Protein AF-D9SVQ7-F1 (afdb_monomer_lite)

Foldseek 3Di:
DVVVVVVVVVVVVVVVVVVVVVVVVVVVVVVVVVVVVVVVVVVVVVVVVVVVVVVVVVVVVVVVVVVVVVVVVPPPCVVVVVPPPPPPPPPVVPPPPPPPDDDDDDDDDDDDDDDDDDDDDDDDDDDDDDDDDDDDDDDDDDDDDDDDDDDDDQPAAAPVPFAWPDFDQDDDDPCQPPVDDPPPPPPQDDDALLLLLQFQFWFKWAFADKDKDKFWFWFDAPPPDPPDIDIDMFIKMKTWIQGCGTLDHPDPDDHRDTAIAIGTPPVQQRPDPPLHLDDTHGWIFTFGKHFQDQFQAGPPCQQAHSSGGHTDDGDGGDPGRIHTSRSRARTFTATPLRKTKHWCSVVQLDDPQKHWYAYPVHDDDPTTIIIHDDPCSSVSVSVSSVVND

Radius of gyration: 36.79 Å; chains: 1; bounding box: 60×70×147 Å

Secondary structure (DSSP, 8-state):
-HHHHHHHHHHHHHHHHHHHHHHHHHHHHHHHHHHHHHHHHHHHHHHHHHHHHHHHHHHHHHHHHHHHHHHHHT-TTHHHHSSSSSSSTTSTTSSSSSS---------------------------------------------------------EEGGGS--PPPPPP---S-----S---TT-------GGGGGG-SEEEEEEEEEEEEEEEEEEEE-SSS-SS-EEEEEEEEEEEEEEEEEEEEESS---TT-EEEEEEE--SHHHHSSS--SS--TT-EEEEEEEE--SBSSPTTSTTB-TTSSEEEEE--B-S-SEEETTTTS--EEE-TTS-EEEETT-GGG--TTPEEEE-SS----SS-EEEE-STTHHHHHHHHHHHH-

pLDDT: mean 73.79, std 23.21, range [27.67, 98.75]

Sequence (389 aa):
MDKQIKESMKNNLEKHQVSQTLRARTKKSILEIDKLEKESRGFIRDRLNLKIARYISIACVLGLVIVLGAKLTNHKELDKLFAIDSSVSDEEKRTKEDQQSVNEIADGKTDNEAKGNTIDANSTLNRETEGKGDELANEVGSIGEAEDGGSGDDLSINYSSLRFTETEPIETPKNTILNYSTSRDAKVVGFAEEFLKDSVLVFKGTVTNIYFKNYQFEVYTEESKENETVPAQAEMVVYEVKIDDIIYSEEDVKVGDIIKIEEYNSGEEFGDERFGSGLKVNHQYIIPVDEAGETIIYKGSNGHLPTGGYYARGNITRDGKYTTLCYFAPQIEVTLDNQYLFHDRWTSLINSRTKNVVVDPPKSSWYNMKLRDDDDFIKDLKNLIEKYK

Structure (mmCIF, N/CA/C/O backbone):
data_AF-D9SVQ7-F1
#
_entry.id   AF-D9SVQ7-F1
#
loop_
_atom_site.group_PDB
_atom_site.id
_atom_site.type_symbol
_atom_site.label_atom_id
_atom_site.label_alt_id
_atom_site.label_comp_id
_atom_site.label_asym_id
_atom_site.label_entity_id
_atom_site.label_seq_id
_atom_site.pdbx_PDB_ins_code
_atom_site.Cartn_x
_atom_site.Cartn_y
_atom_site.Cartn_z
_atom_site.occupancy
_atom_site.B_iso_or_equiv
_atom_site.auth_seq_id
_atom_site.auth_comp_id
_atom_site.auth_asym_id
_atom_site.auth_atom_id
_atom_site.pdbx_PDB_model_num
ATOM 1 N N . MET A 1 1 ? 14.269 -13.820 -73.007 1.00 63.75 1 MET A N 1
ATOM 2 C CA . MET A 1 1 ? 14.953 -12.688 -72.345 1.00 63.75 1 MET A CA 1
ATOM 3 C C . MET A 1 1 ? 13.949 -11.623 -71.880 1.00 63.75 1 MET A C 1
ATOM 5 O O . MET A 1 1 ? 14.021 -11.213 -70.731 1.00 63.75 1 MET A O 1
ATOM 9 N N . ASP A 1 2 ? 12.920 -11.296 -72.671 1.00 83.50 2 ASP A N 1
ATOM 10 C CA . ASP A 1 2 ? 11.894 -10.284 -72.327 1.00 83.50 2 ASP A CA 1
ATOM 11 C C . ASP A 1 2 ? 11.091 -10.488 -71.031 1.00 83.50 2 ASP A C 1
ATOM 13 O O . ASP A 1 2 ? 10.725 -9.512 -70.377 1.00 83.50 2 ASP A O 1
ATOM 17 N N . LYS A 1 3 ? 10.799 -11.731 -70.625 1.00 87.69 3 LYS A N 1
ATOM 18 C CA . LYS A 1 3 ? 9.982 -11.985 -69.422 1.00 87.69 3 LYS A CA 1
ATOM 19 C C . LYS A 1 3 ? 10.708 -11.586 -68.130 1.00 87.69 3 LYS A C 1
ATOM 21 O O . LYS A 1 3 ? 10.118 -10.930 -67.281 1.00 87.69 3 LYS A O 1
ATOM 26 N N . GLN A 1 4 ? 12.000 -11.904 -68.027 1.00 86.31 4 GLN A N 1
ATOM 27 C CA . GLN A 1 4 ? 12.818 -11.571 -66.853 1.00 86.31 4 GLN A CA 1
ATOM 28 C C . GLN A 1 4 ? 13.033 -10.059 -66.703 1.00 86.31 4 GLN A C 1
ATOM 30 O O . GLN A 1 4 ? 13.025 -9.548 -65.586 1.00 86.31 4 GLN A O 1
ATOM 35 N N . ILE A 1 5 ? 13.159 -9.329 -67.816 1.00 89.75 5 ILE A N 1
ATOM 36 C CA . ILE A 1 5 ? 13.296 -7.865 -67.797 1.00 89.75 5 ILE A CA 1
ATOM 37 C C . ILE A 1 5 ? 11.993 -7.211 -67.314 1.00 89.75 5 ILE A C 1
ATOM 39 O O . ILE A 1 5 ? 12.031 -6.342 -66.443 1.00 89.75 5 ILE A O 1
ATOM 43 N N . LYS A 1 6 ? 10.832 -7.669 -67.804 1.00 90.44 6 LYS A N 1
ATOM 44 C CA . LYS A 1 6 ? 9.519 -7.161 -67.361 1.00 90.44 6 LYS A CA 1
ATOM 45 C C . LYS A 1 6 ? 9.271 -7.406 -65.871 1.00 90.44 6 LYS A C 1
ATOM 47 O O . LYS A 1 6 ? 8.756 -6.530 -65.182 1.00 90.44 6 LYS A O 1
ATOM 52 N N . GLU A 1 7 ? 9.666 -8.569 -65.368 1.00 90.75 7 GLU A N 1
ATOM 53 C CA . GLU A 1 7 ? 9.491 -8.938 -63.960 1.00 90.75 7 GLU A CA 1
ATOM 54 C C . GLU A 1 7 ? 10.442 -8.156 -63.038 1.00 90.75 7 GLU A C 1
ATOM 56 O O . GLU A 1 7 ? 10.028 -7.655 -61.994 1.00 90.75 7 GLU A O 1
ATOM 61 N N . SER A 1 8 ? 11.685 -7.924 -63.477 1.00 89.12 8 SER A N 1
ATOM 62 C CA . SER A 1 8 ? 12.631 -7.039 -62.783 1.00 89.12 8 SER A CA 1
ATOM 63 C C . SER A 1 8 ? 12.133 -5.587 -62.718 1.00 89.12 8 SER A C 1
ATOM 65 O O . SER A 1 8 ? 12.182 -4.962 -61.656 1.00 89.12 8 SER A O 1
ATOM 67 N N . MET A 1 9 ? 11.586 -5.059 -63.818 1.00 89.19 9 MET A N 1
ATOM 68 C CA . MET A 1 9 ? 11.005 -3.712 -63.855 1.00 89.19 9 MET A CA 1
ATOM 69 C C . MET A 1 9 ? 9.787 -3.578 -62.934 1.00 89.19 9 MET A C 1
ATOM 71 O O . MET A 1 9 ? 9.676 -2.579 -62.223 1.00 89.19 9 MET A O 1
ATOM 75 N N . LYS A 1 10 ? 8.912 -4.591 -62.894 1.00 91.94 10 LYS A N 1
ATOM 76 C CA . LYS A 1 10 ? 7.752 -4.616 -61.993 1.00 91.94 10 LYS A CA 1
ATOM 77 C C . LYS A 1 10 ? 8.180 -4.596 -60.522 1.00 91.94 10 LYS A C 1
ATOM 79 O O . LYS A 1 10 ? 7.710 -3.751 -59.766 1.00 91.94 10 LYS A O 1
ATOM 84 N N . ASN A 1 11 ? 9.141 -5.440 -60.143 1.00 89.81 11 ASN A N 1
ATOM 85 C CA . ASN A 1 11 ? 9.652 -5.497 -58.770 1.00 89.81 11 ASN A CA 1
ATOM 86 C C . ASN A 1 11 ? 10.326 -4.183 -58.340 1.00 89.81 11 ASN A C 1
ATOM 88 O O . ASN A 1 11 ? 10.190 -3.758 -57.193 1.00 89.81 11 ASN A O 1
ATOM 92 N N . ASN A 1 12 ? 11.042 -3.513 -59.247 1.00 90.12 12 ASN A N 1
ATOM 93 C CA . ASN A 1 12 ? 11.645 -2.211 -58.957 1.00 90.12 12 ASN A CA 1
ATOM 94 C C . ASN A 1 12 ? 10.592 -1.106 -58.798 1.00 90.12 12 ASN A C 1
ATOM 96 O O . ASN A 1 12 ? 10.738 -0.250 -57.924 1.00 90.12 12 ASN A O 1
ATOM 100 N N . LEU A 1 13 ? 9.520 -1.144 -59.592 1.00 92.06 13 LEU A N 1
ATOM 101 C CA . LEU A 1 13 ? 8.413 -0.197 -59.479 1.00 92.06 13 LEU A CA 1
ATOM 102 C C . LEU A 1 13 ? 7.657 -0.366 -58.152 1.00 92.06 13 LEU A C 1
ATOM 104 O O . LEU A 1 13 ? 7.410 0.624 -57.465 1.00 92.06 13 LEU A O 1
ATOM 108 N N . GLU A 1 14 ? 7.368 -1.605 -57.748 1.00 92.25 14 GLU A N 1
ATOM 109 C CA . GLU A 1 14 ? 6.721 -1.909 -56.463 1.00 92.25 14 GLU A CA 1
ATOM 110 C C . GLU A 1 14 ? 7.587 -1.461 -55.277 1.00 92.25 14 GLU A C 1
ATOM 112 O O . GLU A 1 14 ? 7.107 -0.765 -54.381 1.00 92.25 14 GLU A O 1
ATOM 117 N N . LYS A 1 15 ? 8.897 -1.747 -55.303 1.00 89.75 15 LYS A N 1
ATOM 118 C CA . LYS A 1 15 ? 9.838 -1.256 -54.279 1.00 89.75 15 LYS A CA 1
ATOM 119 C C . LYS A 1 15 ? 9.860 0.269 -54.197 1.00 89.75 15 LYS A C 1
ATOM 121 O O . LYS A 1 15 ? 9.915 0.827 -53.099 1.00 89.75 15 LYS A O 1
ATOM 126 N N . HIS A 1 16 ? 9.796 0.953 -55.339 1.00 91.00 16 HIS A N 1
ATOM 127 C CA . HIS A 1 16 ? 9.761 2.411 -55.371 1.00 91.00 16 HIS A CA 1
ATOM 128 C C . HIS A 1 16 ? 8.466 2.968 -54.759 1.00 91.00 16 HIS A C 1
ATOM 130 O O . HIS A 1 16 ? 8.526 3.883 -53.938 1.00 91.00 16 HIS A O 1
ATOM 136 N N . GLN A 1 17 ? 7.310 2.379 -55.081 1.00 91.75 17 GLN A N 1
ATOM 137 C CA . GLN A 1 17 ? 6.012 2.778 -54.521 1.00 91.75 17 GLN A CA 1
ATOM 138 C C . GLN A 1 17 ? 5.930 2.548 -53.005 1.00 91.75 17 GLN A C 1
ATOM 140 O O . GLN A 1 17 ? 5.466 3.424 -52.266 1.00 91.75 17 GLN A O 1
ATOM 145 N N . VAL A 1 18 ? 6.443 1.414 -52.517 1.00 89.69 18 VAL A N 1
ATOM 146 C CA . VAL A 1 18 ? 6.528 1.128 -51.076 1.00 89.69 18 VAL A CA 1
ATOM 147 C C . VAL A 1 18 ? 7.433 2.147 -50.378 1.00 89.69 18 VAL A C 1
ATOM 149 O O . VAL A 1 18 ? 7.047 2.708 -49.353 1.00 89.69 18 VAL A O 1
ATOM 152 N N . SER A 1 19 ? 8.596 2.465 -50.960 1.00 91.06 19 SER A N 1
ATOM 153 C CA . SER A 1 19 ? 9.520 3.466 -50.408 1.00 91.06 19 SER A CA 1
ATOM 154 C C . SER A 1 19 ? 8.897 4.866 -50.328 1.00 91.06 19 SER A C 1
ATOM 156 O O . SER A 1 19 ? 9.033 5.547 -49.309 1.00 91.06 19 SER A O 1
ATOM 158 N N . GLN A 1 20 ? 8.164 5.293 -51.362 1.00 91.50 20 GLN A N 1
ATOM 159 C CA . GLN A 1 20 ? 7.458 6.577 -51.353 1.00 91.50 20 GLN A CA 1
ATOM 160 C C . GLN A 1 20 ? 6.353 6.622 -50.289 1.00 91.50 20 GLN A C 1
ATOM 162 O O . GLN A 1 20 ? 6.240 7.610 -49.561 1.00 91.50 20 GLN A O 1
ATOM 167 N N . THR A 1 21 ? 5.587 5.539 -50.150 1.00 89.88 21 THR A N 1
ATOM 168 C CA . THR A 1 21 ? 4.522 5.430 -49.141 1.00 89.88 21 THR A CA 1
ATOM 169 C C . THR A 1 21 ? 5.093 5.487 -47.724 1.00 89.88 21 THR A C 1
ATOM 171 O O . THR A 1 21 ? 4.554 6.189 -46.867 1.00 89.88 21 THR A O 1
ATOM 174 N N . LEU A 1 22 ? 6.220 4.810 -47.482 1.00 85.88 22 LEU A N 1
ATOM 175 C CA . LEU A 1 22 ? 6.907 4.839 -46.193 1.00 85.88 22 LEU A CA 1
ATOM 176 C C . LEU A 1 22 ? 7.387 6.259 -45.856 1.00 85.88 22 LEU A C 1
ATOM 178 O O . LEU A 1 22 ? 7.092 6.763 -44.778 1.00 85.88 22 LEU A O 1
ATOM 182 N N . ARG A 1 23 ? 8.026 6.952 -46.812 1.00 89.38 23 ARG A N 1
ATOM 183 C CA . ARG A 1 23 ? 8.474 8.347 -46.640 1.00 89.38 23 ARG A CA 1
ATOM 184 C C . ARG A 1 23 ? 7.321 9.305 -46.340 1.00 89.38 23 ARG A C 1
ATOM 186 O O . ARG A 1 23 ? 7.486 10.216 -45.530 1.00 89.38 23 ARG A O 1
ATOM 193 N N . ALA A 1 24 ? 6.165 9.114 -46.976 1.00 89.19 24 ALA A N 1
ATOM 194 C CA . ALA A 1 24 ? 4.977 9.923 -46.716 1.00 89.19 24 ALA A CA 1
ATOM 195 C C . ALA A 1 24 ? 4.437 9.706 -45.292 1.00 89.19 24 ALA A C 1
ATOM 197 O O . ALA A 1 24 ? 4.130 10.680 -44.603 1.00 89.19 24 ALA A O 1
ATOM 198 N N . ARG A 1 25 ? 4.392 8.451 -44.821 1.00 86.88 25 ARG A N 1
ATOM 199 C CA . ARG A 1 25 ? 4.002 8.125 -43.438 1.00 86.88 25 ARG A CA 1
ATOM 200 C C . ARG A 1 25 ? 4.973 8.724 -42.423 1.00 86.88 25 ARG A C 1
ATOM 202 O O . ARG A 1 25 ? 4.524 9.395 -41.504 1.00 86.88 25 ARG A O 1
ATOM 209 N N . THR A 1 26 ? 6.281 8.583 -42.641 1.00 85.19 26 THR A N 1
ATOM 210 C CA . THR A 1 26 ? 7.305 9.172 -41.765 1.00 85.19 26 THR A CA 1
ATOM 211 C C . THR A 1 26 ? 7.176 10.693 -41.682 1.00 85.19 26 THR A C 1
ATOM 213 O O . THR A 1 26 ? 7.196 11.245 -40.587 1.00 85.19 26 THR A O 1
ATOM 216 N N . LYS A 1 27 ? 6.971 11.387 -42.813 1.00 90.56 27 LYS A N 1
ATOM 217 C CA . LYS A 1 27 ? 6.732 12.841 -42.806 1.00 90.56 27 LYS A CA 1
ATOM 218 C C . LYS A 1 27 ? 5.490 13.228 -42.005 1.00 90.56 27 LYS A C 1
ATOM 220 O O . LYS A 1 27 ? 5.527 14.233 -41.302 1.00 90.56 27 LYS A O 1
ATOM 225 N N . LYS A 1 28 ? 4.409 12.449 -42.106 1.00 91.38 28 LYS A N 1
ATOM 226 C CA . LYS A 1 28 ? 3.181 12.699 -41.344 1.00 91.38 28 LYS A CA 1
ATOM 227 C C . LYS A 1 28 ? 3.421 12.552 -39.837 1.00 91.38 28 LYS A C 1
ATOM 229 O O . LYS A 1 28 ? 3.050 13.450 -39.092 1.00 91.38 28 LYS A O 1
ATOM 234 N N . SER A 1 29 ? 4.094 11.484 -39.409 1.00 82.75 29 SER A N 1
ATOM 235 C CA . SER A 1 29 ? 4.414 11.258 -37.993 1.00 82.75 29 SER A CA 1
ATOM 236 C C . SER A 1 29 ? 5.328 12.343 -37.417 1.00 82.75 29 SER A C 1
ATOM 238 O O . SER A 1 29 ? 5.082 12.814 -36.315 1.00 82.75 29 SER A O 1
ATOM 240 N N . ILE A 1 30 ? 6.331 12.807 -38.175 1.00 85.69 30 ILE A N 1
ATOM 241 C CA . ILE A 1 30 ? 7.195 13.925 -37.750 1.00 85.69 30 ILE A CA 1
ATOM 242 C C . ILE A 1 30 ? 6.374 15.204 -37.531 1.00 85.69 30 ILE A C 1
ATOM 244 O O . ILE A 1 30 ? 6.602 15.924 -36.563 1.00 85.69 30 ILE A O 1
ATOM 248 N N . LEU A 1 31 ? 5.400 15.482 -38.404 1.00 89.81 31 LEU A N 1
ATOM 249 C CA . LEU A 1 31 ? 4.536 16.657 -38.274 1.00 89.81 31 LEU A CA 1
ATOM 250 C C . LEU A 1 31 ? 3.620 16.571 -37.039 1.00 89.81 31 LEU A C 1
ATOM 252 O O . LEU A 1 31 ? 3.391 17.579 -36.375 1.00 89.81 31 LEU A O 1
ATOM 256 N N . GLU A 1 32 ? 3.094 15.382 -36.733 1.00 87.88 32 GLU A N 1
ATOM 257 C CA . GLU A 1 32 ? 2.280 15.146 -35.532 1.00 87.88 32 GLU A CA 1
ATOM 258 C C . GLU A 1 32 ? 3.110 15.302 -34.249 1.00 87.88 32 GLU A C 1
ATOM 260 O O . GLU A 1 32 ? 2.645 15.942 -33.308 1.00 87.88 32 GLU A O 1
ATOM 265 N N . ILE A 1 33 ? 4.359 14.822 -34.238 1.00 82.81 33 ILE A N 1
ATOM 266 C CA . ILE A 1 33 ? 5.287 15.009 -33.111 1.00 82.81 33 ILE A CA 1
ATOM 267 C C . ILE A 1 33 ? 5.612 16.497 -32.905 1.00 82.81 33 ILE A C 1
ATOM 269 O O . ILE A 1 33 ? 5.477 16.994 -31.790 1.00 82.81 33 ILE A O 1
ATOM 273 N N . ASP A 1 34 ? 5.951 17.243 -33.964 1.00 85.06 34 ASP A N 1
ATOM 274 C CA . ASP A 1 34 ? 6.242 18.688 -33.866 1.00 85.06 34 ASP A CA 1
ATOM 275 C C . ASP A 1 34 ? 5.019 19.494 -33.385 1.00 85.06 34 ASP A C 1
ATOM 277 O O . ASP A 1 34 ? 5.146 20.490 -32.668 1.00 85.06 34 ASP A O 1
ATOM 281 N N . LYS A 1 35 ? 3.804 19.051 -33.738 1.00 90.31 35 LYS A N 1
ATOM 282 C CA . LYS A 1 35 ? 2.563 19.640 -33.221 1.00 90.31 35 LYS A CA 1
ATOM 283 C C . LYS A 1 35 ? 2.409 19.391 -31.715 1.00 90.31 35 LYS A C 1
ATOM 285 O O . LYS A 1 35 ? 2.174 20.347 -30.978 1.00 90.31 35 LYS A O 1
ATOM 290 N N . LEU A 1 36 ? 2.583 18.147 -31.264 1.00 83.81 36 LEU A N 1
ATOM 291 C CA . LEU A 1 36 ? 2.482 17.777 -29.847 1.00 83.81 36 LEU A CA 1
ATOM 292 C C . LEU A 1 36 ? 3.552 18.469 -28.992 1.00 83.81 36 LEU A C 1
ATOM 294 O O . LEU A 1 36 ? 3.257 18.926 -27.889 1.00 83.81 36 LEU A O 1
ATOM 298 N N . GLU A 1 37 ? 4.774 18.628 -29.507 1.00 81.00 37 GLU A N 1
ATOM 299 C CA . GLU A 1 37 ? 5.821 19.393 -28.824 1.00 81.00 37 GLU A CA 1
ATOM 300 C C . GLU A 1 37 ? 5.471 20.878 -28.671 1.00 81.00 37 GLU A C 1
ATOM 302 O O . GLU A 1 37 ? 5.782 21.493 -27.649 1.00 81.00 37 GLU A O 1
ATOM 307 N N . LYS A 1 38 ? 4.837 21.495 -29.673 1.00 85.00 38 LYS A N 1
ATOM 308 C CA . LYS A 1 38 ? 4.401 22.896 -29.564 1.00 85.00 38 LYS A CA 1
ATOM 309 C C . LYS A 1 38 ? 3.280 23.056 -28.542 1.00 85.00 38 LYS A C 1
ATOM 311 O O . LYS A 1 38 ? 3.309 24.016 -27.770 1.00 85.00 38 LYS A O 1
ATOM 316 N N . GLU A 1 39 ? 2.335 22.120 -28.510 1.00 84.25 39 GLU A N 1
ATOM 317 C CA . GLU A 1 39 ? 1.246 22.098 -27.526 1.00 84.25 39 GLU A CA 1
ATOM 318 C C . GLU A 1 39 ? 1.784 21.889 -26.099 1.00 84.25 39 GLU A C 1
ATOM 320 O O . GLU A 1 39 ? 1.413 22.633 -25.186 1.00 84.25 39 GLU A O 1
ATOM 325 N N . SER A 1 40 ? 2.744 20.977 -25.905 1.00 71.31 40 SER A N 1
ATOM 326 C CA . SER A 1 40 ? 3.353 20.726 -24.591 1.00 71.31 40 SER A CA 1
ATOM 327 C C . SER A 1 40 ? 4.177 21.914 -24.080 1.00 71.31 40 SER A C 1
ATOM 329 O O . SER A 1 40 ? 4.071 22.285 -22.908 1.00 71.31 40 SER A O 1
ATOM 331 N N . ARG A 1 41 ? 4.936 22.595 -24.955 1.00 75.25 41 ARG A N 1
ATOM 332 C CA . ARG A 1 41 ? 5.662 23.830 -24.598 1.00 75.25 41 ARG A CA 1
ATOM 333 C C . ARG A 1 41 ? 4.715 24.962 -24.188 1.00 75.25 41 ARG A C 1
ATOM 335 O O . ARG A 1 41 ? 5.060 25.735 -23.293 1.00 75.25 41 ARG A O 1
ATOM 342 N N . GLY A 1 42 ? 3.541 25.063 -24.818 1.00 75.81 42 GLY A N 1
ATOM 343 C CA . GLY A 1 42 ? 2.487 26.003 -24.421 1.00 75.81 42 GLY A CA 1
ATOM 344 C C . GLY A 1 42 ? 1.982 25.719 -23.006 1.00 75.81 42 GLY A C 1
ATOM 345 O O . GLY A 1 42 ? 2.034 26.592 -22.141 1.00 75.81 42 GLY A O 1
ATOM 346 N N . PHE A 1 43 ? 1.628 24.461 -22.737 1.00 70.06 43 PHE A N 1
ATOM 347 C CA . PHE A 1 43 ? 1.145 24.020 -21.428 1.00 70.06 43 PHE A CA 1
ATOM 348 C C . PHE A 1 43 ? 2.160 24.258 -20.293 1.00 70.06 43 PHE A C 1
ATOM 350 O O . PHE A 1 43 ? 1.803 24.728 -19.209 1.00 70.06 43 PHE A O 1
ATOM 357 N N . ILE A 1 44 ? 3.450 23.994 -20.538 1.00 67.12 44 ILE A N 1
ATOM 358 C CA . ILE A 1 44 ? 4.519 24.244 -19.555 1.00 67.12 44 ILE A CA 1
ATOM 359 C C . ILE A 1 44 ? 4.661 25.745 -19.265 1.00 67.12 44 ILE A C 1
ATOM 361 O O . ILE A 1 44 ? 4.813 26.132 -18.102 1.00 67.12 44 ILE A O 1
ATOM 365 N N . ARG A 1 45 ? 4.579 26.600 -20.295 1.00 71.75 45 ARG A N 1
ATOM 366 C CA . ARG A 1 45 ? 4.652 28.061 -20.141 1.00 71.75 45 ARG A CA 1
ATOM 367 C C . ARG A 1 45 ? 3.502 28.591 -19.283 1.00 71.75 45 ARG A C 1
ATOM 369 O O . ARG A 1 45 ? 3.747 29.388 -18.378 1.00 71.75 45 ARG A O 1
ATOM 376 N N . ASP A 1 46 ? 2.285 28.107 -19.504 1.00 75.38 46 ASP A N 1
ATOM 377 C CA . ASP A 1 46 ? 1.108 28.535 -18.742 1.00 75.38 46 ASP A CA 1
ATOM 378 C C . ASP A 1 46 ? 1.194 28.108 -17.271 1.00 75.38 46 ASP A C 1
ATOM 380 O O . ASP A 1 46 ? 0.912 28.896 -16.363 1.00 75.38 46 ASP A O 1
ATOM 384 N N . ARG A 1 47 ? 1.696 26.895 -17.003 1.00 70.88 47 ARG A N 1
ATOM 385 C CA . ARG A 1 47 ? 1.922 26.410 -15.632 1.00 70.88 47 ARG A CA 1
ATOM 386 C C . ARG A 1 47 ? 3.021 27.197 -14.909 1.00 70.88 47 ARG A C 1
ATOM 388 O O . ARG A 1 47 ? 2.912 27.429 -13.703 1.00 70.88 47 ARG A O 1
ATOM 395 N N . LEU A 1 48 ? 4.066 27.621 -15.625 1.00 67.50 48 LEU A N 1
ATOM 396 C CA . LEU A 1 48 ? 5.134 28.457 -15.071 1.00 67.50 48 LEU A CA 1
ATOM 397 C C . LEU A 1 48 ? 4.619 29.864 -14.736 1.00 67.50 48 LEU A C 1
ATOM 399 O O . LEU A 1 48 ? 4.868 30.358 -13.636 1.00 67.50 48 LEU A O 1
ATOM 403 N N . ASN A 1 49 ? 3.822 30.460 -15.627 1.00 72.50 49 ASN A N 1
ATOM 404 C CA . ASN A 1 49 ? 3.169 31.749 -15.393 1.00 72.50 49 ASN A CA 1
ATOM 405 C C . ASN A 1 49 ? 2.240 31.704 -14.169 1.00 72.50 49 ASN A C 1
ATOM 407 O O . ASN A 1 49 ? 2.249 32.628 -13.356 1.00 72.50 49 ASN A O 1
ATOM 411 N N . LEU A 1 50 ? 1.504 30.604 -13.976 1.00 73.56 50 LEU A N 1
ATOM 412 C CA . LEU A 1 50 ? 0.641 30.419 -12.807 1.00 73.56 50 LEU A CA 1
ATOM 413 C C . LEU A 1 50 ? 1.437 30.329 -11.493 1.00 73.56 50 LEU A C 1
ATOM 415 O O . LEU A 1 50 ? 1.025 30.895 -10.479 1.00 73.56 50 LEU A O 1
ATOM 419 N N . LYS A 1 51 ? 2.594 29.650 -11.493 1.00 75.38 51 LYS A N 1
ATOM 420 C CA . LYS A 1 51 ? 3.485 29.601 -10.320 1.00 75.38 51 LYS A CA 1
ATOM 421 C C . LYS A 1 51 ? 4.054 30.984 -9.996 1.00 75.38 51 LYS A C 1
ATOM 423 O O . LYS A 1 51 ? 4.018 31.385 -8.836 1.00 75.38 51 LYS A O 1
ATOM 428 N N . ILE A 1 52 ? 4.519 31.724 -11.004 1.00 78.00 52 ILE A N 1
ATOM 429 C CA . ILE A 1 52 ? 5.043 33.089 -10.833 1.00 78.00 52 ILE A CA 1
ATOM 430 C C . ILE A 1 52 ? 3.958 34.019 -10.270 1.00 78.00 52 ILE A C 1
ATOM 432 O O . ILE A 1 52 ? 4.221 34.743 -9.313 1.00 78.00 52 ILE A O 1
ATOM 436 N N . ALA A 1 53 ? 2.726 33.943 -10.784 1.00 75.56 53 ALA A N 1
ATOM 437 C CA . ALA A 1 53 ? 1.603 34.727 -10.269 1.00 75.56 53 ALA A CA 1
ATOM 438 C C . ALA A 1 53 ? 1.333 34.450 -8.778 1.00 75.56 53 ALA A C 1
ATOM 440 O O . ALA A 1 53 ? 1.181 35.390 -8.001 1.00 75.56 53 ALA A O 1
ATOM 441 N N . ARG A 1 54 ? 1.364 33.178 -8.347 1.00 79.88 54 ARG A N 1
ATOM 442 C CA . ARG A 1 54 ? 1.210 32.806 -6.926 1.00 79.88 54 ARG A CA 1
ATOM 443 C C . ARG A 1 54 ? 2.328 33.370 -6.047 1.00 79.88 54 ARG A C 1
ATOM 445 O O . ARG A 1 54 ? 2.039 33.885 -4.970 1.00 79.88 54 ARG A O 1
ATOM 452 N N . TYR A 1 55 ? 3.581 33.319 -6.503 1.00 80.56 55 TYR A N 1
ATOM 453 C CA . TYR A 1 55 ? 4.710 33.901 -5.767 1.00 80.56 55 TYR A CA 1
ATOM 454 C C . TYR A 1 55 ? 4.584 35.419 -5.616 1.00 80.56 55 TYR A C 1
ATOM 456 O O . TYR A 1 55 ? 4.822 35.939 -4.527 1.00 80.56 55 TYR A O 1
ATOM 464 N N . ILE A 1 56 ? 4.157 36.121 -6.671 1.00 80.94 56 ILE A N 1
ATOM 465 C CA . ILE A 1 56 ? 3.909 37.567 -6.615 1.00 80.94 56 ILE A CA 1
ATOM 466 C C . ILE A 1 56 ? 2.792 37.876 -5.609 1.00 80.94 56 ILE A C 1
ATOM 468 O O . ILE A 1 56 ? 2.967 38.750 -4.764 1.00 80.94 56 ILE A O 1
ATOM 472 N N . SER A 1 57 ? 1.684 37.128 -5.625 1.00 77.31 57 SER A N 1
ATOM 473 C CA . SER A 1 57 ? 0.598 37.314 -4.653 1.00 77.31 57 SER A CA 1
ATOM 474 C C . SER A 1 57 ? 1.057 37.109 -3.206 1.00 77.31 57 SER A C 1
ATOM 476 O O . SER A 1 57 ? 0.736 37.931 -2.350 1.00 77.31 57 SER A O 1
ATOM 478 N N . ILE A 1 58 ? 1.848 36.066 -2.927 1.00 82.94 58 ILE A N 1
ATOM 479 C CA . ILE A 1 58 ? 2.399 35.811 -1.584 1.00 82.94 58 ILE A CA 1
ATOM 480 C C . ILE A 1 58 ? 3.329 36.952 -1.152 1.00 82.94 58 ILE A C 1
ATOM 482 O O . ILE A 1 58 ? 3.211 37.453 -0.033 1.00 82.94 58 ILE A O 1
ATOM 486 N N . ALA A 1 59 ? 4.215 37.410 -2.042 1.00 81.88 59 ALA A N 1
ATOM 487 C CA . ALA A 1 59 ? 5.117 38.524 -1.759 1.00 81.88 59 ALA A CA 1
ATOM 488 C C . ALA A 1 59 ? 4.353 39.828 -1.462 1.00 81.88 59 ALA A C 1
ATOM 490 O O . ALA A 1 59 ? 4.719 40.557 -0.540 1.00 81.88 59 ALA A O 1
ATOM 491 N N . CYS A 1 60 ? 3.259 40.102 -2.182 1.00 83.06 60 CYS A N 1
ATOM 492 C CA . CYS A 1 60 ? 2.399 41.257 -1.916 1.00 83.06 60 CYS A CA 1
ATOM 493 C C . CYS A 1 60 ? 1.722 41.183 -0.539 1.00 83.06 60 CYS A C 1
ATOM 495 O O . CYS A 1 60 ? 1.678 42.190 0.167 1.00 83.06 60 CYS A O 1
ATOM 497 N N . VAL A 1 61 ? 1.228 40.007 -0.134 1.00 83.38 61 VAL A N 1
ATOM 498 C CA . VAL A 1 61 ? 0.607 39.816 1.190 1.00 83.38 61 VAL A CA 1
ATOM 499 C C . VAL A 1 61 ? 1.632 40.015 2.306 1.00 83.38 61 VAL A C 1
ATOM 501 O O . VAL A 1 61 ? 1.366 40.750 3.254 1.00 83.38 61 VAL A O 1
ATOM 504 N N . LEU A 1 62 ? 2.829 39.439 2.174 1.00 82.81 62 LEU A N 1
ATOM 505 C CA . LEU A 1 62 ? 3.907 39.627 3.150 1.00 82.81 62 LEU A CA 1
ATOM 506 C C . LEU A 1 62 ? 4.346 41.095 3.243 1.00 82.81 62 LEU A C 1
ATOM 508 O O . LEU A 1 62 ? 4.521 41.616 4.344 1.00 82.81 62 LEU A O 1
ATOM 512 N N . GLY A 1 63 ? 4.455 41.788 2.106 1.00 84.75 63 GLY A N 1
ATOM 513 C CA . GLY A 1 63 ? 4.738 43.223 2.075 1.00 84.75 63 GLY A CA 1
ATOM 514 C C . GLY A 1 63 ? 3.682 44.050 2.816 1.00 84.75 63 GLY A C 1
ATOM 515 O O . GLY A 1 63 ? 4.031 44.935 3.595 1.00 84.75 63 GLY A O 1
ATOM 516 N N . LEU A 1 64 ? 2.396 43.727 2.642 1.00 82.62 64 LEU A N 1
ATOM 517 C CA . LEU A 1 64 ? 1.294 44.371 3.367 1.00 82.62 64 LEU A CA 1
ATOM 518 C C . LEU A 1 64 ? 1.374 44.140 4.880 1.00 82.62 64 LEU A C 1
ATOM 520 O O . LEU A 1 64 ? 1.204 45.091 5.641 1.00 82.62 64 LEU A O 1
ATOM 524 N N . VAL A 1 65 ? 1.675 42.916 5.318 1.00 83.12 65 VAL A N 1
ATOM 525 C CA . VAL A 1 65 ? 1.840 42.588 6.745 1.00 83.12 65 VAL A CA 1
ATOM 526 C C . VAL A 1 65 ? 2.987 43.389 7.363 1.00 83.12 65 VAL A C 1
ATOM 528 O O . VAL A 1 65 ? 2.824 43.956 8.440 1.00 83.12 65 VAL A O 1
ATOM 531 N N . ILE A 1 66 ? 4.118 43.510 6.663 1.00 83.81 66 ILE A N 1
ATOM 532 C CA . ILE A 1 66 ? 5.270 44.291 7.134 1.00 83.81 66 ILE A CA 1
ATOM 533 C C . ILE A 1 66 ? 4.922 45.782 7.228 1.00 83.81 66 ILE A C 1
ATOM 535 O O . ILE A 1 66 ? 5.234 46.421 8.231 1.00 83.81 66 ILE A O 1
ATOM 539 N N . VAL A 1 67 ? 4.244 46.343 6.220 1.00 83.75 67 VAL A N 1
ATOM 540 C CA . VAL A 1 67 ? 3.829 47.758 6.226 1.00 83.75 67 VAL A CA 1
ATOM 541 C C . VAL A 1 67 ? 2.832 48.040 7.351 1.00 83.75 67 VAL A C 1
ATOM 543 O O . VAL A 1 67 ? 2.958 49.054 8.037 1.00 83.75 67 VAL A O 1
ATOM 546 N N . LEU A 1 68 ? 1.865 47.148 7.577 1.00 78.31 68 LEU A N 1
ATOM 547 C CA . LEU A 1 68 ? 0.906 47.274 8.676 1.00 78.31 68 LEU A CA 1
ATOM 548 C C . LEU A 1 68 ? 1.596 47.147 10.039 1.00 78.31 68 LEU A C 1
ATOM 550 O O . LEU A 1 68 ? 1.359 47.982 10.910 1.00 78.31 68 LEU A O 1
ATOM 554 N N . GLY A 1 69 ? 2.509 46.185 10.200 1.00 76.56 69 GLY A N 1
ATOM 555 C CA . GLY A 1 69 ? 3.311 46.019 11.414 1.00 76.56 69 GLY A CA 1
ATOM 556 C C . GLY A 1 69 ? 4.181 47.242 11.721 1.00 76.56 69 GLY A C 1
ATOM 557 O O . GLY A 1 69 ? 4.183 47.727 12.848 1.00 76.56 69 GLY A O 1
ATOM 558 N N . ALA A 1 70 ? 4.845 47.812 10.712 1.00 75.06 70 ALA A N 1
ATOM 559 C CA . ALA A 1 70 ? 5.656 49.025 10.854 1.00 75.06 70 ALA A CA 1
ATOM 560 C C . ALA A 1 70 ? 4.824 50.288 11.153 1.00 75.06 70 ALA A C 1
ATOM 562 O O . ALA A 1 70 ? 5.317 51.249 11.750 1.00 75.06 70 ALA A O 1
ATOM 563 N N . LYS A 1 71 ? 3.556 50.315 10.726 1.00 74.00 71 LYS A N 1
ATOM 564 C CA . LYS A 1 71 ? 2.629 51.415 11.020 1.00 74.00 71 LYS A CA 1
ATOM 565 C C . LYS A 1 71 ? 2.045 51.301 12.431 1.00 74.00 71 LYS A C 1
ATOM 567 O O . LYS A 1 71 ? 1.854 52.324 13.082 1.00 74.00 71 LYS A O 1
ATOM 572 N N . LEU A 1 72 ? 1.829 50.075 12.914 1.00 65.00 72 LEU A N 1
ATOM 573 C CA . LEU A 1 72 ? 1.400 49.784 14.285 1.00 65.00 72 LEU A CA 1
ATOM 574 C C . LEU A 1 72 ? 2.500 50.091 15.312 1.00 65.00 72 LEU A C 1
ATOM 576 O O . LEU A 1 72 ? 2.205 50.662 16.355 1.00 65.00 72 LEU A O 1
ATOM 580 N N . THR A 1 73 ? 3.770 49.815 15.001 1.00 61.62 73 THR A N 1
ATOM 581 C CA . THR A 1 73 ? 4.899 50.126 15.901 1.00 61.62 73 THR A CA 1
ATOM 582 C C . THR A 1 73 ? 5.264 51.612 15.956 1.00 61.62 73 THR A C 1
ATOM 584 O O . THR A 1 73 ? 5.855 52.060 16.936 1.00 61.62 73 THR A O 1
ATOM 587 N N . ASN A 1 74 ? 4.883 52.408 14.950 1.00 58.34 74 ASN A N 1
ATOM 588 C CA . ASN A 1 74 ? 5.099 53.861 14.947 1.00 58.34 74 ASN A CA 1
ATOM 589 C C . ASN A 1 74 ? 4.012 54.663 15.683 1.00 58.34 74 ASN A C 1
ATOM 591 O O . ASN A 1 74 ? 4.181 55.865 15.896 1.00 58.34 74 ASN A O 1
ATOM 595 N N . HIS A 1 75 ? 2.916 54.033 16.110 1.00 51.59 75 HIS A N 1
ATOM 596 C CA . HIS A 1 75 ? 1.918 54.689 16.949 1.00 51.59 75 HIS A CA 1
ATOM 597 C C . HIS A 1 75 ? 2.251 54.494 18.436 1.00 51.59 75 HIS A C 1
ATOM 599 O O . HIS A 1 75 ? 1.810 53.540 19.069 1.00 51.59 75 HIS A O 1
ATOM 605 N N . LYS A 1 76 ? 2.946 55.477 19.028 1.00 52.06 76 LYS A N 1
ATOM 606 C CA . LYS A 1 76 ? 3.104 55.690 20.490 1.00 52.06 76 LYS A CA 1
ATOM 607 C C . LYS A 1 76 ? 1.777 55.952 21.246 1.00 52.06 76 LYS A C 1
ATOM 609 O O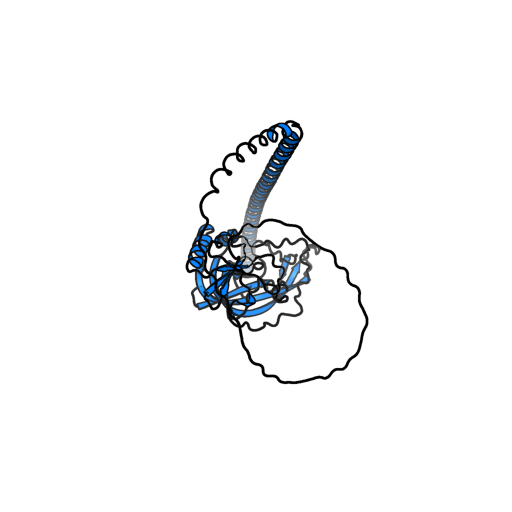 . LYS A 1 76 ? 1.770 56.578 22.298 1.00 52.06 76 LYS A O 1
ATOM 614 N N . GLU A 1 77 ? 0.643 55.520 20.706 1.00 55.22 77 GLU A N 1
ATOM 615 C CA . GLU A 1 77 ? -0.696 55.723 21.278 1.00 55.22 77 GLU A CA 1
ATOM 616 C C . GLU A 1 77 ? -1.298 54.423 21.848 1.00 55.22 77 GLU A C 1
ATOM 618 O O . GLU A 1 77 ? -2.343 54.476 22.490 1.00 55.22 77 GLU A O 1
ATOM 623 N N . LEU A 1 78 ? -0.642 53.263 21.693 1.00 52.59 78 LEU A N 1
ATOM 624 C CA . LEU A 1 78 ? -1.132 52.000 22.270 1.00 52.59 78 LEU A CA 1
ATOM 625 C C . LEU A 1 78 ? -1.014 51.942 23.804 1.00 52.59 78 LEU A C 1
ATOM 627 O O . LEU A 1 78 ? -1.867 51.330 24.441 1.00 52.59 78 LEU A O 1
ATOM 631 N N . ASP A 1 79 ? -0.080 52.679 24.411 1.00 53.31 79 ASP A N 1
ATOM 632 C CA . ASP A 1 79 ? 0.022 52.780 25.878 1.00 53.31 79 ASP A CA 1
ATOM 633 C C . ASP A 1 79 ? -1.152 53.555 26.510 1.00 53.31 79 ASP A C 1
ATOM 635 O O . ASP A 1 79 ? -1.409 53.428 27.704 1.00 53.31 79 ASP A O 1
ATOM 639 N N . LYS A 1 80 ? -1.916 54.331 25.723 1.00 54.50 80 LYS A N 1
ATOM 640 C CA . LYS A 1 80 ? -3.134 55.007 26.209 1.00 54.50 80 LYS A CA 1
ATOM 641 C C . LYS A 1 80 ? -4.380 54.124 26.152 1.00 54.50 80 LYS A C 1
ATOM 643 O O . LYS A 1 80 ? -5.326 54.391 26.884 1.00 54.50 80 LYS A O 1
ATOM 648 N N . LEU A 1 81 ? -4.387 53.083 25.318 1.00 49.22 81 LEU A N 1
ATOM 649 C CA . LEU A 1 81 ? -5.524 52.162 25.191 1.00 49.22 81 LEU A CA 1
ATOM 650 C C . LEU A 1 81 ? -5.541 51.086 26.287 1.00 49.22 81 LEU A C 1
ATOM 652 O O . LEU A 1 81 ? -6.614 50.600 26.622 1.00 49.22 81 LEU A O 1
ATOM 656 N N . PHE A 1 82 ? -4.392 50.781 26.901 1.00 51.72 82 PHE A N 1
ATOM 657 C CA . PHE A 1 82 ? -4.296 49.840 28.028 1.00 51.72 82 PHE A CA 1
ATOM 658 C C . PHE A 1 82 ? -4.273 50.508 29.415 1.00 51.72 82 PHE A C 1
ATOM 660 O O . PHE A 1 82 ? -4.268 49.816 30.427 1.00 51.72 82 PHE A O 1
ATOM 667 N N . ALA A 1 83 ? -4.313 51.843 29.489 1.00 48.28 83 ALA A N 1
ATOM 668 C CA . ALA A 1 83 ? -4.323 52.589 30.753 1.00 48.28 83 ALA A CA 1
ATOM 669 C C . ALA A 1 83 ? -5.735 52.910 31.295 1.00 48.28 83 ALA A C 1
ATOM 671 O O . ALA A 1 83 ? -5.847 53.658 32.263 1.00 48.28 83 ALA A O 1
ATOM 672 N N . ILE A 1 84 ? -6.809 52.390 30.685 1.00 48.78 84 ILE A N 1
ATOM 673 C CA . ILE A 1 84 ? -8.198 52.732 31.060 1.00 48.78 84 ILE A CA 1
ATOM 674 C C . ILE A 1 84 ? -8.890 51.663 31.930 1.00 48.78 84 ILE A C 1
ATOM 676 O O . ILE A 1 84 ? -9.937 51.956 32.493 1.00 48.78 84 ILE A O 1
ATOM 680 N N . ASP A 1 85 ? -8.303 50.482 32.157 1.00 46.03 85 ASP A N 1
ATOM 681 C CA . ASP A 1 85 ? -9.027 49.378 32.825 1.00 46.03 85 ASP A CA 1
ATOM 682 C C . ASP A 1 85 ? -8.547 49.014 34.245 1.00 46.03 85 ASP A C 1
ATOM 684 O O . ASP A 1 85 ? -8.881 47.957 34.772 1.00 46.03 85 ASP A O 1
ATOM 688 N N . SER A 1 86 ? -7.783 49.887 34.916 1.00 45.00 86 SER A N 1
ATOM 689 C CA . SER A 1 86 ? -7.336 49.651 36.304 1.00 45.00 86 SER A CA 1
ATOM 690 C C . SER A 1 86 ? -8.145 50.382 37.385 1.00 45.00 86 SER A C 1
ATOM 692 O O . SER A 1 86 ? -7.770 50.328 38.553 1.00 45.00 86 SER A O 1
ATOM 694 N N . SER A 1 87 ? -9.268 51.033 37.050 1.00 46.19 87 SER A N 1
ATOM 695 C CA . SER A 1 87 ? -10.102 51.756 38.031 1.00 46.19 87 SER A CA 1
ATOM 696 C C . SER A 1 87 ? -11.449 51.098 38.367 1.00 46.19 87 SER A C 1
ATOM 698 O O . SER A 1 87 ? -12.315 51.768 38.920 1.00 46.19 87 SER A O 1
ATOM 700 N N . VAL A 1 88 ? -11.646 49.806 38.068 1.00 47.75 88 VAL A N 1
ATOM 701 C CA . VAL A 1 88 ? -12.896 49.072 38.389 1.00 47.75 88 VAL A CA 1
ATOM 702 C C . VAL A 1 88 ? -12.724 48.036 39.521 1.00 47.75 88 VAL A C 1
ATOM 704 O O . VAL A 1 88 ? -13.701 47.458 39.982 1.00 47.75 88 VAL A O 1
ATOM 707 N N . SER A 1 89 ? -11.521 47.838 40.079 1.00 47.19 89 SER A N 1
ATOM 708 C CA . SER A 1 89 ? -11.298 46.805 41.114 1.00 47.19 89 SER A CA 1
ATOM 709 C C . SER A 1 89 ? -11.543 47.234 42.570 1.00 47.19 89 SER A C 1
ATOM 711 O O . SER A 1 89 ? -11.407 46.400 43.465 1.00 47.19 89 SER A O 1
ATOM 713 N N . ASP A 1 90 ? -11.902 48.493 42.840 1.00 45.78 90 ASP A N 1
ATOM 714 C CA . ASP A 1 90 ? -12.052 48.997 44.219 1.00 45.78 90 ASP A CA 1
ATOM 715 C C . ASP A 1 90 ? -13.508 49.082 44.714 1.00 45.78 90 ASP A C 1
ATOM 717 O O . ASP A 1 90 ? -13.745 49.355 45.892 1.00 45.78 90 ASP A O 1
ATOM 721 N N . GLU A 1 91 ? -14.497 48.774 43.867 1.00 43.84 91 GLU A N 1
ATOM 722 C CA . GLU A 1 91 ? -15.919 48.807 44.252 1.00 43.84 91 GLU A CA 1
ATOM 723 C C . GLU A 1 91 ? -16.495 47.418 44.607 1.00 43.84 91 GLU A C 1
ATOM 725 O O . GLU A 1 91 ? -17.503 47.318 45.304 1.00 43.84 91 GLU A O 1
ATOM 730 N N . GLU A 1 92 ? -15.797 46.329 44.264 1.00 42.25 92 GLU A N 1
ATOM 731 C CA . GLU A 1 92 ? -16.247 44.946 44.517 1.00 42.25 92 GLU A CA 1
ATOM 732 C C . GLU A 1 92 ? -15.732 44.346 45.845 1.00 42.25 92 GLU A C 1
ATOM 734 O O . GLU A 1 92 ? -16.015 43.199 46.193 1.00 42.25 92 GLU A O 1
ATOM 739 N N . LYS A 1 93 ? -15.010 45.145 46.644 1.00 41.03 93 LYS A N 1
ATOM 740 C CA . LYS A 1 93 ? -14.558 44.779 48.001 1.00 41.03 93 LYS A CA 1
ATOM 741 C C . LYS A 1 93 ? -15.496 45.236 49.125 1.00 41.03 93 LYS A C 1
ATOM 743 O O . LYS A 1 93 ? -15.217 44.951 50.284 1.00 41.03 93 LYS A O 1
ATOM 748 N N . ARG A 1 94 ? -16.613 45.910 48.813 1.00 41.03 94 ARG A N 1
ATOM 749 C CA . ARG A 1 94 ? -17.558 46.456 49.813 1.00 41.03 94 ARG A CA 1
ATOM 750 C C . ARG A 1 94 ? -18.856 45.667 50.021 1.00 41.03 94 ARG A C 1
ATOM 752 O O . ARG A 1 94 ? -19.686 46.095 50.812 1.00 41.03 94 ARG A O 1
ATOM 759 N N . THR A 1 95 ? -19.032 44.510 49.385 1.00 42.19 95 THR A N 1
ATOM 760 C CA . THR A 1 95 ? -20.276 43.710 49.479 1.00 42.19 95 THR A CA 1
ATOM 761 C C . THR A 1 95 ? -20.098 42.299 50.049 1.00 42.19 95 THR A C 1
ATOM 763 O O . THR A 1 95 ? -21.035 41.507 50.008 1.00 42.19 95 THR A O 1
ATOM 766 N N . LYS A 1 96 ? -18.939 41.970 50.641 1.00 41.19 96 LYS A N 1
ATOM 767 C CA . LYS A 1 96 ? -18.684 40.650 51.260 1.00 41.19 96 LYS A CA 1
ATOM 768 C C . LYS A 1 96 ? -18.489 40.643 52.785 1.00 41.19 96 LYS A C 1
ATOM 770 O O . LYS A 1 96 ? -18.150 39.597 53.323 1.00 41.19 96 LYS A O 1
ATOM 775 N N . GLU A 1 97 ? -18.762 41.741 53.492 1.00 40.41 97 GLU A N 1
ATOM 776 C CA . GLU A 1 97 ? -18.671 41.779 54.969 1.00 40.41 97 GLU A CA 1
ATOM 777 C C . GLU A 1 97 ? -20.015 41.631 55.718 1.00 40.41 97 GLU A C 1
ATOM 779 O O . GLU A 1 97 ? -20.001 41.501 56.936 1.00 40.41 97 GLU A O 1
ATOM 784 N N . ASP A 1 98 ? -21.161 41.515 55.032 1.00 41.72 98 ASP A N 1
ATOM 785 C CA . ASP A 1 98 ? -22.490 41.473 55.688 1.00 41.72 98 ASP A CA 1
ATOM 786 C C . ASP A 1 98 ? -23.200 40.097 55.709 1.00 41.72 98 ASP A C 1
ATOM 788 O O . ASP A 1 98 ? -24.394 40.018 55.995 1.00 41.72 98 ASP A O 1
ATOM 792 N N . GLN A 1 99 ? -22.511 38.976 55.456 1.00 38.47 99 GLN A N 1
ATOM 793 C CA . GLN A 1 99 ? -23.142 37.636 55.516 1.00 38.47 99 GLN A CA 1
ATOM 794 C C . GLN A 1 99 ? -22.357 36.562 56.283 1.00 38.47 99 GLN A C 1
ATOM 796 O O . GLN A 1 99 ? -22.471 35.375 55.988 1.00 38.47 99 GLN A O 1
ATOM 801 N N . GLN A 1 100 ? -21.620 36.942 57.328 1.00 37.88 100 GLN A N 1
ATOM 802 C CA . GLN A 1 100 ? -21.067 35.963 58.269 1.00 37.88 100 GLN A CA 1
ATOM 803 C C . GLN A 1 100 ? -21.412 36.313 59.720 1.00 37.88 100 GLN A C 1
ATOM 805 O O . GLN A 1 100 ? -20.568 36.639 60.546 1.00 37.88 100 GLN A O 1
ATOM 810 N N . SER A 1 101 ? -22.700 36.212 60.035 1.00 41.34 101 SER A N 1
ATOM 811 C CA . SER A 1 101 ? -23.174 35.919 61.387 1.00 41.34 101 SER A CA 1
ATOM 812 C C . SER A 1 101 ? -24.286 34.873 61.280 1.00 41.34 101 SER A C 1
ATOM 814 O O . SER A 1 101 ? -25.018 34.872 60.294 1.00 41.34 101 SER A O 1
ATOM 816 N N . VAL A 1 102 ? -24.401 34.007 62.295 1.00 40.19 102 VAL A N 1
ATOM 817 C CA . VAL A 1 102 ? -25.365 32.892 62.452 1.00 40.19 102 VAL A CA 1
ATOM 818 C C . VAL A 1 102 ? -24.852 31.513 61.990 1.00 40.19 102 VAL A C 1
ATOM 820 O O . VAL A 1 102 ? -25.189 31.020 60.920 1.00 40.19 102 VAL A O 1
ATOM 823 N N . ASN A 1 103 ? -24.061 30.841 62.834 1.00 33.28 103 ASN A N 1
ATOM 824 C CA . ASN A 1 103 ? -24.558 29.713 63.641 1.00 33.28 103 ASN A CA 1
ATOM 825 C C . ASN A 1 103 ? -23.434 29.086 64.477 1.00 33.28 103 ASN A C 1
ATOM 827 O O . ASN A 1 103 ? -22.451 28.561 63.961 1.00 33.28 103 ASN A O 1
ATOM 831 N N . GLU A 1 104 ? -23.646 29.121 65.785 1.00 35.00 104 GLU A N 1
ATOM 832 C CA . GLU A 1 104 ? -22.905 28.411 66.817 1.00 35.00 104 GLU A CA 1
ATOM 833 C C . GLU A 1 104 ? -23.877 27.396 67.461 1.00 35.00 104 GLU A C 1
ATOM 835 O O . GLU A 1 104 ? -25.086 27.635 67.480 1.00 35.00 104 GLU A O 1
ATOM 840 N N . ILE A 1 105 ? -23.314 26.335 68.059 1.00 35.38 105 ILE A N 1
ATOM 841 C CA . ILE A 1 105 ? -23.886 25.399 69.059 1.00 35.38 105 ILE A CA 1
ATOM 842 C C . ILE A 1 105 ? -24.441 24.047 68.549 1.00 35.38 105 ILE A C 1
ATOM 844 O O . ILE A 1 105 ? -25.561 23.958 68.053 1.00 35.38 105 ILE A O 1
ATOM 848 N N . ALA A 1 106 ? -23.664 22.976 68.795 1.00 35.25 106 ALA A N 1
ATOM 849 C CA . ALA A 1 106 ? -23.967 21.814 69.671 1.00 35.25 106 ALA A CA 1
ATOM 850 C C . ALA A 1 106 ? -23.106 20.598 69.229 1.00 35.25 106 ALA A C 1
ATOM 852 O O . ALA A 1 106 ? -23.347 20.037 68.167 1.00 35.25 106 ALA A O 1
ATOM 853 N N . ASP A 1 107 ? -21.951 20.306 69.834 1.00 33.66 107 ASP A N 1
ATOM 854 C CA . ASP A 1 107 ? -21.714 19.582 71.104 1.00 33.66 107 ASP A CA 1
ATOM 855 C C . ASP A 1 107 ? -21.853 18.043 70.984 1.00 33.66 107 ASP A C 1
ATOM 857 O O . ASP A 1 107 ? -22.852 17.544 70.471 1.00 33.66 107 ASP A O 1
ATOM 861 N N . GLY A 1 108 ? -20.849 17.279 71.451 1.00 30.75 108 GLY A N 1
ATOM 862 C CA . GLY A 1 108 ? -20.923 15.805 71.457 1.00 30.75 108 GLY A CA 1
ATOM 863 C C . GLY A 1 108 ? -19.614 15.002 71.498 1.00 30.75 108 GLY A C 1
ATOM 864 O O . GLY A 1 108 ? -19.258 14.332 70.537 1.00 30.75 108 GLY A O 1
ATOM 865 N N . LYS A 1 109 ? -18.938 15.032 72.648 1.00 38.69 109 LYS A N 1
ATOM 866 C CA . LYS A 1 109 ? -17.815 14.186 73.114 1.00 38.69 109 LYS A CA 1
ATOM 867 C C . LYS A 1 109 ? -18.065 12.663 73.001 1.00 38.69 109 LYS A C 1
ATOM 869 O O . LYS A 1 109 ? -19.179 12.224 73.270 1.00 38.69 109 LYS A O 1
ATOM 874 N N . THR A 1 110 ? -17.016 11.850 72.812 1.00 34.19 110 THR A N 1
ATOM 875 C CA . THR A 1 110 ? -16.611 10.769 73.756 1.00 34.19 110 THR A CA 1
ATOM 876 C C . THR A 1 110 ? -15.322 10.046 73.338 1.00 34.19 110 THR A C 1
ATOM 878 O O . THR A 1 110 ? -15.118 9.706 72.177 1.00 34.19 110 THR A O 1
ATOM 881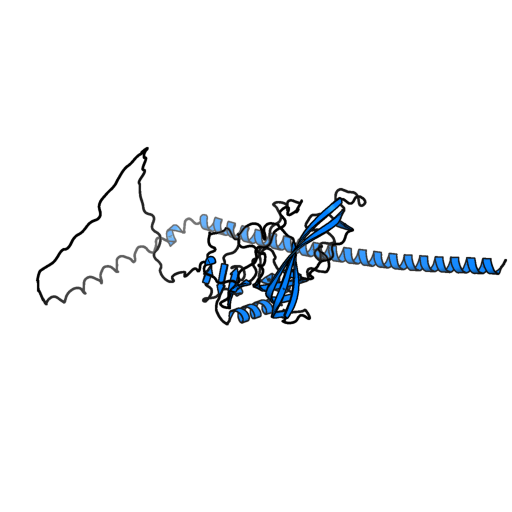 N N . ASP A 1 111 ? -14.483 9.810 74.348 1.00 39.06 111 ASP A N 1
ATOM 882 C CA . ASP A 1 111 ? -13.242 9.033 74.361 1.00 39.06 111 ASP A CA 1
ATOM 883 C C . ASP A 1 111 ? -13.510 7.521 74.539 1.00 39.06 111 ASP A C 1
ATOM 885 O O . ASP A 1 111 ? -14.503 7.154 75.171 1.00 39.06 111 ASP A O 1
ATOM 889 N N . ASN A 1 112 ? -12.600 6.653 74.064 1.00 34.38 112 ASN A N 1
ATOM 890 C CA . ASN A 1 112 ? -11.914 5.627 74.883 1.00 34.38 112 ASN A CA 1
ATOM 891 C C . ASN A 1 112 ? -11.069 4.630 74.056 1.00 34.38 112 ASN A C 1
ATOM 893 O O . ASN A 1 112 ? -11.575 3.834 73.272 1.00 34.38 112 ASN A O 1
ATOM 897 N N . GLU A 1 113 ? -9.760 4.690 74.297 1.00 32.84 113 GLU A N 1
ATOM 898 C CA . GLU A 1 113 ? -8.860 3.613 74.743 1.00 32.84 113 GLU A CA 1
ATOM 899 C C . GLU A 1 113 ? -9.136 2.110 74.448 1.00 32.84 113 GLU A C 1
ATOM 901 O O . GLU A 1 113 ? -10.042 1.490 74.997 1.00 32.84 113 GLU A O 1
ATOM 906 N N . ALA A 1 114 ? -8.127 1.508 73.791 1.00 33.41 114 ALA A N 1
ATOM 907 C CA . ALA A 1 114 ? -7.200 0.488 74.333 1.00 33.41 114 ALA A CA 1
ATOM 908 C C . ALA A 1 114 ? -7.279 -0.993 73.883 1.00 33.41 114 ALA A C 1
ATOM 910 O O . ALA A 1 114 ? -8.320 -1.639 73.913 1.00 33.41 114 ALA A O 1
ATOM 911 N N . LYS A 1 115 ? -6.050 -1.530 73.701 1.00 31.30 115 LYS A N 1
ATOM 912 C CA . LYS A 1 115 ? -5.575 -2.939 73.736 1.00 31.30 115 LYS A CA 1
ATOM 913 C C . LYS A 1 115 ? -5.957 -3.809 72.527 1.00 31.30 115 LYS A C 1
ATOM 915 O O . LYS A 1 115 ? -7.106 -3.871 72.141 1.00 31.30 115 LYS A O 1
ATOM 920 N N . GLY A 1 116 ? -5.067 -4.583 71.910 1.00 27.67 116 GLY A N 1
ATOM 921 C CA . GLY A 1 116 ? -3.672 -4.924 72.176 1.00 27.67 116 GLY A CA 1
ATOM 922 C C . GLY A 1 116 ? -3.284 -6.175 71.364 1.00 27.67 116 GLY A C 1
ATOM 923 O O . GLY A 1 116 ? -4.131 -6.774 70.708 1.00 27.67 116 GLY A O 1
ATOM 924 N N . ASN A 1 117 ? -2.027 -6.588 71.535 1.00 31.27 117 ASN A N 1
ATOM 925 C CA . ASN A 1 117 ? -1.445 -7.917 71.290 1.00 31.27 117 ASN A CA 1
ATOM 926 C C . ASN A 1 117 ? -0.669 -8.197 69.975 1.00 31.27 117 ASN A C 1
ATOM 928 O O . ASN A 1 117 ? -1.223 -8.605 68.962 1.00 31.27 117 ASN A O 1
ATOM 932 N N . THR A 1 118 ? 0.652 -7.989 70.067 1.00 30.41 118 THR A N 1
ATOM 933 C CA . THR A 1 118 ? 1.764 -8.963 69.911 1.00 30.41 118 THR A CA 1
ATOM 934 C C . THR A 1 118 ? 1.520 -10.300 69.184 1.00 30.41 118 THR A C 1
ATOM 936 O O . THR A 1 118 ? 0.635 -11.051 69.581 1.00 30.41 118 THR A O 1
ATOM 939 N N . ILE A 1 119 ? 2.421 -10.671 68.255 1.00 37.00 119 ILE A N 1
ATOM 940 C CA . ILE A 1 119 ? 3.470 -11.711 68.432 1.00 37.00 119 ILE A CA 1
ATOM 941 C C . ILE A 1 119 ? 4.467 -11.695 67.250 1.00 37.00 119 ILE A C 1
ATOM 943 O O . ILE A 1 119 ? 4.099 -11.539 66.089 1.00 37.00 119 ILE A O 1
ATOM 947 N N . ASP A 1 120 ? 5.732 -11.866 67.635 1.00 34.50 120 ASP A N 1
ATOM 948 C CA . ASP A 1 120 ? 6.985 -12.006 66.890 1.00 34.50 120 ASP A CA 1
ATOM 949 C C . ASP A 1 120 ? 7.061 -13.197 65.910 1.00 34.50 120 ASP A C 1
ATOM 951 O O . ASP A 1 120 ? 6.423 -14.227 66.116 1.00 34.50 120 ASP A O 1
ATOM 955 N N . ALA A 1 121 ? 7.969 -13.133 64.924 1.00 36.28 121 ALA A N 1
ATOM 956 C CA . ALA A 1 121 ? 9.299 -13.763 65.038 1.00 36.28 121 ALA A CA 1
ATOM 957 C C . ALA A 1 121 ? 10.001 -13.984 63.679 1.00 36.28 121 ALA A C 1
ATOM 959 O O . ALA A 1 121 ? 9.532 -14.726 62.823 1.00 36.28 121 ALA A O 1
ATOM 960 N N . ASN A 1 122 ? 11.212 -13.419 63.600 1.00 31.62 122 ASN A N 1
ATOM 961 C CA . ASN A 1 122 ? 12.447 -13.979 63.035 1.00 31.62 122 ASN A CA 1
ATOM 962 C C . ASN A 1 122 ? 12.490 -14.486 61.579 1.00 31.62 122 ASN A C 1
ATOM 964 O O . ASN A 1 122 ? 12.070 -15.595 61.274 1.00 31.62 122 ASN A O 1
ATOM 968 N N . SER A 1 123 ? 13.331 -13.834 60.769 1.00 31.58 123 SER A N 1
ATOM 969 C CA . SER A 1 123 ? 14.654 -14.420 60.501 1.00 31.58 123 SER A CA 1
ATOM 970 C C . SER A 1 123 ? 15.689 -13.336 60.184 1.00 31.58 123 SER A C 1
ATOM 972 O O . SER A 1 123 ? 15.374 -12.252 59.700 1.00 31.58 123 SER A O 1
ATOM 974 N N . THR A 1 124 ? 16.921 -13.641 60.563 1.00 32.31 124 THR A N 1
ATOM 975 C CA . THR A 1 124 ? 18.014 -12.733 60.891 1.00 32.31 124 THR A CA 1
ATOM 976 C C . THR A 1 124 ? 19.180 -13.013 59.945 1.00 32.31 124 THR A C 1
ATOM 978 O O . THR A 1 124 ? 19.477 -14.175 59.699 1.00 32.31 124 THR A O 1
ATOM 981 N N . LEU A 1 125 ? 19.827 -11.934 59.488 1.00 30.86 125 LEU A N 1
ATOM 982 C CA . LEU A 1 125 ? 21.246 -11.765 59.122 1.00 30.86 125 LEU A CA 1
ATOM 983 C C . LEU A 1 125 ? 21.997 -12.831 58.291 1.00 30.86 125 LEU A C 1
ATOM 985 O O . LEU A 1 125 ? 22.221 -13.954 58.729 1.00 30.86 125 LEU A O 1
ATOM 989 N N . ASN A 1 126 ? 22.637 -12.362 57.212 1.00 29.42 126 ASN A N 1
ATOM 990 C CA . ASN A 1 126 ? 24.080 -12.013 57.137 1.00 29.42 126 ASN A CA 1
ATOM 991 C C . ASN A 1 126 ? 24.343 -11.464 55.708 1.00 29.42 126 ASN A C 1
ATOM 993 O O . ASN A 1 126 ? 23.942 -12.109 54.747 1.00 29.42 126 ASN A O 1
ATOM 997 N N . ARG A 1 127 ? 24.793 -10.217 55.459 1.00 33.78 127 ARG A N 1
ATOM 998 C CA . ARG A 1 127 ? 26.083 -9.559 55.803 1.00 33.78 127 ARG A CA 1
ATOM 999 C C . ARG A 1 127 ? 27.250 -10.416 55.274 1.00 33.78 127 ARG A C 1
ATOM 1001 O O . ARG A 1 127 ? 27.384 -11.554 55.691 1.00 33.78 127 ARG A O 1
ATOM 1008 N N . GLU A 1 128 ? 28.016 -10.001 54.266 1.00 30.30 128 GLU A N 1
ATOM 1009 C CA . GLU A 1 128 ? 29.061 -8.961 54.304 1.00 30.30 128 GLU A CA 1
ATOM 1010 C C . GLU A 1 128 ? 29.546 -8.681 52.855 1.00 30.30 128 GLU A C 1
ATOM 1012 O O . GLU A 1 128 ? 29.660 -9.623 52.077 1.00 30.30 128 GLU A O 1
ATOM 1017 N N . THR A 1 129 ? 29.504 -7.424 52.369 1.00 34.41 129 THR A N 1
ATOM 1018 C CA . THR A 1 129 ? 30.613 -6.419 52.267 1.00 34.41 129 THR A CA 1
ATOM 1019 C C . THR A 1 129 ? 31.715 -6.846 51.286 1.00 34.41 129 THR A C 1
ATOM 1021 O O . THR A 1 129 ? 32.114 -7.997 51.292 1.00 34.41 129 THR A O 1
ATOM 1024 N N . GLU A 1 130 ? 32.259 -6.049 50.365 1.00 31.55 130 GLU A N 1
ATOM 1025 C CA . GLU A 1 130 ? 32.750 -4.655 50.327 1.00 31.55 130 GLU A CA 1
ATOM 1026 C C . GLU A 1 130 ? 33.174 -4.415 48.843 1.00 31.55 130 GLU A C 1
ATOM 1028 O O . GLU A 1 130 ? 33.415 -5.387 48.133 1.00 31.55 130 GLU A O 1
ATOM 1033 N N . GLY A 1 131 ? 33.301 -3.232 48.234 1.00 29.41 131 GLY A N 1
ATOM 1034 C CA . GLY A 1 131 ? 33.446 -1.841 48.668 1.00 29.41 131 GLY A CA 1
ATOM 1035 C C . GLY A 1 131 ? 33.131 -0.901 47.475 1.00 29.41 131 GLY A C 1
ATOM 1036 O O . GLY A 1 131 ? 33.048 -1.359 46.339 1.00 29.41 131 GLY A O 1
ATOM 1037 N N . LYS A 1 132 ? 32.675 0.338 47.699 1.00 30.83 132 LYS A N 1
ATOM 1038 C CA . LYS A 1 132 ? 33.387 1.581 48.096 1.00 30.83 132 LYS A CA 1
ATOM 1039 C C . LYS A 1 132 ? 34.017 2.363 46.930 1.00 30.83 132 LYS A C 1
ATOM 1041 O O . LYS A 1 132 ? 34.816 1.814 46.180 1.00 30.83 132 LYS A O 1
ATOM 1046 N N . GLY A 1 133 ? 33.700 3.664 46.903 1.00 27.83 133 GLY A N 1
ATOM 1047 C CA . GLY A 1 133 ? 34.273 4.722 46.061 1.00 27.83 133 GLY A CA 1
ATOM 1048 C C . GLY A 1 133 ? 33.181 5.494 45.307 1.00 27.83 133 GLY A C 1
ATOM 1049 O O . GLY A 1 133 ? 32.924 5.173 44.155 1.00 27.83 133 GLY A O 1
ATOM 1050 N N . ASP A 1 134 ? 32.324 6.252 45.998 1.00 30.00 134 ASP A N 1
ATOM 1051 C CA . ASP A 1 134 ? 32.444 7.699 46.326 1.00 30.00 134 ASP A CA 1
ATOM 1052 C C . ASP A 1 134 ? 31.993 8.583 45.137 1.00 30.00 134 ASP A C 1
ATOM 1054 O O . ASP A 1 134 ? 32.589 8.554 44.068 1.00 30.00 134 ASP A O 1
ATOM 1058 N N . GLU A 1 135 ? 30.792 9.170 45.165 1.00 31.94 135 GLU A N 1
ATOM 1059 C CA . GLU A 1 135 ? 30.372 10.385 45.897 1.00 31.94 135 GLU A CA 1
ATOM 1060 C C . GLU A 1 135 ? 30.653 11.666 45.085 1.00 31.94 135 GLU A C 1
ATOM 1062 O O . GLU A 1 135 ? 31.801 12.042 44.874 1.00 31.94 135 GLU A O 1
ATOM 1067 N N . LEU A 1 136 ? 29.583 12.331 44.624 1.00 32.44 136 LEU A N 1
ATOM 1068 C CA . LEU A 1 136 ? 29.398 13.785 44.735 1.00 32.44 136 LEU A CA 1
ATOM 1069 C C . LEU A 1 136 ? 27.990 14.187 44.276 1.00 32.44 136 LEU A C 1
ATOM 1071 O O . LEU A 1 136 ? 27.597 14.022 43.121 1.00 32.44 136 LEU A O 1
ATOM 1075 N N . ALA A 1 137 ? 27.242 14.705 45.243 1.00 35.47 137 ALA A N 1
ATOM 1076 C CA . ALA A 1 137 ? 25.930 15.308 45.110 1.00 35.47 137 ALA A CA 1
ATOM 1077 C C . ALA A 1 137 ? 26.000 16.696 44.453 1.00 35.47 137 ALA A C 1
ATOM 1079 O O . ALA A 1 137 ? 26.992 17.409 44.592 1.00 35.47 137 ALA A O 1
ATOM 1080 N N . ASN A 1 138 ? 24.892 17.105 43.833 1.00 31.48 138 ASN A N 1
ATOM 1081 C CA . ASN A 1 138 ? 24.447 18.496 43.846 1.00 31.48 138 ASN A CA 1
ATOM 1082 C C . ASN A 1 138 ? 22.912 18.530 43.785 1.00 31.48 138 ASN A C 1
ATOM 1084 O O . ASN A 1 138 ? 22.306 18.213 42.763 1.00 31.48 138 ASN A O 1
ATOM 1088 N N . GLU A 1 139 ? 22.308 18.904 44.912 1.00 34.91 139 GLU A N 1
ATOM 1089 C CA . GLU A 1 139 ? 20.975 19.502 45.000 1.00 34.91 139 GLU A CA 1
ATOM 1090 C C . GLU A 1 139 ? 21.034 20.973 44.569 1.00 34.91 139 GLU A C 1
ATOM 1092 O O . GLU A 1 139 ? 22.031 21.637 44.833 1.00 34.91 139 GLU A O 1
ATOM 1097 N N . VAL A 1 140 ? 19.946 21.451 43.955 1.00 32.75 140 VAL A N 1
ATOM 1098 C CA . VAL A 1 140 ? 19.175 22.704 44.171 1.00 32.75 140 VAL A CA 1
ATOM 1099 C C . VAL A 1 140 ? 18.172 22.717 42.995 1.00 32.75 140 VAL A C 1
ATOM 1101 O O . VAL A 1 140 ? 18.596 22.740 41.846 1.00 32.75 140 VAL A O 1
ATOM 1104 N N . GLY A 1 141 ? 16.881 22.405 43.187 1.00 28.11 141 GLY A N 1
ATOM 1105 C CA . GLY A 1 141 ? 15.789 23.354 43.489 1.00 28.11 141 GLY A CA 1
ATOM 1106 C C . GLY A 1 141 ? 15.462 24.290 42.305 1.00 28.11 141 GLY A C 1
ATOM 1107 O O . GLY A 1 141 ? 16.376 24.798 41.680 1.00 28.11 141 GLY A O 1
ATOM 1108 N N . SER A 1 142 ? 14.245 24.694 41.940 1.00 29.20 142 SER A N 1
ATOM 1109 C CA . SER A 1 142 ? 12.840 24.341 42.169 1.00 29.20 142 SER A CA 1
ATOM 1110 C C . SER A 1 142 ? 12.024 25.392 41.363 1.00 29.20 142 SER A C 1
ATOM 1112 O O . SER A 1 142 ? 12.509 26.507 41.185 1.00 29.20 142 SER A O 1
ATOM 1114 N N . ILE A 1 143 ? 10.781 25.065 40.983 1.00 32.44 143 ILE A N 1
ATOM 1115 C CA . ILE A 1 143 ? 9.646 25.953 40.609 1.00 32.44 143 ILE A CA 1
ATOM 1116 C C . ILE A 1 143 ? 9.672 26.689 39.250 1.00 32.44 143 ILE A C 1
ATOM 1118 O O . ILE A 1 143 ? 10.461 27.595 39.002 1.00 32.44 143 ILE A O 1
ATOM 1122 N N . GLY A 1 144 ? 8.658 26.374 38.438 1.00 28.38 144 GLY A N 1
ATOM 1123 C CA . GLY A 1 144 ? 8.117 27.201 37.359 1.00 28.38 144 GLY A CA 1
ATOM 1124 C C . GLY A 1 144 ? 6.723 26.689 36.991 1.00 28.38 144 GLY A C 1
ATOM 1125 O O . GLY A 1 144 ? 6.600 25.715 36.258 1.00 28.38 144 GLY A O 1
ATOM 1126 N N . GLU A 1 145 ? 5.700 27.299 37.587 1.00 34.34 145 GLU A N 1
ATOM 1127 C CA . GLU A 1 145 ? 4.271 27.057 37.360 1.00 34.34 145 GLU A CA 1
ATOM 1128 C C . GLU A 1 145 ? 3.858 27.364 35.911 1.00 34.34 145 GLU A C 1
ATOM 1130 O O . GLU A 1 145 ? 4.303 28.363 35.348 1.00 34.34 145 GLU A O 1
ATOM 1135 N N . ALA A 1 146 ? 2.944 26.563 35.351 1.00 31.55 146 ALA A N 1
ATOM 1136 C CA . ALA A 1 146 ? 1.947 27.034 34.389 1.00 31.55 146 ALA A CA 1
ATOM 1137 C C . ALA A 1 146 ? 0.753 26.061 34.318 1.00 31.55 146 ALA A C 1
ATOM 1139 O O . ALA A 1 146 ? 0.849 24.970 33.764 1.00 31.55 146 ALA A O 1
ATOM 1140 N N . GLU A 1 147 ? -0.349 26.538 34.893 1.00 30.98 147 GLU A N 1
ATOM 1141 C CA . GLU A 1 147 ? -1.741 26.380 34.450 1.00 30.98 147 GLU A CA 1
ATOM 1142 C C . GLU A 1 147 ? -2.414 25.000 34.559 1.00 30.98 147 GLU A C 1
ATOM 1144 O O . GLU A 1 147 ? -2.470 24.185 33.641 1.00 30.98 147 GLU A O 1
ATOM 1149 N N . ASP A 1 148 ? -3.040 24.840 35.727 1.00 35.69 148 ASP A N 1
ATOM 1150 C CA . ASP A 1 148 ? -4.284 24.111 35.948 1.00 35.69 148 ASP A CA 1
ATOM 1151 C C . ASP A 1 148 ? -5.399 24.628 35.017 1.00 35.69 148 ASP A C 1
ATOM 1153 O O . ASP A 1 148 ? -5.792 25.795 35.055 1.00 35.69 148 ASP A O 1
ATOM 1157 N N . GLY A 1 149 ? -5.892 23.721 34.178 1.00 32.50 149 GLY A N 1
ATOM 1158 C CA . GLY A 1 149 ? -7.026 23.893 33.281 1.00 32.50 149 GLY A CA 1
ATOM 1159 C C . GLY A 1 149 ? -7.572 22.521 32.902 1.00 32.50 149 GLY A C 1
ATOM 1160 O O . GLY A 1 149 ? -7.392 22.056 31.780 1.00 32.50 149 GLY A O 1
ATOM 1161 N N . GLY A 1 150 ? -8.172 21.826 33.869 1.00 32.97 150 GLY A N 1
ATOM 1162 C CA . GLY A 1 150 ? -8.702 20.476 33.687 1.00 32.97 150 GLY A CA 1
ATOM 1163 C C . GLY A 1 150 ? -9.787 20.346 32.608 1.00 32.97 150 GLY A C 1
ATOM 1164 O O . GLY A 1 150 ? -10.722 21.138 32.529 1.00 32.97 150 GLY A O 1
ATOM 1165 N N . SER A 1 151 ? -9.715 19.280 31.808 1.00 38.22 151 SER A N 1
ATOM 1166 C CA . SER A 1 151 ? -10.673 18.157 31.847 1.00 38.22 151 SER A CA 1
ATOM 1167 C C . SER A 1 151 ? -10.547 17.276 30.599 1.00 38.22 151 SER A C 1
ATOM 1169 O O . SER A 1 151 ? -10.744 17.717 29.470 1.00 38.22 151 SER A O 1
ATOM 1171 N N . GLY A 1 152 ? -10.250 16.000 30.838 1.00 34.41 152 GLY A N 1
ATOM 1172 C CA . GLY A 1 152 ? -10.162 14.951 29.831 1.00 34.41 152 GLY A CA 1
ATOM 1173 C C . GLY A 1 152 ? -8.846 14.213 29.982 1.00 34.41 152 GLY A C 1
ATOM 1174 O O . GLY A 1 152 ? -7.857 14.619 29.385 1.00 34.41 152 GLY A O 1
ATOM 1175 N N . ASP A 1 153 ? -8.833 13.159 30.797 1.00 44.44 153 ASP A N 1
ATOM 1176 C CA . ASP A 1 153 ? -7.764 12.165 30.772 1.00 44.44 153 ASP A CA 1
ATOM 1177 C C . ASP A 1 153 ? -7.522 11.767 29.307 1.00 44.44 153 ASP A C 1
ATOM 1179 O O . ASP A 1 153 ? -8.366 11.113 28.686 1.00 44.44 153 ASP A O 1
ATOM 1183 N N . ASP A 1 154 ? -6.409 12.221 28.726 1.00 56.59 154 ASP A N 1
ATOM 1184 C CA . ASP A 1 154 ? -5.965 11.827 27.390 1.00 56.59 154 ASP A CA 1
ATOM 1185 C C . ASP A 1 154 ? -5.524 10.365 27.498 1.00 56.59 154 ASP A C 1
ATOM 1187 O O . ASP A 1 154 ? -4.362 10.049 27.761 1.00 56.59 154 ASP A O 1
ATOM 1191 N N . LEU A 1 155 ? -6.510 9.465 27.417 1.00 70.44 155 LEU A N 1
ATOM 1192 C CA . LEU A 1 155 ? -6.363 8.012 27.433 1.00 70.44 155 LEU A CA 1
ATOM 1193 C C . LEU A 1 155 ? -5.660 7.573 26.146 1.00 70.44 155 LEU A C 1
ATOM 1195 O O . LEU A 1 155 ? -6.249 6.971 25.245 1.00 70.44 155 LEU A O 1
ATOM 1199 N N . SER A 1 156 ? -4.386 7.926 26.054 1.00 88.06 156 SER A N 1
ATOM 1200 C CA . SER A 1 156 ? -3.479 7.414 25.050 1.00 88.06 156 SER A CA 1
ATOM 1201 C C . SER A 1 156 ? -3.291 5.909 25.255 1.00 88.06 156 SER A C 1
ATOM 1203 O O . SER A 1 156 ? -3.210 5.412 26.380 1.00 88.06 156 SER A O 1
ATOM 1205 N N . ILE A 1 157 ? -3.288 5.165 24.153 1.00 92.06 157 ILE A N 1
ATOM 1206 C CA . ILE A 1 157 ? -3.153 3.706 24.143 1.00 92.06 157 ILE A CA 1
ATOM 1207 C C . ILE A 1 157 ? -1.756 3.360 23.637 1.00 92.06 157 ILE A C 1
ATOM 1209 O O .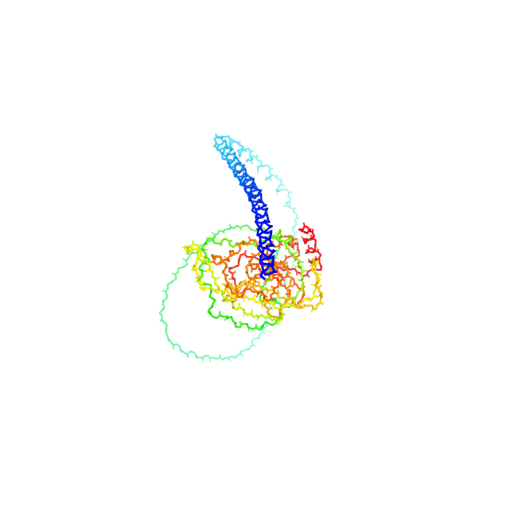 ILE A 1 157 ? -1.314 3.901 22.628 1.00 92.06 157 ILE A O 1
ATOM 1213 N N . ASN A 1 158 ? -1.065 2.433 24.294 1.00 91.00 158 ASN A N 1
ATOM 1214 C CA . ASN A 1 158 ? 0.226 1.951 23.804 1.00 91.00 158 ASN A CA 1
ATOM 1215 C C . ASN A 1 158 ? 0.036 1.007 22.614 1.00 91.00 158 ASN A C 1
ATOM 1217 O O . ASN A 1 158 ? -0.811 0.111 22.666 1.00 91.00 158 ASN A O 1
ATOM 1221 N N . TYR A 1 159 ? 0.845 1.153 21.566 1.00 89.44 159 TYR A N 1
ATOM 1222 C CA . TYR A 1 159 ? 0.792 0.281 20.392 1.00 89.44 159 TYR A CA 1
ATOM 1223 C C . TYR A 1 159 ? 1.020 -1.187 20.761 1.00 89.44 159 TYR A C 1
ATOM 1225 O O . TYR A 1 159 ? 0.288 -2.046 20.278 1.00 89.44 159 TYR A O 1
ATOM 1233 N N . SER A 1 160 ? 1.959 -1.474 21.669 1.00 88.62 160 SER A N 1
ATOM 1234 C CA . SER A 1 160 ? 2.231 -2.834 22.153 1.00 88.62 160 SER A CA 1
ATOM 1235 C C . SER A 1 160 ? 1.036 -3.518 22.832 1.00 88.62 160 SER A C 1
ATOM 1237 O O . SER A 1 160 ? 1.015 -4.742 22.947 1.00 88.62 160 SER A O 1
ATOM 1239 N N . SER A 1 161 ? 0.038 -2.747 23.283 1.00 91.69 161 SER A N 1
ATOM 1240 C CA . SER A 1 161 ? -1.188 -3.283 23.885 1.00 91.69 161 SER A CA 1
ATOM 1241 C C . SER A 1 161 ? -2.245 -3.690 22.854 1.00 91.69 161 SER A C 1
ATOM 1243 O O . SER A 1 161 ? -3.199 -4.389 23.198 1.00 91.69 161 SER A O 1
ATOM 1245 N N . LEU A 1 162 ? -2.084 -3.267 21.597 1.00 93.19 162 LEU A N 1
ATOM 1246 C CA . LEU A 1 162 ? -2.973 -3.641 20.505 1.00 93.19 162 LEU A CA 1
ATOM 1247 C C . LEU A 1 162 ? -2.702 -5.079 20.068 1.00 93.19 162 LEU A C 1
ATOM 1249 O O . LEU A 1 162 ? -1.572 -5.568 20.081 1.00 93.19 162 LEU A O 1
ATOM 1253 N N . ARG A 1 163 ? -3.764 -5.765 19.652 1.00 94.38 163 ARG A N 1
ATOM 1254 C CA . ARG A 1 163 ? -3.703 -7.174 19.272 1.00 94.38 163 ARG A CA 1
ATOM 1255 C C . ARG A 1 163 ? -3.681 -7.313 17.759 1.00 94.38 163 ARG A C 1
ATOM 1257 O O . ARG A 1 163 ? -4.664 -6.994 17.095 1.00 94.38 163 ARG A O 1
ATOM 1264 N N . PHE A 1 164 ? -2.589 -7.849 17.234 1.00 92.12 164 PHE A N 1
ATOM 1265 C CA . PHE A 1 164 ? -2.444 -8.216 15.827 1.00 92.12 164 PHE A CA 1
ATOM 1266 C C . PHE A 1 164 ? -2.204 -9.717 15.697 1.00 92.12 164 PHE A C 1
ATOM 1268 O O . PHE A 1 164 ? -1.893 -10.394 16.681 1.00 92.12 164 PHE A O 1
ATOM 1275 N N . THR A 1 165 ? -2.366 -10.243 14.487 1.00 90.31 165 THR A N 1
ATOM 1276 C CA . THR A 1 165 ? -1.910 -11.599 14.176 1.00 90.31 165 THR A CA 1
ATOM 1277 C C . THR A 1 165 ? -0.395 -11.684 14.355 1.00 90.31 165 THR A C 1
ATOM 1279 O O . THR A 1 165 ? 0.310 -10.703 14.143 1.00 90.31 165 THR A O 1
ATOM 1282 N N . GLU A 1 166 ? 0.127 -12.849 14.731 1.00 86.50 166 GLU A N 1
ATOM 1283 C CA . GLU A 1 166 ? 1.574 -13.060 14.714 1.00 86.50 166 GLU A CA 1
ATOM 1284 C C . GLU A 1 166 ? 2.097 -12.987 13.271 1.00 86.50 166 GLU A C 1
ATOM 1286 O O . GLU A 1 166 ? 1.580 -13.652 12.365 1.00 86.50 166 GLU A O 1
ATOM 1291 N N . THR A 1 167 ? 3.129 -12.168 13.064 1.00 83.31 167 THR A N 1
ATOM 1292 C CA . THR A 1 167 ? 3.838 -12.084 11.785 1.00 83.31 167 THR A CA 1
ATOM 1293 C C . THR A 1 167 ? 4.988 -13.076 11.767 1.00 83.31 167 THR A C 1
ATOM 1295 O O . THR A 1 167 ? 5.760 -13.182 12.723 1.00 83.31 167 THR A O 1
ATOM 1298 N N . GLU A 1 168 ? 5.151 -13.764 10.644 1.00 78.94 168 GLU A N 1
ATOM 1299 C CA . GLU A 1 168 ? 6.380 -14.502 10.384 1.00 78.94 168 GLU A CA 1
ATOM 1300 C C . GLU A 1 168 ? 7.509 -13.497 10.094 1.00 78.94 168 GLU A C 1
ATOM 1302 O O . GLU A 1 168 ? 7.288 -12.537 9.344 1.00 78.94 168 GLU A O 1
ATOM 1307 N N . PRO A 1 169 ? 8.704 -13.653 10.694 1.00 78.25 169 PRO A N 1
ATOM 1308 C CA . PRO A 1 169 ? 9.860 -12.848 10.330 1.00 78.25 169 PRO A CA 1
ATOM 1309 C C . PRO A 1 169 ? 10.234 -13.097 8.871 1.00 78.25 169 PRO A C 1
ATOM 1311 O O . PRO A 1 169 ? 10.386 -14.242 8.447 1.00 78.25 169 PRO A O 1
ATOM 1314 N N . ILE A 1 170 ? 10.427 -12.023 8.114 1.00 76.19 170 ILE A N 1
ATOM 1315 C CA . ILE A 1 170 ? 10.848 -12.108 6.717 1.00 76.19 170 ILE A CA 1
ATOM 1316 C C . ILE A 1 170 ? 12.346 -11.840 6.664 1.00 76.19 170 ILE A C 1
ATOM 1318 O O . ILE A 1 170 ? 12.822 -10.820 7.167 1.00 76.19 170 ILE A O 1
ATOM 1322 N N . GLU A 1 171 ? 13.100 -12.749 6.046 1.00 75.19 171 GLU A N 1
ATOM 1323 C CA . GLU A 1 171 ? 14.518 -12.517 5.790 1.00 75.19 171 GLU A CA 1
ATOM 1324 C C . GLU A 1 171 ? 14.679 -11.436 4.721 1.00 75.19 171 GLU A C 1
ATOM 1326 O O . GLU A 1 171 ? 14.405 -11.641 3.538 1.00 75.19 171 GLU A O 1
ATOM 1331 N N . THR A 1 172 ? 15.138 -10.266 5.150 1.00 72.06 172 THR A N 1
ATOM 1332 C CA . THR A 1 172 ? 15.435 -9.157 4.253 1.00 72.06 172 THR A CA 1
ATOM 1333 C C . THR A 1 172 ? 16.786 -9.374 3.575 1.00 72.06 172 THR A C 1
ATOM 1335 O O . THR A 1 172 ? 17.756 -9.798 4.222 1.00 72.06 172 THR A O 1
ATOM 1338 N N . PRO A 1 173 ? 16.907 -9.081 2.271 1.00 71.38 173 PRO A N 1
ATOM 1339 C CA . PRO A 1 173 ? 18.189 -9.098 1.590 1.00 71.38 173 PRO A CA 1
ATOM 1340 C C . PRO A 1 173 ? 19.176 -8.159 2.298 1.00 71.38 173 PRO A C 1
ATOM 1342 O O . PRO A 1 173 ? 18.991 -6.946 2.348 1.00 71.38 173 PRO A O 1
ATOM 1345 N N . LYS A 1 174 ? 20.257 -8.725 2.853 1.00 62.75 174 LYS A N 1
ATOM 1346 C CA . LYS A 1 174 ? 21.276 -7.981 3.629 1.00 62.75 174 LYS A CA 1
ATOM 1347 C C . LYS A 1 174 ? 22.026 -6.922 2.818 1.00 62.75 174 LYS A C 1
ATOM 1349 O O . LYS A 1 174 ? 22.675 -6.054 3.391 1.00 62.75 174 LYS A O 1
ATOM 1354 N N . ASN A 1 175 ? 21.960 -7.025 1.496 1.00 58.38 175 ASN A N 1
ATOM 1355 C CA . ASN A 1 175 ? 22.570 -6.102 0.560 1.00 58.38 175 ASN A CA 1
ATOM 1356 C C . ASN A 1 175 ? 21.440 -5.394 -0.182 1.00 58.38 175 ASN A C 1
ATOM 1358 O O . ASN A 1 175 ? 21.154 -5.763 -1.314 1.00 58.38 175 ASN A O 1
ATOM 1362 N N . THR A 1 176 ? 20.777 -4.415 0.432 1.00 53.38 176 THR A N 1
ATOM 1363 C CA . THR A 1 176 ? 19.859 -3.557 -0.323 1.00 53.38 176 THR A CA 1
ATOM 1364 C C . THR A 1 176 ? 20.704 -2.761 -1.309 1.00 53.38 176 THR A C 1
ATOM 1366 O O . THR A 1 176 ? 21.377 -1.799 -0.935 1.00 53.38 176 THR A O 1
ATOM 1369 N N . ILE A 1 177 ? 20.778 -3.212 -2.564 1.00 51.09 177 ILE A N 1
ATOM 1370 C CA . ILE A 1 177 ? 21.675 -2.611 -3.554 1.00 51.09 177 ILE A CA 1
ATOM 1371 C C . ILE A 1 177 ? 21.003 -1.411 -4.215 1.00 51.09 177 ILE A C 1
ATOM 1373 O O . ILE A 1 177 ? 20.851 -1.346 -5.432 1.00 51.09 177 ILE A O 1
ATOM 1377 N N . LEU A 1 178 ? 20.635 -0.415 -3.415 1.00 49.00 178 LEU A N 1
ATOM 1378 C CA . LEU A 1 178 ? 20.461 0.936 -3.930 1.00 49.00 178 LEU A CA 1
ATOM 1379 C C . LEU A 1 178 ? 21.853 1.568 -4.017 1.00 49.00 178 LEU A C 1
ATOM 1381 O O . LEU A 1 178 ? 22.291 2.312 -3.147 1.00 49.00 178 LEU A O 1
ATOM 1385 N N . ASN A 1 179 ? 22.569 1.268 -5.106 1.00 39.97 179 ASN A N 1
ATOM 1386 C CA . ASN A 1 179 ? 23.864 1.887 -5.436 1.00 39.97 179 ASN A CA 1
ATOM 1387 C C . ASN A 1 179 ? 23.767 3.384 -5.780 1.00 39.97 179 ASN A C 1
ATOM 1389 O O . ASN A 1 179 ? 24.729 3.977 -6.263 1.00 39.97 179 ASN A O 1
ATOM 1393 N N . TYR A 1 180 ? 22.629 4.014 -5.512 1.00 41.03 180 TYR A N 1
ATOM 1394 C CA . TYR A 1 180 ? 22.468 5.443 -5.634 1.00 41.03 180 TYR A CA 1
ATOM 1395 C C . TYR A 1 180 ? 21.947 5.961 -4.310 1.00 41.03 180 TYR A C 1
ATOM 1397 O O . TYR A 1 180 ? 20.826 5.666 -3.905 1.00 41.03 180 TYR A O 1
ATOM 1405 N N . SER A 1 181 ? 22.793 6.763 -3.658 1.00 37.78 181 SER A N 1
ATOM 1406 C CA . SER A 1 181 ? 22.338 7.804 -2.752 1.00 37.78 181 SER A CA 1
ATOM 1407 C C . SER A 1 181 ? 21.195 8.499 -3.475 1.00 37.78 181 SER A C 1
ATOM 1409 O O . SER A 1 181 ? 21.444 9.290 -4.386 1.00 37.78 181 SER A O 1
ATOM 1411 N N . THR A 1 182 ? 19.949 8.230 -3.076 1.00 39.06 182 THR A N 1
ATOM 1412 C CA . THR A 1 182 ? 18.907 9.240 -3.213 1.00 39.06 182 THR A CA 1
ATOM 1413 C C . THR A 1 182 ? 19.580 10.505 -2.719 1.00 39.06 182 THR A C 1
ATOM 1415 O O . THR A 1 182 ? 20.154 10.520 -1.619 1.00 39.06 182 THR A O 1
ATOM 1418 N N . SER A 1 183 ? 19.707 11.501 -3.591 1.00 36.28 183 SER A N 1
ATOM 1419 C CA . SER A 1 183 ? 20.278 12.770 -3.183 1.00 36.28 183 SER A CA 1
ATOM 1420 C C . SER A 1 183 ? 19.598 13.148 -1.870 1.00 36.28 183 SER A C 1
ATOM 1422 O O . SER A 1 183 ? 18.393 12.940 -1.704 1.00 36.28 183 SER A O 1
ATOM 1424 N N . ARG A 1 184 ? 20.353 13.708 -0.925 1.00 36.56 184 ARG A N 1
ATOM 1425 C CA . ARG A 1 184 ? 19.806 14.277 0.321 1.00 36.56 184 ARG A CA 1
ATOM 1426 C C . ARG A 1 184 ? 18.728 15.362 0.076 1.00 36.56 184 ARG A C 1
ATOM 1428 O O . ARG A 1 184 ? 18.246 15.958 1.030 1.00 36.56 184 ARG A O 1
ATOM 1435 N N . ASP A 1 185 ? 18.350 15.590 -1.182 1.00 35.75 185 ASP A N 1
ATOM 1436 C CA . ASP A 1 185 ? 17.390 16.559 -1.687 1.00 35.75 185 ASP A CA 1
ATOM 1437 C C . ASP A 1 185 ? 16.083 15.928 -2.207 1.00 35.75 185 ASP A C 1
ATOM 1439 O O . ASP A 1 185 ? 15.164 16.666 -2.577 1.00 35.75 185 ASP A O 1
ATOM 1443 N N . ALA A 1 186 ? 15.954 14.593 -2.241 1.00 42.94 186 ALA A N 1
ATOM 1444 C CA . ALA A 1 186 ? 14.676 13.948 -2.534 1.00 42.94 186 ALA A CA 1
ATOM 1445 C C . ALA A 1 186 ? 13.710 14.208 -1.368 1.00 42.94 186 ALA A C 1
ATOM 1447 O O . ALA A 1 186 ? 13.745 13.549 -0.331 1.00 42.94 186 ALA A O 1
ATOM 1448 N N . LYS A 1 187 ? 12.856 15.225 -1.517 1.00 49.44 187 LYS A N 1
ATOM 1449 C CA . LYS A 1 187 ? 11.784 15.502 -0.560 1.00 49.44 187 LYS A CA 1
ATOM 1450 C C . LYS A 1 187 ? 10.801 14.339 -0.598 1.00 49.44 187 LYS A C 1
ATOM 1452 O O . LYS A 1 187 ? 9.998 14.256 -1.525 1.00 49.44 187 LYS A O 1
ATOM 1457 N N . VAL A 1 188 ? 10.861 13.474 0.410 1.00 59.75 188 VAL A N 1
ATOM 1458 C CA . VAL A 1 188 ? 9.807 12.496 0.682 1.00 59.75 188 VAL A CA 1
ATOM 1459 C C . VAL A 1 188 ? 8.505 13.276 0.849 1.00 59.75 188 VAL A C 1
ATOM 1461 O O . VAL A 1 188 ? 8.382 14.129 1.733 1.00 59.75 188 VAL A O 1
ATOM 1464 N N . VAL A 1 189 ? 7.559 13.058 -0.062 1.00 64.50 189 VAL A N 1
ATOM 1465 C CA . VAL A 1 189 ? 6.240 13.682 0.021 1.00 64.50 189 VAL A CA 1
ATOM 1466 C C . VAL A 1 189 ? 5.418 12.840 0.985 1.00 64.50 189 VAL A C 1
ATOM 1468 O O . VAL A 1 189 ? 5.147 11.674 0.713 1.00 64.50 189 VAL A O 1
ATOM 1471 N N . GLY A 1 190 ? 5.060 13.423 2.128 1.00 74.62 190 GLY A N 1
ATOM 1472 C CA . GLY A 1 190 ? 4.158 12.777 3.078 1.00 74.62 190 GLY A CA 1
ATOM 1473 C C . GLY A 1 190 ? 2.763 12.575 2.484 1.00 74.62 190 GLY A C 1
ATOM 1474 O O . GLY A 1 190 ? 2.364 13.284 1.558 1.00 74.62 190 GLY A O 1
ATOM 1475 N N . PHE A 1 191 ? 2.016 11.622 3.037 1.00 87.44 191 PHE A N 1
ATOM 1476 C CA . PHE A 1 191 ? 0.651 11.332 2.603 1.00 87.44 191 PHE A CA 1
ATOM 1477 C C . PHE A 1 191 ? -0.273 12.555 2.712 1.00 87.44 191 PHE A C 1
ATOM 1479 O O . PHE A 1 191 ? -0.224 13.311 3.690 1.00 87.44 191 PHE A O 1
ATOM 1486 N N . ALA A 1 192 ? -1.168 12.690 1.734 1.00 91.81 192 ALA A N 1
ATOM 1487 C CA . ALA A 1 192 ? -2.309 13.591 1.771 1.00 91.81 192 ALA A CA 1
ATOM 1488 C C . ALA A 1 192 ? -3.554 12.880 1.221 1.00 91.81 192 ALA A C 1
ATOM 1490 O O . ALA A 1 192 ? -3.474 12.167 0.223 1.00 91.81 192 ALA A O 1
ATOM 1491 N N . GLU A 1 193 ? -4.719 13.125 1.830 1.00 95.94 193 GLU A N 1
ATOM 1492 C CA . GLU A 1 193 ? -5.988 12.488 1.427 1.00 95.94 193 GLU A CA 1
ATOM 1493 C C . GLU A 1 193 ? -6.359 12.766 -0.038 1.00 95.94 193 GLU A C 1
ATOM 1495 O O . GLU A 1 193 ? -7.018 11.953 -0.676 1.00 95.94 193 GLU A O 1
ATOM 1500 N N . GLU A 1 194 ? -5.886 13.880 -0.609 1.00 95.56 194 GLU A N 1
ATOM 1501 C CA . GLU A 1 194 ? -6.105 14.220 -2.019 1.00 95.56 194 GLU A CA 1
ATOM 1502 C C . GLU A 1 194 ? -5.487 13.231 -3.011 1.00 95.56 194 GLU A C 1
ATOM 1504 O O . GLU A 1 194 ? -5.869 13.243 -4.181 1.00 95.56 194 GLU A O 1
ATOM 1509 N N . PHE A 1 195 ? -4.554 12.383 -2.572 1.00 93.88 195 PHE A N 1
ATOM 1510 C CA . PHE A 1 195 ? -4.018 11.317 -3.411 1.00 93.88 195 PHE A CA 1
ATOM 1511 C C . PHE A 1 195 ? -5.086 10.269 -3.730 1.00 93.88 195 PHE A C 1
ATOM 1513 O O . PHE A 1 195 ? -4.977 9.602 -4.751 1.00 93.88 195 PHE A O 1
ATOM 1520 N N . LEU A 1 196 ? -6.155 10.139 -2.928 1.00 96.31 196 LEU A N 1
ATOM 1521 C CA . LEU A 1 196 ? -7.216 9.146 -3.160 1.00 96.31 196 LEU A CA 1
ATOM 1522 C C . LEU A 1 196 ? -7.854 9.252 -4.548 1.00 96.31 196 LEU A C 1
ATOM 1524 O O . LEU A 1 196 ? -8.327 8.246 -5.071 1.00 96.31 196 LEU A O 1
ATOM 1528 N N . LYS A 1 197 ? -7.816 10.431 -5.180 1.00 95.81 197 LYS A N 1
ATOM 1529 C CA . LYS A 1 197 ? -8.279 10.624 -6.563 1.00 95.81 197 LYS A CA 1
ATOM 1530 C C . LYS A 1 197 ? -7.579 9.685 -7.558 1.00 95.81 197 LYS A C 1
ATOM 1532 O O . LYS A 1 197 ? -8.198 9.259 -8.528 1.00 95.81 197 LYS A O 1
ATOM 1537 N N . ASP A 1 198 ? -6.325 9.325 -7.282 1.00 94.06 198 ASP A N 1
ATOM 1538 C CA . ASP A 1 198 ? -5.477 8.500 -8.142 1.00 94.06 198 ASP A CA 1
ATOM 1539 C C . ASP A 1 198 ? -5.632 6.991 -7.825 1.00 94.06 198 ASP A C 1
ATOM 1541 O O . ASP A 1 198 ? -5.119 6.151 -8.548 1.00 94.06 198 ASP A O 1
ATOM 1545 N N . SER A 1 199 ? -6.374 6.600 -6.776 1.00 96.25 199 SER A N 1
ATOM 1546 C CA . SER A 1 199 ? -6.506 5.183 -6.380 1.00 96.25 199 SER A CA 1
ATOM 1547 C C . SER A 1 199 ? -7.446 4.385 -7.289 1.00 96.25 199 SER A C 1
ATOM 1549 O O . SER A 1 199 ? -8.639 4.653 -7.300 1.00 96.25 199 SER A O 1
ATOM 1551 N N . VAL A 1 200 ? -6.990 3.345 -7.979 1.00 97.12 200 VAL A N 1
ATOM 1552 C CA . VAL A 1 200 ? -7.866 2.482 -8.805 1.00 97.12 200 VAL A CA 1
ATOM 1553 C C . VAL A 1 200 ? -8.640 1.441 -7.982 1.00 97.12 200 VAL A C 1
ATOM 1555 O O . VAL A 1 200 ? -9.651 0.896 -8.426 1.00 97.12 200 VAL A O 1
ATOM 1558 N N . LEU A 1 201 ? -8.183 1.158 -6.761 1.00 97.94 201 LEU A N 1
ATOM 1559 C CA . LEU A 1 201 ? -8.787 0.182 -5.856 1.00 97.94 201 LEU A CA 1
ATOM 1560 C C . LEU A 1 201 ? -8.502 0.586 -4.403 1.00 97.94 201 LEU A C 1
ATOM 1562 O O . LEU A 1 201 ? -7.377 0.935 -4.055 1.00 97.94 201 LEU A O 1
ATOM 1566 N N . VAL A 1 202 ? -9.522 0.514 -3.546 1.00 98.38 202 VAL A N 1
ATOM 1567 C CA . VAL A 1 202 ? -9.385 0.611 -2.087 1.00 98.38 202 VAL A CA 1
ATOM 1568 C C . VAL A 1 202 ? -10.086 -0.587 -1.472 1.00 98.38 202 VAL A C 1
ATOM 1570 O O . VAL A 1 202 ? -11.283 -0.801 -1.680 1.00 98.38 202 VAL A O 1
ATOM 1573 N N . PHE A 1 203 ? -9.345 -1.387 -0.720 1.00 98.50 203 PHE A N 1
ATOM 1574 C CA . PHE A 1 203 ? -9.829 -2.674 -0.240 1.00 98.50 203 PHE A CA 1
ATOM 1575 C C . PHE A 1 203 ? -9.290 -2.978 1.152 1.00 98.50 203 PHE A C 1
ATOM 1577 O O . PHE A 1 203 ? -8.232 -2.483 1.537 1.00 98.50 203 PHE A O 1
ATOM 1584 N N . LYS A 1 204 ? -10.024 -3.805 1.896 1.00 98.62 204 LYS A N 1
ATOM 1585 C CA . LYS A 1 204 ? -9.506 -4.488 3.078 1.00 98.62 204 LYS A CA 1
ATOM 1586 C C . LYS A 1 204 ? -8.893 -5.806 2.618 1.00 98.62 204 LYS A C 1
ATOM 1588 O O . LYS A 1 204 ? -9.555 -6.566 1.910 1.00 98.62 204 LYS A O 1
ATOM 1593 N N . GLY A 1 205 ? -7.666 -6.106 3.022 1.00 98.38 205 GLY A N 1
ATOM 1594 C CA . GLY A 1 205 ? -7.010 -7.354 2.651 1.00 98.38 205 GLY A CA 1
ATOM 1595 C C . GLY A 1 205 ? -6.026 -7.869 3.687 1.00 98.38 205 GLY A C 1
ATOM 1596 O O . GLY A 1 205 ? -5.516 -7.113 4.512 1.00 98.38 205 GLY A O 1
ATOM 1597 N N . THR A 1 206 ? -5.763 -9.171 3.609 1.00 98.19 206 THR A N 1
ATOM 1598 C CA . THR A 1 206 ? -4.787 -9.882 4.438 1.00 98.19 206 THR A CA 1
ATOM 1599 C C . THR A 1 206 ? -3.530 -10.139 3.621 1.00 98.19 206 THR A C 1
ATOM 1601 O O . THR A 1 206 ? -3.606 -10.730 2.540 1.00 98.19 206 THR A O 1
ATOM 1604 N N . VAL A 1 207 ? -2.367 -9.745 4.135 1.00 97.12 207 VAL A N 1
ATOM 1605 C CA . VAL A 1 207 ? -1.087 -10.089 3.506 1.00 97.12 207 VAL A CA 1
ATOM 1606 C C . VAL A 1 207 ? -0.818 -11.571 3.726 1.00 97.12 207 VAL A C 1
ATOM 1608 O O . VAL A 1 207 ? -0.734 -12.039 4.856 1.00 97.12 207 VAL A O 1
ATOM 1611 N N . THR A 1 208 ? -0.680 -12.314 2.641 1.00 96.94 208 THR A N 1
ATOM 1612 C CA . THR A 1 208 ? -0.472 -13.768 2.672 1.00 96.94 208 THR A CA 1
ATOM 1613 C C . THR A 1 208 ? 0.985 -14.161 2.496 1.00 96.94 208 THR A C 1
ATOM 1615 O O . THR A 1 208 ? 1.390 -15.215 2.973 1.00 96.94 208 THR A O 1
ATOM 1618 N N . ASN A 1 209 ? 1.769 -13.326 1.815 1.00 95.00 209 ASN A N 1
ATOM 1619 C CA . ASN A 1 209 ? 3.166 -13.598 1.520 1.00 95.00 209 ASN A CA 1
ATOM 1620 C C . ASN A 1 209 ? 3.899 -12.295 1.181 1.00 95.00 209 ASN A C 1
ATOM 1622 O O . ASN A 1 209 ? 3.294 -11.350 0.665 1.00 95.00 209 ASN A O 1
ATOM 1626 N N . ILE A 1 210 ? 5.202 -12.267 1.452 1.00 92.88 210 ILE A N 1
ATOM 1627 C CA . ILE A 1 210 ? 6.108 -11.181 1.083 1.00 92.88 210 ILE A CA 1
ATOM 1628 C C . ILE A 1 210 ? 7.384 -11.803 0.529 1.00 92.88 210 ILE A C 1
ATOM 1630 O O . ILE A 1 210 ? 7.972 -12.685 1.152 1.00 92.88 210 ILE A O 1
ATOM 1634 N N . TYR A 1 211 ? 7.831 -11.333 -0.631 1.00 91.94 211 TYR A N 1
ATOM 1635 C CA . TYR A 1 211 ? 9.100 -11.755 -1.215 1.00 91.94 211 TYR A CA 1
ATOM 1636 C C . TYR A 1 211 ? 9.805 -10.600 -1.920 1.00 91.94 211 TYR A C 1
ATOM 1638 O O . TYR A 1 211 ? 9.191 -9.607 -2.299 1.00 91.94 211 TYR A O 1
ATOM 1646 N N . PHE A 1 212 ? 11.114 -10.746 -2.113 1.00 90.38 212 PHE A N 1
ATOM 1647 C CA . PHE A 1 212 ? 11.939 -9.748 -2.785 1.00 90.38 212 PHE A CA 1
ATOM 1648 C C . PHE A 1 212 ? 12.271 -10.200 -4.200 1.00 90.38 212 PHE A C 1
ATOM 1650 O O . PHE A 1 212 ? 12.634 -11.358 -4.431 1.00 90.38 212 PHE A O 1
ATOM 1657 N N . LYS A 1 213 ? 12.169 -9.276 -5.153 1.00 90.62 213 LYS A N 1
ATOM 1658 C CA . LYS A 1 213 ? 12.487 -9.514 -6.557 1.00 90.62 213 LYS A CA 1
ATOM 1659 C C . LYS A 1 213 ? 13.600 -8.583 -7.007 1.00 90.62 213 LYS A C 1
ATOM 1661 O O . LYS A 1 213 ? 13.497 -7.364 -6.918 1.00 90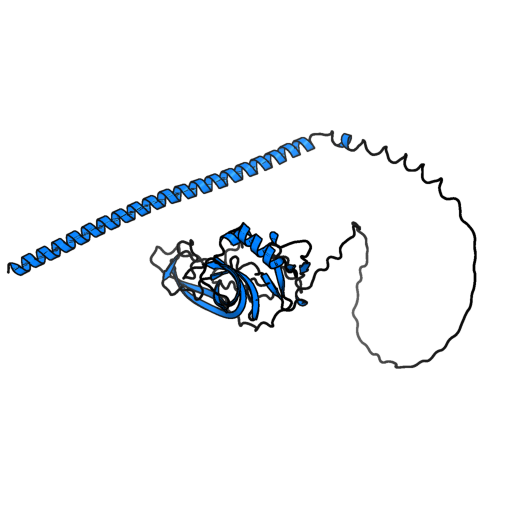.62 213 LYS A O 1
ATOM 1666 N N . ASN A 1 214 ? 14.655 -9.190 -7.535 1.00 89.25 214 ASN A N 1
ATOM 1667 C CA . ASN A 1 214 ? 15.811 -8.486 -8.064 1.00 89.25 214 ASN A CA 1
ATOM 1668 C C . ASN A 1 214 ? 15.713 -8.376 -9.585 1.00 89.25 214 ASN A C 1
ATOM 1670 O O . ASN A 1 214 ? 15.645 -9.378 -10.299 1.00 89.25 214 ASN A O 1
ATOM 1674 N N . TYR A 1 215 ? 15.731 -7.144 -10.075 1.00 88.06 215 TYR A N 1
ATOM 1675 C CA . TYR A 1 215 ? 15.742 -6.806 -11.488 1.00 88.06 215 TYR A CA 1
ATOM 1676 C C . TYR A 1 215 ? 17.154 -6.453 -11.913 1.00 88.06 215 TYR A C 1
ATOM 1678 O O . TYR A 1 215 ? 17.801 -5.627 -11.278 1.00 88.06 215 TYR A O 1
ATOM 1686 N N . GLN A 1 216 ? 17.610 -7.043 -13.015 1.00 88.56 216 GLN A N 1
ATOM 1687 C CA . GLN A 1 216 ? 18.879 -6.708 -13.654 1.00 88.56 216 GLN A CA 1
ATOM 1688 C C . GLN A 1 216 ? 18.600 -6.222 -15.072 1.00 88.56 216 GLN A C 1
ATOM 1690 O O . GLN A 1 216 ? 17.940 -6.902 -15.864 1.00 88.56 216 GLN A O 1
ATOM 1695 N N . PHE A 1 217 ? 19.082 -5.028 -15.385 1.00 88.38 217 PHE A N 1
ATOM 1696 C CA . PHE A 1 217 ? 18.851 -4.365 -16.661 1.00 88.38 217 PHE A CA 1
ATOM 1697 C C . PHE A 1 217 ? 20.030 -3.450 -16.999 1.00 88.38 217 PHE A C 1
ATOM 1699 O O . PHE A 1 217 ? 21.033 -3.399 -16.293 1.00 88.38 217 PHE A O 1
ATOM 1706 N N . GLU A 1 218 ? 19.934 -2.751 -18.118 1.00 87.38 218 GLU A N 1
ATOM 1707 C CA . GLU A 1 218 ? 20.940 -1.810 -18.582 1.00 87.38 218 GLU A CA 1
ATOM 1708 C C . GLU A 1 218 ? 20.322 -0.431 -18.797 1.00 87.38 218 GLU A C 1
ATOM 1710 O O . GLU A 1 218 ? 19.171 -0.318 -19.231 1.00 87.38 218 GLU A O 1
ATOM 1715 N N . VAL A 1 219 ? 21.105 0.614 -18.523 1.00 85.50 219 VAL A N 1
ATOM 1716 C CA . VAL A 1 219 ? 20.710 2.017 -18.707 1.00 85.50 219 VAL A CA 1
ATOM 1717 C C . VAL A 1 219 ? 21.735 2.778 -19.536 1.00 85.50 219 VAL A C 1
ATOM 1719 O O . VAL A 1 219 ? 22.926 2.466 -19.505 1.00 85.50 219 VAL A O 1
ATOM 1722 N N . TYR A 1 220 ? 21.277 3.805 -20.241 1.00 81.56 220 TYR A N 1
ATOM 1723 C CA . TYR A 1 220 ? 22.122 4.857 -20.797 1.00 81.56 220 TYR A CA 1
ATOM 1724 C C . TYR A 1 220 ? 22.404 5.899 -19.711 1.00 81.56 220 TYR A C 1
ATOM 1726 O O . TYR A 1 220 ? 21.469 6.378 -19.059 1.00 81.56 220 TYR A O 1
ATOM 1734 N N . THR A 1 221 ? 23.671 6.273 -19.515 1.00 71.94 221 THR A N 1
ATOM 1735 C CA . THR A 1 221 ? 24.012 7.397 -18.628 1.00 71.94 221 THR A CA 1
ATOM 1736 C C . THR A 1 221 ? 23.877 8.709 -19.394 1.00 71.94 221 THR A C 1
ATOM 1738 O O . THR A 1 221 ? 24.167 8.756 -20.589 1.00 71.94 221 THR A O 1
ATOM 1741 N N . GLU A 1 222 ? 23.462 9.790 -18.726 1.00 68.06 222 GLU A N 1
ATOM 1742 C CA . GLU A 1 222 ? 23.352 11.117 -19.362 1.00 68.06 222 GLU A CA 1
ATOM 1743 C C . GLU A 1 222 ? 24.699 11.620 -19.918 1.00 68.06 222 GLU A C 1
ATOM 1745 O O . GLU A 1 222 ? 24.737 12.408 -20.861 1.00 68.06 222 GLU A O 1
ATOM 1750 N N . GLU A 1 223 ? 25.809 11.138 -19.353 1.00 64.44 223 GLU A N 1
ATOM 1751 C CA . GLU A 1 223 ? 27.174 11.482 -19.759 1.00 64.44 223 GLU A CA 1
ATOM 1752 C C . GLU A 1 223 ? 27.673 10.642 -20.946 1.00 64.44 223 GLU A C 1
ATOM 1754 O O . GLU A 1 223 ? 28.493 11.105 -21.748 1.00 64.44 223 GLU A O 1
ATOM 1759 N N . SER A 1 224 ? 27.168 9.415 -21.093 1.00 56.81 224 SER A N 1
ATOM 1760 C CA . SER A 1 224 ? 27.466 8.561 -22.236 1.00 56.81 224 SER A CA 1
ATOM 1761 C C . SER A 1 224 ? 26.640 9.008 -23.440 1.00 56.81 224 SER A C 1
ATOM 1763 O O . SER A 1 224 ? 25.416 8.926 -23.456 1.00 56.81 224 SER A O 1
ATOM 1765 N N . LYS A 1 225 ? 27.307 9.510 -24.480 1.00 52.50 225 LYS A N 1
ATOM 1766 C CA . LYS A 1 225 ? 26.672 9.926 -25.738 1.00 52.50 225 LYS A CA 1
ATOM 1767 C C . LYS A 1 225 ? 26.011 8.722 -26.431 1.00 52.50 225 LYS A C 1
ATOM 1769 O O . LYS A 1 225 ? 26.662 8.045 -27.220 1.00 52.50 225 LYS A O 1
ATOM 1774 N N . GLU A 1 226 ? 24.747 8.459 -26.102 1.00 62.75 226 GLU A N 1
ATOM 1775 C CA . GLU A 1 226 ? 23.750 7.578 -26.747 1.00 62.75 226 GLU A CA 1
ATOM 1776 C C . GLU A 1 226 ? 24.135 6.111 -27.066 1.00 62.75 226 GLU A C 1
ATOM 1778 O O . GLU A 1 226 ? 23.286 5.373 -27.555 1.00 62.75 226 GLU A O 1
ATOM 1783 N N . ASN A 1 227 ? 25.355 5.635 -26.785 1.00 68.06 227 ASN A N 1
ATOM 1784 C CA . ASN A 1 227 ? 25.818 4.323 -27.273 1.00 68.06 227 ASN A CA 1
ATOM 1785 C C . ASN A 1 227 ? 26.492 3.416 -26.236 1.00 68.06 227 ASN A C 1
ATOM 1787 O O . ASN A 1 227 ? 26.856 2.293 -26.583 1.00 68.06 227 ASN A O 1
ATOM 1791 N N . GLU A 1 228 ? 26.663 3.857 -24.990 1.00 79.56 228 GLU A N 1
ATOM 1792 C CA . GLU A 1 228 ? 27.218 3.007 -23.934 1.00 79.56 228 GLU A CA 1
ATOM 1793 C C . GLU A 1 228 ? 26.151 2.719 -22.885 1.00 79.56 228 GLU A C 1
ATOM 1795 O O . GLU A 1 228 ? 25.477 3.614 -22.380 1.00 79.56 228 GLU A O 1
ATOM 1800 N N . THR A 1 229 ? 25.981 1.436 -22.596 1.00 85.38 229 THR A N 1
ATOM 1801 C CA . THR A 1 229 ? 25.063 0.937 -21.582 1.00 85.38 229 THR A CA 1
ATOM 1802 C C . THR A 1 229 ? 25.849 0.533 -20.351 1.00 85.38 229 THR A C 1
ATOM 1804 O O . THR A 1 229 ? 26.861 -0.164 -20.465 1.00 85.38 229 THR A O 1
ATOM 1807 N N . VAL A 1 230 ? 25.357 0.897 -19.173 1.00 83.81 230 VAL A N 1
ATOM 1808 C CA . VAL A 1 230 ? 25.900 0.410 -17.903 1.00 83.81 230 VAL A CA 1
ATOM 1809 C C . VAL A 1 230 ? 24.909 -0.552 -17.245 1.00 83.81 230 VAL A C 1
ATOM 1811 O O . VAL A 1 230 ? 23.698 -0.310 -17.310 1.00 83.81 230 VAL A O 1
ATOM 1814 N N . PRO A 1 231 ? 25.384 -1.651 -16.629 1.00 84.62 231 PRO A N 1
ATOM 1815 C CA . PRO A 1 231 ? 24.530 -2.520 -15.834 1.00 84.62 231 PRO A CA 1
ATOM 1816 C C . PRO A 1 231 ? 23.899 -1.748 -14.676 1.00 84.62 231 PRO A C 1
ATOM 1818 O O . PRO A 1 231 ? 24.570 -0.982 -13.984 1.00 84.62 231 PRO A O 1
ATOM 1821 N N . ALA A 1 232 ? 22.620 -1.998 -14.449 1.00 82.06 232 ALA A N 1
ATOM 1822 C CA . ALA A 1 232 ? 21.843 -1.458 -13.354 1.00 82.06 232 ALA A CA 1
ATOM 1823 C C . ALA A 1 232 ? 20.992 -2.568 -12.735 1.00 82.06 232 ALA A C 1
ATOM 1825 O O . ALA A 1 232 ? 20.704 -3.597 -13.355 1.00 82.06 232 ALA A O 1
ATOM 1826 N N . GLN A 1 233 ? 20.600 -2.356 -11.486 1.00 83.19 233 GLN A N 1
ATOM 1827 C CA . GLN A 1 233 ? 19.717 -3.268 -10.783 1.00 83.19 233 GLN A CA 1
ATOM 1828 C C . GLN A 1 233 ? 18.760 -2.504 -9.883 1.00 83.19 233 GLN A C 1
ATOM 1830 O O . GLN A 1 233 ? 19.082 -1.413 -9.412 1.00 83.19 233 GLN A O 1
ATOM 1835 N N . ALA A 1 234 ? 17.594 -3.093 -9.661 1.00 82.19 234 ALA A N 1
ATOM 1836 C CA . ALA A 1 234 ? 16.606 -2.611 -8.712 1.00 82.19 234 ALA A CA 1
ATOM 1837 C C . ALA A 1 234 ? 16.091 -3.797 -7.903 1.00 82.19 234 ALA A C 1
ATOM 1839 O O . ALA A 1 234 ? 15.817 -4.858 -8.465 1.00 82.19 234 ALA A O 1
ATOM 1840 N N . GLU A 1 235 ? 15.950 -3.605 -6.601 1.00 85.12 235 GLU A N 1
ATOM 1841 C CA . GLU A 1 235 ? 15.299 -4.569 -5.729 1.00 85.12 235 GLU A CA 1
ATOM 1842 C C . GLU A 1 235 ? 13.908 -4.046 -5.386 1.00 85.12 235 GLU A C 1
ATOM 1844 O O . GLU A 1 235 ? 13.750 -2.899 -4.967 1.00 85.12 235 GLU A O 1
ATOM 1849 N N . MET A 1 236 ? 12.904 -4.888 -5.599 1.00 86.88 236 MET A N 1
ATOM 1850 C CA . MET A 1 236 ? 11.515 -4.603 -5.274 1.00 86.88 236 MET A CA 1
ATOM 1851 C C . MET A 1 236 ? 11.055 -5.562 -4.183 1.00 86.88 236 MET A C 1
ATOM 1853 O O . MET A 1 236 ? 11.477 -6.722 -4.153 1.00 86.88 236 MET A O 1
ATOM 1857 N N . VAL A 1 237 ? 10.158 -5.103 -3.323 1.00 90.00 237 VAL A N 1
ATOM 1858 C CA . VAL A 1 237 ? 9.368 -5.970 -2.456 1.00 90.00 237 VAL A CA 1
ATOM 1859 C C . VAL A 1 237 ? 8.002 -6.207 -3.087 1.00 90.00 237 VAL A C 1
ATOM 1861 O O . VAL A 1 237 ? 7.372 -5.285 -3.604 1.00 90.00 237 VAL A O 1
ATOM 1864 N N . VAL A 1 238 ? 7.552 -7.457 -3.066 1.00 93.94 238 VAL A N 1
ATOM 1865 C CA . VAL A 1 238 ? 6.243 -7.867 -3.564 1.00 93.94 238 VAL A CA 1
ATOM 1866 C C . VAL A 1 238 ? 5.422 -8.411 -2.408 1.00 93.94 238 VAL A C 1
ATOM 1868 O O . VAL A 1 238 ? 5.822 -9.365 -1.741 1.00 93.94 238 VAL A O 1
ATOM 1871 N N . TYR A 1 239 ? 4.249 -7.821 -2.212 1.00 95.25 239 TYR A N 1
ATOM 1872 C CA . TYR A 1 239 ? 3.242 -8.257 -1.256 1.00 95.25 239 TYR A CA 1
ATOM 1873 C C . TYR A 1 239 ? 2.138 -9.006 -2.000 1.00 95.25 239 TYR A C 1
ATOM 1875 O O . TYR A 1 239 ? 1.510 -8.449 -2.903 1.00 95.25 239 TYR A O 1
ATOM 1883 N N . GLU A 1 240 ? 1.863 -10.247 -1.607 1.00 97.56 240 GLU A N 1
ATOM 1884 C CA . GLU A 1 240 ? 0.673 -10.974 -2.056 1.00 97.56 240 GLU A CA 1
ATOM 1885 C C . GLU A 1 240 ? -0.444 -10.756 -1.036 1.00 97.56 240 GLU A C 1
ATOM 1887 O O . GLU A 1 240 ? -0.352 -11.204 0.111 1.00 97.56 240 GLU A O 1
ATOM 1892 N N . VAL A 1 241 ? -1.504 -10.060 -1.444 1.00 98.38 241 VAL A N 1
ATOM 1893 C CA . VAL A 1 241 ? -2.589 -9.645 -0.551 1.00 98.38 241 VAL A CA 1
ATOM 1894 C C . VAL A 1 241 ? -3.900 -10.258 -1.020 1.00 98.38 241 VAL A C 1
ATOM 1896 O O . VAL A 1 241 ? -4.337 -10.021 -2.146 1.00 98.38 241 VAL A O 1
ATOM 1899 N N . LYS A 1 242 ? -4.542 -11.040 -0.149 1.00 98.69 242 LYS A N 1
ATOM 1900 C CA . LYS A 1 242 ? -5.878 -11.588 -0.389 1.00 98.69 242 LYS A CA 1
ATOM 1901 C C . LYS A 1 242 ? -6.924 -10.531 -0.045 1.00 98.69 242 LYS A C 1
ATOM 1903 O O . LYS A 1 242 ? -6.930 -10.022 1.076 1.00 98.69 242 LYS A O 1
ATOM 1908 N N . ILE A 1 243 ? -7.818 -10.225 -0.978 1.00 98.75 243 ILE A N 1
ATOM 1909 C CA . ILE A 1 243 ? -8.907 -9.265 -0.777 1.00 98.75 243 ILE A CA 1
ATOM 1910 C C . ILE A 1 243 ? -9.951 -9.879 0.163 1.00 98.75 243 ILE A C 1
ATOM 1912 O O . ILE A 1 243 ? -10.542 -10.914 -0.148 1.00 98.75 243 ILE A O 1
ATOM 1916 N N . ASP A 1 244 ? -10.195 -9.233 1.300 1.00 98.56 244 ASP A N 1
ATOM 1917 C CA . ASP A 1 244 ? -11.220 -9.630 2.271 1.00 98.56 244 ASP A CA 1
ATOM 1918 C C . ASP A 1 244 ? -12.520 -8.830 2.094 1.00 98.56 244 ASP A C 1
ATOM 1920 O O . ASP A 1 244 ? -13.600 -9.373 2.310 1.00 98.56 244 ASP A O 1
ATOM 1924 N N . ASP A 1 245 ? -12.426 -7.558 1.693 1.00 98.44 245 ASP A N 1
ATOM 1925 C CA . ASP A 1 245 ? -13.572 -6.704 1.356 1.00 98.44 245 ASP A CA 1
ATOM 1926 C C . ASP A 1 245 ? -13.162 -5.597 0.371 1.00 98.44 245 ASP A C 1
ATOM 1928 O O . ASP A 1 245 ? -12.008 -5.167 0.358 1.00 98.44 245 ASP A O 1
ATOM 1932 N N . ILE A 1 246 ? -14.104 -5.107 -0.436 1.00 98.50 246 ILE A N 1
ATOM 1933 C CA . ILE A 1 246 ? -13.872 -4.046 -1.426 1.00 98.50 246 ILE A CA 1
ATOM 1934 C C . ILE A 1 246 ? -14.631 -2.790 -0.998 1.00 98.50 246 ILE A C 1
ATOM 1936 O O . ILE A 1 246 ? -15.856 -2.783 -0.889 1.00 98.50 246 ILE A O 1
ATOM 1940 N N . ILE A 1 247 ? -13.894 -1.700 -0.784 1.00 98.19 247 ILE A N 1
ATOM 1941 C CA . ILE A 1 247 ? -14.451 -0.406 -0.371 1.00 98.19 247 ILE A CA 1
ATOM 1942 C C . ILE A 1 247 ? -14.753 0.451 -1.603 1.00 98.19 247 ILE A C 1
ATOM 1944 O O . ILE A 1 247 ? -15.807 1.082 -1.667 1.00 98.19 247 ILE A O 1
ATOM 1948 N N . TYR A 1 248 ? -13.843 0.437 -2.577 1.00 98.12 248 TYR A N 1
ATOM 1949 C CA . TYR A 1 248 ? -13.937 1.126 -3.861 1.00 98.12 248 TYR A CA 1
ATOM 1950 C C . TYR A 1 248 ? -13.151 0.353 -4.921 1.00 98.12 248 TYR A C 1
ATOM 1952 O O . TYR A 1 248 ? -12.074 -0.149 -4.613 1.00 98.12 248 TYR A O 1
ATOM 1960 N N . SER A 1 249 ? -13.634 0.281 -6.163 1.00 97.44 249 SER A N 1
ATOM 1961 C CA . SER A 1 249 ? -12.871 -0.318 -7.261 1.00 97.44 249 SER A CA 1
ATOM 1962 C C . SER A 1 249 ? -13.299 0.208 -8.631 1.00 97.44 249 SER A C 1
ATOM 1964 O O . SER A 1 249 ? -14.491 0.275 -8.925 1.00 97.44 249 SER A O 1
ATOM 1966 N N . GLU A 1 250 ? -12.315 0.525 -9.470 1.00 96.62 250 GLU A N 1
ATOM 1967 C CA . GLU A 1 250 ? -12.453 0.730 -10.922 1.00 96.62 250 GLU A CA 1
ATOM 1968 C C . GLU A 1 250 ? -12.096 -0.543 -11.715 1.00 96.62 250 GLU A C 1
ATOM 1970 O O . GLU A 1 250 ? -12.199 -0.580 -12.940 1.00 96.62 250 GLU A O 1
ATOM 1975 N N . GLU A 1 251 ? -11.678 -1.597 -11.014 1.00 94.31 251 GLU A N 1
ATOM 1976 C CA . GLU A 1 251 ? -11.097 -2.818 -11.562 1.00 94.31 251 GLU A CA 1
ATOM 1977 C C . GLU A 1 251 ? -12.078 -3.997 -11.448 1.00 94.31 251 GLU A C 1
ATOM 1979 O O . GLU A 1 251 ? -12.884 -4.073 -10.521 1.00 94.31 251 GLU A O 1
ATOM 1984 N N . ASP A 1 252 ? -11.982 -4.976 -12.352 1.00 95.06 252 ASP A N 1
ATOM 1985 C CA . ASP A 1 252 ? -12.720 -6.246 -12.223 1.00 95.06 252 ASP A CA 1
ATOM 1986 C C . ASP A 1 252 ? -11.977 -7.195 -11.267 1.00 95.06 252 ASP A C 1
ATOM 1988 O O . ASP A 1 252 ? -11.335 -8.158 -11.687 1.00 95.06 252 ASP A O 1
ATOM 1992 N N . VAL A 1 253 ? -12.011 -6.867 -9.973 1.00 96.19 253 VAL A N 1
ATOM 1993 C CA . VAL A 1 253 ? -11.482 -7.690 -8.873 1.00 96.19 253 VAL A CA 1
ATOM 1994 C C . VAL A 1 253 ? -12.600 -8.106 -7.924 1.00 96.19 253 VAL A C 1
ATOM 1996 O O . VAL A 1 253 ? -13.624 -7.431 -7.796 1.00 96.19 253 VAL A O 1
ATOM 1999 N N . LYS A 1 254 ? -12.418 -9.238 -7.243 1.00 98.00 254 LYS A N 1
ATOM 2000 C CA . LYS A 1 254 ? -13.426 -9.842 -6.367 1.00 98.00 254 LYS A CA 1
ATOM 2001 C C . LYS A 1 254 ? -12.846 -10.165 -4.999 1.00 98.00 254 LYS A C 1
ATOM 2003 O O . LYS A 1 254 ? -11.657 -10.418 -4.833 1.00 98.00 254 LYS A O 1
ATOM 2008 N N . VAL A 1 255 ? -13.725 -10.197 -4.001 1.00 98.50 255 VAL A N 1
ATOM 2009 C CA . VAL A 1 255 ? -13.383 -10.717 -2.673 1.00 98.50 255 VAL A CA 1
ATOM 2010 C C . VAL A 1 255 ? -12.885 -12.157 -2.810 1.00 98.50 255 VAL A C 1
ATOM 2012 O O . VAL A 1 255 ? -13.517 -12.979 -3.474 1.00 98.50 255 VAL A O 1
ATOM 2015 N N . GLY A 1 256 ? -11.756 -12.452 -2.172 1.00 98.38 256 GLY A N 1
ATOM 2016 C CA . GLY A 1 256 ? -11.042 -13.721 -2.269 1.00 98.38 256 GLY A CA 1
ATOM 2017 C C . GLY A 1 256 ? -9.912 -13.738 -3.300 1.00 98.38 256 GLY A C 1
ATOM 2018 O O . GLY A 1 256 ? -9.053 -14.615 -3.199 1.00 98.38 256 GLY A O 1
ATOM 2019 N N . ASP A 1 257 ? -9.861 -12.783 -4.236 1.00 98.38 257 ASP A N 1
ATOM 2020 C CA . ASP A 1 257 ? -8.740 -12.670 -5.172 1.00 98.38 257 ASP A CA 1
ATOM 2021 C C . ASP A 1 257 ? -7.443 -12.335 -4.424 1.00 98.38 257 ASP A C 1
ATOM 2023 O O . ASP A 1 257 ? -7.450 -11.634 -3.409 1.00 98.38 257 ASP A O 1
ATOM 2027 N N . ILE A 1 258 ? -6.316 -12.821 -4.947 1.00 98.25 258 ILE A N 1
ATOM 2028 C CA . ILE A 1 258 ? -4.979 -12.437 -4.488 1.00 98.25 258 ILE A CA 1
ATOM 2029 C C . ILE A 1 258 ? -4.404 -11.457 -5.500 1.00 98.25 258 ILE A C 1
ATOM 2031 O O . ILE A 1 258 ? -4.239 -11.794 -6.675 1.00 98.25 258 ILE A O 1
ATOM 2035 N N . ILE A 1 259 ? -4.071 -10.258 -5.035 1.00 97.44 259 ILE A N 1
ATOM 2036 C CA . ILE A 1 259 ? -3.380 -9.251 -5.835 1.00 97.44 259 ILE A CA 1
ATOM 2037 C C . ILE A 1 259 ? -1.925 -9.126 -5.397 1.00 97.44 259 ILE A C 1
ATOM 2039 O O . ILE A 1 259 ? -1.562 -9.480 -4.275 1.00 97.44 259 ILE A O 1
ATOM 2043 N N . LYS A 1 260 ? -1.097 -8.592 -6.294 1.00 97.44 260 LYS A N 1
ATOM 2044 C CA . LYS A 1 260 ? 0.309 -8.297 -6.026 1.00 97.44 260 LYS A CA 1
ATOM 2045 C C . LYS A 1 260 ? 0.528 -6.795 -6.009 1.00 97.44 260 LYS A C 1
ATOM 2047 O O . LYS A 1 260 ? 0.234 -6.126 -7.004 1.00 97.44 260 LYS A O 1
ATOM 2052 N N . ILE A 1 261 ? 1.032 -6.301 -4.885 1.00 95.75 261 ILE A N 1
ATOM 2053 C CA . ILE A 1 261 ? 1.492 -4.924 -4.714 1.00 95.75 261 ILE A CA 1
ATOM 2054 C C . ILE A 1 261 ? 3.015 -4.962 -4.754 1.00 95.75 261 ILE A C 1
ATOM 2056 O O . ILE A 1 261 ? 3.618 -5.742 -4.022 1.00 95.75 261 ILE A O 1
ATOM 2060 N N . GLU A 1 262 ? 3.632 -4.167 -5.619 1.00 92.94 262 GLU A N 1
ATOM 2061 C CA . GLU A 1 262 ? 5.077 -4.187 -5.835 1.00 92.94 262 GLU A CA 1
ATOM 2062 C C . GLU A 1 262 ? 5.688 -2.796 -5.636 1.00 92.94 262 GLU A C 1
ATOM 2064 O O . GLU A 1 262 ? 5.379 -1.858 -6.373 1.00 92.94 262 GLU A O 1
ATOM 2069 N N . GLU A 1 263 ? 6.584 -2.688 -4.654 1.00 87.12 263 GLU A N 1
ATOM 2070 C CA . GLU A 1 263 ? 7.220 -1.442 -4.215 1.00 87.12 263 GLU A CA 1
ATOM 2071 C C . GLU A 1 263 ? 8.739 -1.508 -4.319 1.00 87.12 263 GLU A C 1
ATOM 2073 O O . GLU A 1 263 ? 9.331 -2.586 -4.280 1.00 87.12 263 GLU A O 1
ATOM 2078 N N . TYR A 1 264 ? 9.384 -0.349 -4.448 1.00 82.19 264 TYR A N 1
ATOM 2079 C CA . TYR A 1 264 ? 10.841 -0.271 -4.374 1.00 82.19 264 TYR A CA 1
ATOM 2080 C C . TYR A 1 264 ? 11.308 -0.632 -2.972 1.00 82.19 264 TYR A C 1
ATOM 2082 O O . TYR A 1 264 ? 10.889 0.010 -2.020 1.00 82.19 264 TYR A O 1
ATOM 2090 N N . ASN A 1 265 ? 12.225 -1.595 -2.844 1.00 78.81 265 ASN A N 1
ATOM 2091 C CA . ASN A 1 265 ? 12.825 -1.878 -1.548 1.00 78.81 265 ASN A CA 1
ATOM 2092 C C . ASN A 1 265 ? 13.825 -0.768 -1.204 1.00 78.81 265 ASN A C 1
ATOM 2094 O O . ASN A 1 265 ? 14.971 -0.782 -1.657 1.00 78.81 265 ASN A O 1
ATOM 2098 N N . SER A 1 266 ? 13.394 0.197 -0.395 1.00 65.44 266 SER A N 1
ATOM 2099 C CA . SER A 1 266 ? 14.257 1.277 0.096 1.00 65.44 266 SER A CA 1
ATOM 2100 C C . SER A 1 266 ? 15.241 0.825 1.186 1.00 65.44 266 SER A C 1
ATOM 2102 O O . SER A 1 266 ? 16.117 1.591 1.581 1.00 65.44 266 SER A O 1
ATOM 2104 N N . GLY A 1 267 ? 15.110 -0.406 1.700 1.00 59.16 267 GLY A N 1
ATOM 2105 C CA . GLY A 1 267 ? 15.893 -0.932 2.827 1.00 59.16 267 GLY A CA 1
ATOM 2106 C C . GLY A 1 267 ? 15.472 -0.370 4.189 1.00 59.16 267 GLY A C 1
ATOM 2107 O O . GLY A 1 267 ? 15.705 -1.002 5.219 1.00 59.16 267 GLY A O 1
ATOM 2108 N N . GLU A 1 268 ? 14.792 0.778 4.209 1.00 54.44 268 GLU A N 1
ATOM 2109 C CA . GLU A 1 268 ? 14.238 1.395 5.417 1.00 54.44 268 GLU A CA 1
ATOM 2110 C C . GLU A 1 268 ? 12.936 0.723 5.881 1.00 54.44 268 GLU A C 1
ATOM 2112 O O . GLU A 1 268 ? 12.596 0.810 7.059 1.00 54.44 268 GLU A O 1
ATOM 2117 N N . GLU A 1 269 ? 12.250 0.015 4.979 1.00 52.09 269 GLU A N 1
ATOM 2118 C CA . GLU A 1 269 ? 10.939 -0.616 5.206 1.00 52.09 269 GLU A CA 1
ATOM 2119 C C . GLU A 1 269 ? 10.976 -1.835 6.132 1.00 52.09 269 GLU A C 1
ATOM 2121 O O . GLU A 1 269 ? 9.977 -2.138 6.781 1.00 52.09 269 GLU A O 1
ATOM 2126 N N . PHE A 1 270 ? 12.119 -2.523 6.214 1.00 46.62 270 PHE A N 1
ATOM 2127 C CA . PHE A 1 270 ? 12.229 -3.805 6.919 1.00 46.62 270 PHE A CA 1
ATOM 2128 C C . PHE A 1 270 ? 13.428 -3.909 7.877 1.00 46.62 270 PHE A C 1
ATOM 2130 O O . PHE A 1 270 ? 13.634 -4.951 8.497 1.00 46.62 270 PHE A O 1
ATOM 2137 N N . GLY A 1 271 ? 14.252 -2.859 7.974 1.00 38.56 271 GLY A N 1
ATOM 2138 C CA . GLY A 1 271 ? 15.511 -2.870 8.732 1.00 38.56 271 GLY A CA 1
ATOM 2139 C C . GLY A 1 271 ? 15.474 -2.139 10.072 1.00 38.56 271 GLY A C 1
ATOM 2140 O O . GLY A 1 271 ? 16.400 -2.272 10.868 1.00 38.56 271 GLY A O 1
ATOM 2141 N N . ASP A 1 272 ? 14.421 -1.375 10.342 1.00 43.28 272 ASP A N 1
ATOM 2142 C CA . ASP A 1 272 ? 14.231 -0.737 11.632 1.00 43.28 272 ASP A CA 1
ATOM 2143 C C . ASP A 1 272 ? 12.815 -1.053 12.087 1.00 43.28 272 ASP A C 1
ATOM 2145 O O . ASP A 1 272 ? 11.852 -0.755 11.392 1.00 43.28 272 ASP A O 1
ATOM 2149 N N . GLU A 1 273 ? 12.690 -1.630 13.275 1.00 43.50 273 GLU A N 1
ATOM 2150 C CA . GLU A 1 273 ? 11.429 -1.793 13.993 1.00 43.50 273 GLU A CA 1
ATOM 2151 C C . GLU A 1 273 ? 10.698 -0.444 14.240 1.00 43.50 273 GLU A C 1
ATOM 2153 O O . GLU A 1 273 ? 9.704 -0.395 14.973 1.00 43.50 273 GLU A O 1
ATOM 2158 N N . ARG A 1 274 ? 11.213 0.690 13.735 1.00 43.28 274 ARG A N 1
ATOM 2159 C CA . ARG A 1 274 ? 10.403 1.854 13.347 1.00 43.28 274 ARG A CA 1
ATOM 2160 C C . ARG A 1 274 ? 9.128 1.355 12.678 1.00 43.28 274 ARG A C 1
ATOM 2162 O O . ARG A 1 274 ? 9.138 0.381 11.941 1.00 43.28 274 ARG A O 1
ATOM 2169 N N . PHE A 1 275 ? 8.019 2.021 12.954 1.00 43.75 275 PHE A N 1
ATOM 2170 C CA . PHE A 1 275 ? 6.794 1.862 12.182 1.00 43.75 275 PHE A CA 1
ATOM 2171 C C . PHE A 1 275 ? 7.117 1.951 10.683 1.00 43.75 275 PHE A C 1
ATOM 2173 O O . PHE A 1 275 ? 7.292 3.045 10.149 1.00 43.75 275 PHE A O 1
ATOM 2180 N N . GLY A 1 276 ? 7.282 0.796 10.044 1.00 52.06 276 GLY A N 1
ATOM 2181 C CA . GLY A 1 276 ? 7.579 0.689 8.631 1.00 52.06 276 GLY A CA 1
ATOM 2182 C C . GLY A 1 276 ? 6.304 0.976 7.868 1.00 52.06 276 GLY A C 1
ATOM 2183 O O . GLY A 1 276 ? 5.223 0.533 8.248 1.00 52.06 276 GLY A O 1
ATOM 2184 N N . SER A 1 277 ? 6.414 1.721 6.781 1.00 58.31 277 SER A N 1
ATOM 2185 C CA . SER A 1 277 ? 5.353 1.779 5.783 1.00 58.31 277 SER A CA 1
ATOM 2186 C C . SER A 1 277 ? 5.133 0.431 5.074 1.00 58.31 277 SER A C 1
ATOM 2188 O O . SER A 1 277 ? 4.153 0.277 4.348 1.00 58.31 277 SER A O 1
ATOM 2190 N N . GLY A 1 278 ? 6.015 -0.549 5.312 1.00 79.94 278 GLY A N 1
ATOM 2191 C CA . GLY A 1 278 ? 5.892 -1.921 4.839 1.00 79.94 278 GLY A CA 1
ATOM 2192 C C . GLY A 1 278 ? 4.772 -2.703 5.527 1.00 79.94 278 GLY A C 1
ATOM 2193 O O . GLY A 1 278 ? 4.478 -2.530 6.712 1.00 79.94 278 GLY A O 1
ATOM 2194 N N . LEU A 1 279 ? 4.149 -3.597 4.763 1.00 89.44 279 LEU A N 1
ATOM 2195 C CA . LEU A 1 279 ? 3.095 -4.485 5.252 1.00 89.44 279 LEU A CA 1
ATOM 2196 C C . LEU A 1 279 ? 3.699 -5.720 5.941 1.00 89.44 279 LEU A C 1
ATOM 2198 O O . LEU A 1 279 ? 4.828 -6.112 5.644 1.00 89.44 279 LEU A O 1
ATOM 2202 N N . LYS A 1 280 ? 2.939 -6.367 6.832 1.00 91.00 280 LYS A N 1
ATOM 2203 C CA . LYS A 1 280 ? 3.368 -7.570 7.571 1.00 91.00 280 LYS A CA 1
ATOM 2204 C C . LYS A 1 280 ? 2.540 -8.789 7.180 1.00 91.00 280 LYS A C 1
ATOM 2206 O O . LYS A 1 280 ? 1.329 -8.675 7.001 1.00 91.00 280 LYS A O 1
ATOM 2211 N N . VAL A 1 281 ? 3.174 -9.958 7.075 1.00 92.81 281 VAL A N 1
ATOM 2212 C CA . VAL A 1 281 ? 2.489 -11.230 6.771 1.00 92.81 281 VAL A CA 1
ATOM 2213 C C . VAL A 1 281 ? 1.456 -11.540 7.857 1.00 92.81 281 VAL A C 1
ATOM 2215 O O . VAL A 1 281 ? 1.709 -11.322 9.036 1.00 92.81 281 VAL A O 1
ATOM 2218 N N . ASN A 1 282 ? 0.291 -12.047 7.454 1.00 94.75 282 ASN A N 1
ATOM 2219 C CA . ASN A 1 282 ? -0.887 -12.364 8.273 1.00 94.75 282 ASN A CA 1
ATOM 2220 C C . ASN A 1 282 ? -1.640 -11.169 8.880 1.00 94.75 282 ASN A C 1
ATOM 2222 O O . ASN A 1 282 ? -2.680 -11.363 9.520 1.00 94.75 282 ASN A O 1
ATOM 2226 N N . HIS A 1 283 ? -1.160 -9.943 8.683 1.00 95.00 283 HIS A N 1
ATOM 2227 C CA . HIS A 1 283 ? -1.860 -8.747 9.134 1.00 95.00 283 HIS A CA 1
ATOM 2228 C C . HIS A 1 283 ? -2.913 -8.303 8.112 1.00 95.00 283 HIS A C 1
ATOM 2230 O O . HIS A 1 283 ? -2.807 -8.572 6.909 1.00 95.00 283 HIS A O 1
ATOM 2236 N N . GLN A 1 284 ? -3.938 -7.613 8.614 1.00 97.50 284 GLN A N 1
ATOM 2237 C CA . GLN A 1 284 ? -5.005 -7.028 7.813 1.00 97.50 284 GLN A CA 1
ATOM 2238 C C . GLN A 1 284 ? -4.825 -5.523 7.687 1.00 97.50 284 GLN A C 1
ATOM 2240 O O . GLN A 1 284 ? -4.534 -4.839 8.666 1.00 97.50 284 GLN A O 1
ATOM 2245 N N . TYR A 1 285 ? -5.070 -5.009 6.487 1.00 97.81 285 TYR A N 1
ATOM 2246 C CA . TYR A 1 285 ? -4.962 -3.588 6.188 1.00 97.81 285 TYR A CA 1
ATOM 2247 C C . TYR A 1 285 ? -6.116 -3.126 5.311 1.00 97.81 285 TYR A C 1
ATOM 2249 O O . TYR A 1 285 ? -6.654 -3.907 4.527 1.00 97.81 285 TYR A O 1
ATOM 2257 N N . ILE A 1 286 ? -6.453 -1.842 5.398 1.00 98.31 286 ILE A N 1
ATOM 2258 C CA . ILE A 1 286 ? -7.159 -1.129 4.339 1.00 98.31 286 ILE A CA 1
ATOM 2259 C C . ILE A 1 286 ? -6.117 -0.390 3.503 1.00 98.31 286 ILE A C 1
ATOM 2261 O O . ILE A 1 286 ? -5.384 0.454 4.022 1.00 98.31 286 ILE A O 1
ATOM 2265 N N . ILE A 1 287 ? -6.054 -0.725 2.215 1.00 97.62 287 ILE A N 1
ATOM 2266 C CA . ILE A 1 287 ? -4.982 -0.300 1.315 1.00 97.62 287 ILE A CA 1
ATOM 2267 C C . ILE A 1 287 ? -5.588 0.385 0.083 1.00 97.62 287 ILE A C 1
ATOM 2269 O O . ILE A 1 287 ? -6.260 -0.277 -0.715 1.00 97.62 287 ILE A O 1
ATOM 2273 N N . PRO A 1 288 ? -5.367 1.696 -0.102 1.00 97.06 288 PRO A N 1
ATOM 2274 C CA . PRO A 1 288 ? -5.546 2.340 -1.392 1.00 97.06 288 PRO A CA 1
ATOM 2275 C C . PRO A 1 288 ? -4.351 2.038 -2.309 1.00 97.06 288 PRO A C 1
ATOM 2277 O O . PRO A 1 288 ? -3.192 2.237 -1.931 1.00 97.06 288 PRO A O 1
ATOM 2280 N N . VAL A 1 289 ? -4.631 1.578 -3.527 1.00 96.44 289 VAL A N 1
ATOM 2281 C CA . VAL A 1 289 ? -3.615 1.286 -4.547 1.00 96.44 289 VAL A CA 1
ATOM 2282 C C . VAL A 1 289 ? -3.878 2.046 -5.843 1.00 96.44 289 VAL A C 1
ATOM 2284 O O . VAL A 1 289 ? -5.028 2.293 -6.207 1.00 96.44 289 VAL A O 1
ATOM 2287 N N . ASP A 1 290 ? -2.798 2.380 -6.541 1.00 93.81 290 ASP A N 1
ATOM 2288 C CA . ASP A 1 290 ? -2.779 2.908 -7.909 1.00 93.81 290 ASP A CA 1
ATOM 2289 C C . ASP A 1 290 ? -2.255 1.830 -8.883 1.00 93.81 290 ASP A C 1
ATOM 2291 O O . ASP A 1 290 ? -1.622 0.842 -8.486 1.00 93.81 290 ASP A O 1
ATOM 2295 N N . GLU A 1 291 ? -2.533 2.006 -10.172 1.00 91.50 291 GLU A N 1
ATOM 2296 C CA . GLU A 1 291 ? -1.971 1.221 -11.261 1.00 91.50 291 GLU A CA 1
ATOM 2297 C C . GLU A 1 291 ? -0.511 1.632 -11.502 1.00 91.50 291 GLU A C 1
ATOM 2299 O O . GLU A 1 291 ? -0.187 2.629 -12.152 1.00 91.50 291 GLU A O 1
ATOM 2304 N N . ALA A 1 292 ? 0.405 0.795 -11.027 1.00 87.25 292 ALA A N 1
ATOM 2305 C CA . ALA A 1 292 ? 1.835 1.010 -11.177 1.00 87.25 292 ALA A CA 1
ATOM 2306 C C . ALA A 1 292 ? 2.298 0.811 -12.641 1.00 87.25 292 ALA A C 1
ATOM 2308 O O . ALA A 1 292 ? 3.316 1.376 -13.058 1.00 87.25 292 ALA A O 1
ATOM 2309 N N . GLY A 1 293 ? 1.548 0.026 -13.423 1.00 86.12 293 GLY A N 1
ATOM 2310 C CA . GLY A 1 293 ? 1.845 -0.359 -14.806 1.00 86.12 293 GLY A CA 1
ATOM 2311 C C . GLY A 1 293 ? 2.635 -1.669 -14.924 1.00 86.12 293 GLY A C 1
ATOM 2312 O O . GLY A 1 293 ? 3.012 -2.282 -13.930 1.00 86.12 293 GLY A O 1
ATOM 2313 N N . GLU A 1 294 ? 2.909 -2.103 -16.157 1.00 88.75 294 GLU A N 1
ATOM 2314 C CA . GLU A 1 294 ? 3.501 -3.426 -16.450 1.00 88.75 294 GLU A CA 1
ATOM 2315 C C . GLU A 1 294 ? 5.006 -3.539 -16.141 1.00 88.75 294 GLU A C 1
ATOM 2317 O O . GLU A 1 294 ? 5.560 -4.639 -16.116 1.00 88.75 294 GLU A O 1
ATOM 2322 N N . THR A 1 295 ? 5.694 -2.416 -15.918 1.00 89.75 295 THR A N 1
ATOM 2323 C CA . THR A 1 295 ? 7.150 -2.388 -15.708 1.00 89.75 295 THR A CA 1
ATOM 2324 C C . THR A 1 295 ? 7.529 -1.610 -14.460 1.00 89.75 295 THR A C 1
ATOM 2326 O O . THR A 1 295 ? 6.772 -0.742 -14.035 1.00 89.75 295 THR A O 1
ATOM 2329 N N . ILE A 1 296 ? 8.721 -1.865 -13.912 1.00 84.75 296 ILE A N 1
ATOM 2330 C CA . ILE A 1 296 ? 9.238 -1.119 -12.750 1.00 84.75 296 ILE A CA 1
ATOM 2331 C C . ILE A 1 296 ? 9.556 0.356 -13.059 1.00 84.75 296 ILE A C 1
ATOM 2333 O O . ILE A 1 296 ? 9.820 1.132 -12.150 1.00 84.75 296 ILE A O 1
ATOM 2337 N N . ILE A 1 297 ? 9.493 0.781 -14.325 1.00 80.06 297 ILE A N 1
ATOM 2338 C CA . ILE A 1 297 ? 9.575 2.194 -14.704 1.00 80.06 297 ILE A CA 1
ATOM 2339 C C . ILE A 1 297 ? 8.203 2.838 -14.490 1.00 80.06 297 ILE A C 1
ATOM 2341 O O . ILE A 1 297 ? 7.236 2.487 -15.167 1.00 80.06 297 ILE A O 1
ATOM 2345 N N . TYR A 1 298 ? 8.124 3.819 -13.588 1.00 68.38 298 TYR A N 1
ATOM 2346 C CA . TYR A 1 298 ? 6.874 4.529 -13.319 1.00 68.38 298 TYR A CA 1
ATOM 2347 C C . TYR A 1 298 ? 6.315 5.217 -14.570 1.00 68.38 298 TYR A C 1
ATOM 2349 O O . TYR A 1 298 ? 7.034 5.866 -15.340 1.00 68.38 298 TYR A O 1
ATOM 2357 N N . LYS A 1 299 ? 4.997 5.125 -14.741 1.00 60.03 299 LYS A N 1
ATOM 2358 C CA . LYS A 1 299 ? 4.240 5.808 -15.794 1.00 60.03 299 LYS A CA 1
ATOM 2359 C C . LYS A 1 299 ? 4.488 7.322 -15.723 1.00 60.03 299 LYS A C 1
ATOM 2361 O O . LYS A 1 299 ? 4.424 7.928 -14.661 1.00 60.03 299 LYS A O 1
ATOM 2366 N N . GLY A 1 300 ? 4.804 7.945 -16.859 1.00 58.97 300 GLY A N 1
ATOM 2367 C CA . GLY A 1 300 ? 5.088 9.388 -16.935 1.00 58.97 300 GLY A CA 1
ATOM 2368 C C . GLY A 1 300 ? 6.533 9.800 -16.618 1.00 58.97 300 GLY A C 1
ATOM 2369 O O . GLY A 1 300 ? 6.873 10.968 -16.788 1.00 58.97 300 GLY A O 1
ATOM 2370 N N . SER A 1 301 ? 7.408 8.859 -16.253 1.00 60.47 301 SER A N 1
ATOM 2371 C CA . SER A 1 301 ? 8.848 9.116 -16.075 1.00 60.47 301 SER A CA 1
ATOM 2372 C C . SER A 1 301 ? 9.624 9.291 -17.391 1.00 60.47 301 SER A C 1
ATOM 2374 O O . SER A 1 301 ? 10.820 9.558 -17.366 1.00 60.47 301 SER A O 1
ATOM 2376 N N . ASN A 1 302 ? 8.978 9.142 -18.556 1.00 60.59 302 ASN A N 1
ATOM 2377 C CA . ASN A 1 302 ? 9.614 9.170 -19.883 1.00 60.59 302 ASN A CA 1
ATOM 2378 C C . ASN A 1 302 ? 10.805 8.196 -20.023 1.00 60.59 302 ASN A C 1
ATOM 2380 O O . ASN A 1 302 ? 11.779 8.498 -20.709 1.00 60.59 302 ASN A O 1
ATOM 2384 N N . GLY A 1 303 ? 10.737 7.030 -19.369 1.00 59.34 303 GLY A N 1
ATOM 2385 C CA . GLY A 1 303 ? 11.820 6.039 -19.388 1.00 59.34 303 GLY A CA 1
ATOM 2386 C C . GLY A 1 303 ? 12.946 6.327 -18.393 1.00 59.34 303 GLY A C 1
ATOM 2387 O O . GLY A 1 303 ? 13.923 5.576 -18.359 1.00 59.34 303 GLY A O 1
ATOM 2388 N N . HIS A 1 304 ? 12.809 7.392 -17.596 1.00 55.72 304 HIS A N 1
ATOM 2389 C CA . HIS A 1 304 ? 13.723 7.710 -16.514 1.00 55.72 304 HIS A CA 1
ATOM 2390 C C . HIS A 1 304 ? 13.459 6.778 -15.340 1.00 55.72 304 HIS A C 1
ATOM 2392 O O . HIS A 1 304 ? 12.344 6.684 -14.823 1.00 55.72 304 HIS A O 1
ATOM 2398 N N . LEU A 1 305 ? 14.495 6.083 -14.904 1.00 64.38 305 LEU A N 1
ATOM 2399 C CA . LEU A 1 305 ? 14.400 5.313 -13.676 1.00 64.38 305 LEU A CA 1
ATOM 2400 C C . LEU A 1 305 ? 14.518 6.256 -12.475 1.00 64.38 305 LEU A C 1
ATOM 2402 O O . LEU A 1 305 ? 15.221 7.264 -12.565 1.00 64.38 305 LEU A O 1
ATOM 2406 N N . PRO A 1 306 ? 13.916 5.922 -11.321 1.00 57.78 306 PRO A N 1
ATOM 2407 C CA . PRO A 1 306 ? 14.144 6.660 -10.074 1.00 57.78 306 PRO A CA 1
ATOM 2408 C C . PRO A 1 306 ? 15.633 6.793 -9.711 1.00 57.78 306 PRO A C 1
ATOM 2410 O O . PRO A 1 306 ? 16.023 7.702 -8.987 1.00 57.78 306 PRO A O 1
ATOM 2413 N N . THR A 1 307 ? 16.466 5.897 -10.245 1.00 54.41 307 THR A N 1
ATOM 2414 C CA . THR A 1 307 ? 17.920 5.833 -10.065 1.00 54.41 307 THR A CA 1
ATOM 2415 C C . THR A 1 307 ? 18.719 6.742 -11.007 1.00 54.41 307 THR A C 1
ATOM 2417 O O . THR A 1 307 ? 19.945 6.746 -10.934 1.00 54.41 307 THR A O 1
ATOM 2420 N N . GLY A 1 308 ? 18.070 7.488 -11.906 1.00 59.53 308 GLY A N 1
ATOM 2421 C CA . GLY A 1 308 ? 18.741 8.221 -12.979 1.00 59.53 308 GLY A CA 1
ATOM 2422 C C . GLY A 1 308 ? 19.048 7.350 -14.204 1.00 59.53 308 GLY A C 1
ATOM 2423 O O . GLY A 1 308 ? 19.101 6.121 -14.126 1.00 59.53 308 GLY A O 1
ATOM 2424 N N . GLY A 1 309 ? 19.248 8.000 -15.353 1.00 68.31 309 GLY A N 1
ATOM 2425 C CA . GLY A 1 309 ? 19.495 7.340 -16.638 1.00 68.31 309 GLY A CA 1
ATOM 2426 C C . GLY A 1 309 ? 18.225 6.882 -17.362 1.00 68.31 309 GLY A C 1
ATOM 2427 O O . GLY A 1 309 ? 17.120 6.899 -16.818 1.00 68.31 309 GLY A O 1
ATOM 2428 N N . TYR A 1 310 ? 18.396 6.490 -18.623 1.00 80.44 310 TYR A N 1
ATOM 2429 C CA . TYR A 1 310 ? 17.308 6.009 -19.478 1.00 80.44 310 TYR A CA 1
ATOM 2430 C C . TYR A 1 310 ? 17.423 4.505 -19.650 1.00 80.44 310 TYR A C 1
ATOM 2432 O O . TYR A 1 310 ? 18.499 4.005 -19.976 1.00 80.44 310 TYR A O 1
ATOM 2440 N N . TYR A 1 311 ? 16.326 3.779 -19.460 1.00 85.06 311 TYR A N 1
ATOM 2441 C CA . TYR A 1 311 ? 16.308 2.341 -19.720 1.00 85.06 311 TYR A CA 1
ATOM 2442 C C . TYR A 1 311 ? 16.784 2.018 -21.145 1.00 85.06 311 TYR A C 1
ATOM 2444 O O . TYR A 1 311 ? 16.319 2.616 -22.117 1.00 85.06 311 TYR A O 1
ATOM 2452 N N . ALA A 1 312 ? 17.698 1.052 -21.254 1.00 84.81 312 ALA A N 1
ATOM 2453 C CA . ALA A 1 312 ? 18.226 0.570 -22.523 1.00 84.81 312 ALA A CA 1
ATOM 2454 C C . ALA A 1 312 ? 17.645 -0.801 -22.890 1.00 84.81 312 ALA A C 1
ATOM 2456 O O . ALA A 1 312 ? 17.012 -0.953 -23.935 1.00 84.81 312 ALA A O 1
ATOM 2457 N N . ARG A 1 313 ? 17.868 -1.815 -22.042 1.00 87.00 313 ARG A N 1
ATOM 2458 C CA . ARG A 1 313 ? 17.393 -3.194 -22.256 1.00 87.00 313 ARG A CA 1
ATOM 2459 C C . ARG A 1 313 ? 17.408 -4.015 -20.966 1.00 87.00 313 ARG A C 1
ATOM 2461 O O . ARG A 1 313 ? 18.036 -3.633 -19.987 1.00 87.00 313 ARG A O 1
ATOM 2468 N N . GLY A 1 314 ? 16.756 -5.175 -20.983 1.00 88.94 314 GLY A N 1
ATOM 2469 C CA . GLY A 1 314 ? 16.645 -6.096 -19.841 1.00 88.94 314 GLY A CA 1
ATOM 2470 C C . GLY A 1 314 ? 15.190 -6.354 -19.457 1.00 88.94 314 GLY A C 1
ATOM 2471 O O . GLY A 1 314 ? 14.299 -5.620 -19.880 1.00 88.94 314 GLY A O 1
ATOM 2472 N N . ASN A 1 315 ? 14.919 -7.406 -18.685 1.00 90.00 315 ASN A N 1
ATOM 2473 C CA . ASN A 1 315 ? 13.552 -7.684 -18.248 1.00 90.00 315 ASN A CA 1
ATOM 2474 C C . ASN A 1 315 ? 13.219 -6.854 -17.005 1.00 90.00 315 ASN A C 1
ATOM 2476 O O . ASN A 1 315 ? 13.786 -7.076 -15.940 1.00 90.00 315 ASN A O 1
ATOM 2480 N N . ILE A 1 316 ? 12.278 -5.931 -17.163 1.00 90.12 316 ILE A N 1
ATOM 2481 C CA . ILE A 1 316 ? 11.780 -5.037 -16.110 1.00 90.12 316 ILE A CA 1
ATOM 2482 C C . ILE A 1 316 ? 10.284 -5.245 -15.839 1.00 90.12 316 ILE A C 1
ATOM 2484 O O . ILE A 1 316 ? 9.634 -4.374 -15.266 1.00 90.12 316 ILE A O 1
ATOM 2488 N N . THR A 1 317 ? 9.734 -6.378 -16.291 1.00 93.06 317 THR A N 1
ATOM 2489 C CA . THR A 1 317 ? 8.311 -6.716 -16.155 1.00 93.06 317 THR A CA 1
ATOM 2490 C C . THR A 1 317 ? 7.978 -7.014 -14.702 1.00 93.06 317 THR A C 1
ATOM 2492 O O . THR A 1 317 ? 8.589 -7.903 -14.095 1.00 93.06 317 THR A O 1
ATOM 2495 N N . ARG A 1 318 ? 6.997 -6.288 -14.173 1.00 92.69 318 ARG A N 1
ATOM 2496 C CA . ARG A 1 318 ? 6.519 -6.443 -12.801 1.00 92.69 318 ARG A CA 1
ATOM 2497 C C . ARG A 1 318 ? 5.829 -7.781 -12.570 1.00 92.69 318 ARG A C 1
ATOM 2499 O O . ARG A 1 318 ? 5.276 -8.374 -13.492 1.00 92.69 318 ARG A O 1
ATOM 2506 N N . ASP A 1 319 ? 5.864 -8.238 -11.324 1.00 93.81 319 ASP A N 1
ATOM 2507 C CA . ASP A 1 319 ? 5.003 -9.328 -10.862 1.00 93.81 319 ASP A CA 1
ATOM 2508 C C . ASP A 1 319 ? 3.599 -8.814 -10.523 1.00 93.81 319 ASP A C 1
ATOM 2510 O O . ASP A 1 319 ? 2.621 -9.543 -10.696 1.00 93.81 319 ASP A O 1
ATOM 2514 N N . GLY A 1 320 ? 3.496 -7.573 -10.034 1.00 90.00 320 GLY A N 1
ATOM 2515 C CA . GLY A 1 320 ? 2.235 -6.933 -9.666 1.00 90.00 320 GLY A CA 1
ATOM 2516 C C . GLY A 1 320 ? 1.911 -5.695 -10.492 1.00 90.00 320 GLY A C 1
ATOM 2517 O O . GLY A 1 320 ? 2.790 -4.917 -10.849 1.00 90.00 320 GLY A O 1
ATOM 2518 N N . LYS A 1 321 ? 0.621 -5.482 -10.772 1.00 90.12 321 LYS A N 1
ATOM 2519 C CA . LYS A 1 321 ? 0.146 -4.259 -11.444 1.00 90.12 321 LYS A CA 1
ATOM 2520 C C . LYS A 1 321 ? -0.050 -3.077 -10.492 1.00 90.12 321 LYS A C 1
ATOM 2522 O O . LYS A 1 321 ? -0.263 -1.963 -10.962 1.00 90.12 321 LYS A O 1
ATOM 2527 N N . TYR A 1 322 ? -0.008 -3.314 -9.182 1.00 94.81 322 TYR A N 1
ATOM 2528 C CA . TYR A 1 322 ? -0.380 -2.329 -8.172 1.00 94.81 322 TYR A CA 1
ATOM 2529 C C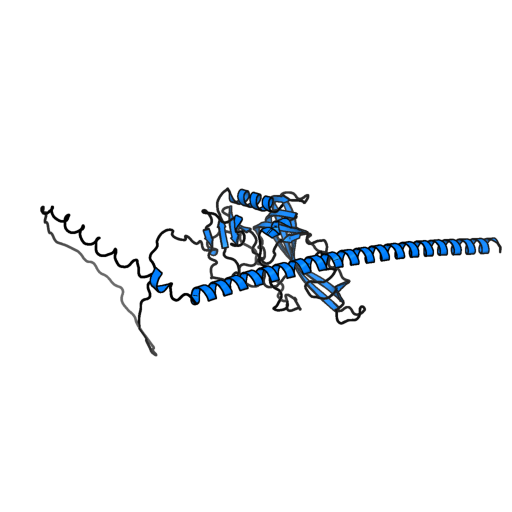 . TYR A 1 322 ? 0.815 -1.819 -7.372 1.00 94.81 322 TYR A C 1
ATOM 2531 O O . TYR A 1 322 ? 1.776 -2.544 -7.128 1.00 94.81 322 TYR A O 1
ATOM 2539 N N . THR A 1 323 ? 0.689 -0.578 -6.918 1.00 92.88 323 THR A N 1
ATOM 2540 C CA . THR A 1 323 ? 1.530 0.080 -5.912 1.00 92.88 323 THR A CA 1
ATOM 2541 C C . THR A 1 323 ? 0.587 0.732 -4.906 1.00 92.88 323 THR A C 1
ATOM 2543 O O . THR A 1 323 ? -0.504 1.181 -5.263 1.00 92.88 323 THR A O 1
ATOM 2546 N N . THR A 1 324 ? 0.954 0.740 -3.635 1.00 92.50 324 THR A N 1
ATOM 2547 C CA . THR A 1 324 ? 0.317 1.575 -2.625 1.00 92.50 324 THR A CA 1
ATOM 2548 C C . THR A 1 324 ? 0.354 3.035 -3.055 1.00 92.50 324 THR A C 1
ATOM 2550 O O . THR A 1 324 ? 1.324 3.532 -3.624 1.00 92.50 324 THR A O 1
ATOM 2553 N N . LEU A 1 325 ? -0.718 3.753 -2.746 1.00 90.38 325 LEU A N 1
ATOM 2554 C CA . LEU A 1 325 ? -0.850 5.152 -3.136 1.00 90.38 325 LEU A CA 1
ATOM 2555 C C . LEU A 1 325 ? 0.253 6.055 -2.552 1.00 90.38 325 LEU A C 1
ATOM 2557 O O . LEU A 1 325 ? 0.634 7.066 -3.138 1.00 90.38 325 LEU A O 1
ATOM 2561 N N . CYS A 1 326 ? 0.756 5.702 -1.370 1.00 86.81 326 CYS A N 1
ATOM 2562 C CA . CYS A 1 326 ? 1.877 6.373 -0.730 1.00 86.81 326 CYS A CA 1
ATOM 2563 C C . CYS A 1 326 ? 2.690 5.349 0.065 1.00 86.81 326 CYS A C 1
ATOM 2565 O O . CYS A 1 326 ? 2.421 5.117 1.244 1.00 86.81 326 CYS A O 1
ATOM 2567 N N . TYR A 1 327 ? 3.700 4.762 -0.576 1.00 79.69 327 TYR A N 1
ATOM 2568 C CA . TYR A 1 327 ? 4.524 3.706 0.024 1.00 79.69 327 TYR A CA 1
ATOM 2569 C C . TYR A 1 327 ? 5.389 4.165 1.206 1.00 79.69 327 TYR A C 1
ATOM 2571 O O . TYR A 1 327 ? 5.952 3.335 1.907 1.00 79.69 327 TYR A O 1
ATOM 2579 N N . PHE A 1 328 ? 5.504 5.473 1.452 1.00 77.19 328 PHE A N 1
ATOM 2580 C CA . PHE A 1 328 ? 6.207 6.038 2.611 1.00 77.19 328 PHE A CA 1
ATOM 2581 C C . PHE A 1 328 ? 5.311 6.229 3.840 1.00 77.19 328 PHE A C 1
ATOM 2583 O O . PHE A 1 328 ? 5.791 6.622 4.905 1.00 77.19 328 PHE A O 1
ATOM 2590 N N . ALA A 1 329 ? 4.001 6.031 3.699 1.00 83.12 329 ALA A N 1
ATOM 2591 C CA . ALA A 1 329 ? 3.045 6.199 4.781 1.00 83.12 329 ALA A CA 1
ATOM 2592 C C . ALA A 1 329 ? 2.536 4.832 5.259 1.00 83.12 329 ALA A C 1
ATOM 2594 O O . ALA A 1 329 ? 2.231 3.973 4.429 1.00 83.12 329 ALA A O 1
ATOM 2595 N N . PRO A 1 330 ? 2.418 4.613 6.580 1.00 88.06 330 PRO A N 1
ATOM 2596 C CA . PRO A 1 330 ? 1.738 3.435 7.102 1.00 88.06 330 PRO A CA 1
ATOM 2597 C C . PRO A 1 330 ? 0.307 3.338 6.565 1.00 88.06 330 PRO A C 1
ATOM 2599 O O . PRO A 1 330 ? -0.447 4.312 6.607 1.00 88.06 330 PRO A O 1
ATOM 2602 N N . GLN A 1 331 ? -0.071 2.155 6.083 1.00 93.25 331 GLN A N 1
ATOM 2603 C CA . GLN A 1 331 ? -1.453 1.881 5.687 1.00 93.25 331 GLN A CA 1
ATOM 2604 C C . GLN A 1 331 ? -2.349 1.747 6.928 1.00 93.25 331 GLN A C 1
ATOM 2606 O O . GLN A 1 331 ? -1.858 1.623 8.052 1.00 93.25 331 GLN A O 1
ATOM 2611 N N . ILE A 1 332 ? -3.671 1.772 6.741 1.00 96.06 332 ILE A N 1
ATOM 2612 C CA . ILE A 1 332 ? -4.613 1.604 7.854 1.00 96.06 332 ILE A CA 1
ATOM 2613 C C . ILE A 1 332 ? -4.580 0.131 8.276 1.00 96.06 332 ILE A C 1
ATOM 2615 O O . ILE A 1 332 ? -5.055 -0.727 7.539 1.00 96.06 332 ILE A O 1
ATOM 2619 N N . GLU A 1 333 ? -4.017 -0.172 9.439 1.00 95.81 333 GLU A N 1
ATOM 2620 C CA . GLU A 1 333 ? -3.894 -1.533 9.970 1.00 95.81 333 GLU A CA 1
ATOM 2621 C C . GLU A 1 333 ? -5.137 -1.899 10.791 1.00 95.81 333 GLU A C 1
ATOM 2623 O O . GLU A 1 333 ? -5.674 -1.073 11.532 1.00 95.81 333 GLU A O 1
ATOM 2628 N N . VAL A 1 334 ? -5.613 -3.136 10.655 1.00 97.19 334 VAL A N 1
ATOM 2629 C CA . VAL A 1 334 ? -6.799 -3.638 11.355 1.00 97.19 334 VAL A CA 1
ATOM 2630 C C . VAL A 1 334 ? -6.364 -4.590 12.466 1.00 97.19 334 VAL A C 1
ATOM 2632 O O . VAL A 1 334 ? -5.657 -5.567 12.217 1.00 97.19 334 VAL A O 1
ATOM 2635 N N . THR A 1 335 ? -6.782 -4.309 13.700 1.00 96.75 335 THR A N 1
ATOM 2636 C CA . THR A 1 335 ? -6.500 -5.171 14.858 1.00 96.75 335 THR A CA 1
ATOM 2637 C C . THR A 1 335 ? -7.397 -6.415 14.856 1.00 96.75 335 THR A C 1
ATOM 2639 O O . THR A 1 335 ? -8.450 -6.447 14.217 1.00 96.75 335 THR A O 1
ATOM 2642 N N . LEU A 1 336 ? -7.029 -7.437 15.636 1.00 96.25 336 LEU A N 1
ATOM 2643 C CA . LEU A 1 336 ? -7.855 -8.634 15.861 1.00 96.25 336 LEU A CA 1
ATOM 2644 C C . LEU A 1 336 ? -9.215 -8.313 16.500 1.00 96.25 336 LEU A C 1
ATOM 2646 O O . LEU A 1 336 ? -10.160 -9.088 16.362 1.00 96.25 336 LEU A O 1
ATOM 2650 N N . ASP A 1 337 ? -9.316 -7.167 17.172 1.00 96.38 337 ASP A N 1
ATOM 2651 C CA . ASP A 1 337 ? -10.545 -6.669 17.785 1.00 96.38 337 ASP A CA 1
ATOM 2652 C C . ASP A 1 337 ? -11.355 -5.773 16.812 1.00 96.38 337 ASP A C 1
ATOM 2654 O O . ASP A 1 337 ? -12.290 -5.094 17.227 1.00 96.38 337 ASP A O 1
ATOM 2658 N N . ASN A 1 338 ? -11.024 -5.787 15.510 1.00 95.81 338 ASN A N 1
ATOM 2659 C CA . ASN A 1 338 ? -11.629 -4.981 14.435 1.00 95.81 338 ASN A CA 1
ATOM 2660 C C . ASN A 1 338 ? -11.521 -3.460 14.638 1.00 95.81 338 ASN A C 1
ATOM 2662 O O . ASN A 1 338 ? -12.396 -2.705 14.214 1.00 95.81 338 ASN A O 1
ATOM 2666 N N . GLN A 1 339 ? -10.438 -3.005 15.264 1.00 97.50 339 GLN A N 1
ATOM 2667 C CA . GLN A 1 339 ? -10.128 -1.583 15.397 1.00 97.50 339 GLN A CA 1
ATOM 2668 C C . GLN A 1 339 ? -9.223 -1.137 14.248 1.00 97.50 339 GLN A C 1
ATOM 2670 O O . GLN A 1 339 ? -8.451 -1.929 13.709 1.00 97.50 339 GLN A O 1
ATOM 2675 N N . TYR A 1 340 ? -9.293 0.142 13.897 1.00 97.81 340 TYR A N 1
ATOM 2676 C CA . TYR A 1 340 ? -8.576 0.738 12.777 1.00 97.81 340 TYR A CA 1
ATOM 2677 C C . TYR A 1 340 ? -7.473 1.648 13.300 1.00 97.81 340 TYR A C 1
ATOM 2679 O O . TYR A 1 340 ? -7.749 2.694 13.894 1.00 97.81 340 TYR A O 1
ATOM 2687 N N . LEU A 1 341 ? -6.227 1.243 13.076 1.00 96.12 341 LEU A N 1
ATOM 2688 C CA . LEU A 1 341 ? -5.034 2.009 13.396 1.00 96.12 341 LEU A CA 1
ATOM 2689 C C . LEU A 1 341 ? -4.557 2.758 12.148 1.00 96.12 341 LEU A C 1
ATOM 2691 O O . LEU A 1 341 ? -4.284 2.151 11.118 1.00 96.12 341 LEU A O 1
ATOM 2695 N N . PHE A 1 342 ? -4.430 4.077 12.236 1.00 95.06 342 PHE A N 1
ATOM 2696 C CA . PHE A 1 342 ? -4.069 4.933 11.105 1.00 95.06 342 PHE A CA 1
ATOM 2697 C C . PHE A 1 342 ? -3.253 6.142 11.561 1.00 95.06 342 PHE A C 1
ATOM 2699 O O . PHE A 1 342 ? -3.218 6.463 12.744 1.00 95.06 342 PHE A O 1
ATOM 2706 N N . HIS A 1 343 ? -2.571 6.825 10.645 1.00 92.75 343 HIS A N 1
ATOM 2707 C CA . HIS A 1 343 ? -1.805 8.025 10.987 1.00 92.75 343 HIS A CA 1
ATOM 2708 C C . HIS A 1 343 ? -2.642 9.314 10.935 1.00 92.75 343 HIS A C 1
ATOM 2710 O O . HIS A 1 343 ? -3.603 9.441 10.176 1.00 92.75 343 HIS A O 1
ATOM 2716 N N . ASP A 1 344 ? -2.200 10.338 11.654 1.00 93.00 344 ASP A N 1
ATOM 2717 C CA . ASP A 1 344 ? -2.847 11.647 11.786 1.00 93.00 344 ASP A CA 1
ATOM 2718 C C . ASP A 1 344 ? -3.045 12.452 10.486 1.00 93.00 344 ASP A C 1
ATOM 2720 O O . ASP A 1 344 ? -3.853 13.381 10.463 1.00 93.00 344 ASP A O 1
ATOM 2724 N N . ARG A 1 345 ? -2.372 12.096 9.383 1.00 93.06 345 ARG A N 1
ATOM 2725 C CA . ARG A 1 345 ? -2.643 12.699 8.061 1.00 93.06 345 ARG A CA 1
ATOM 2726 C C . ARG A 1 345 ? -3.961 12.265 7.414 1.00 93.06 345 ARG A C 1
ATOM 2728 O O . ARG A 1 345 ? -4.377 12.914 6.459 1.00 93.06 345 ARG A O 1
ATOM 2735 N N . TRP A 1 346 ? -4.649 11.253 7.944 1.00 95.69 346 TRP A N 1
ATOM 2736 C CA . TRP A 1 346 ? -6.053 10.972 7.609 1.00 95.69 346 TRP A CA 1
ATOM 2737 C C . TRP A 1 346 ? -6.983 11.906 8.391 1.00 95.69 346 TRP A C 1
ATOM 2739 O O . TRP A 1 346 ? -7.798 11.482 9.212 1.00 95.69 346 TRP A O 1
ATOM 2749 N N . THR A 1 347 ? -6.804 13.210 8.187 1.00 96.44 347 THR A N 1
ATOM 2750 C CA . THR A 1 347 ? -7.464 14.268 8.960 1.00 96.44 347 THR A CA 1
ATOM 2751 C C . THR A 1 347 ? -8.988 14.166 8.975 1.00 96.44 347 THR A C 1
ATOM 2753 O O . THR A 1 347 ? -9.601 14.462 9.995 1.00 96.44 347 THR A O 1
ATOM 2756 N N . SER A 1 348 ? -9.603 13.710 7.882 1.00 97.56 348 SER A N 1
ATOM 2757 C CA . SER A 1 348 ? -11.054 13.572 7.747 1.00 97.56 348 SER A CA 1
ATOM 2758 C C . SER A 1 348 ? -11.610 12.357 8.500 1.00 97.56 348 SER A C 1
ATOM 2760 O O . SER A 1 348 ? -12.813 12.293 8.737 1.00 97.56 348 SER A O 1
ATOM 2762 N N . LEU A 1 349 ? -10.758 11.401 8.892 1.00 97.75 349 LEU A N 1
ATOM 2763 C CA . LEU A 1 349 ? -11.148 10.236 9.694 1.00 97.75 349 LEU A CA 1
ATOM 2764 C C . LEU A 1 349 ? -11.059 10.495 11.205 1.00 97.75 349 LEU A C 1
ATOM 2766 O O . LEU A 1 349 ? -11.563 9.683 11.984 1.00 97.75 349 LEU A O 1
ATOM 2770 N N . ILE A 1 350 ? -10.438 11.603 11.627 1.00 97.44 350 ILE A N 1
ATOM 2771 C CA . ILE A 1 350 ? -10.293 11.977 13.038 1.00 97.44 350 ILE A CA 1
ATOM 2772 C C . ILE A 1 350 ? -11.581 12.642 13.533 1.00 97.44 350 ILE A C 1
ATOM 2774 O O . ILE A 1 350 ? -12.042 13.640 12.983 1.00 97.44 350 ILE A O 1
ATOM 2778 N N . ASN A 1 351 ? -12.144 12.113 14.616 1.00 95.81 351 ASN A N 1
ATOM 2779 C CA . ASN A 1 351 ? -13.346 12.633 15.269 1.00 95.81 351 ASN A CA 1
ATOM 2780 C C . ASN A 1 351 ? -13.277 12.458 16.800 1.00 95.81 351 ASN A C 1
ATOM 2782 O O . ASN A 1 351 ? -12.265 12.014 17.340 1.00 95.81 351 ASN A O 1
ATOM 2786 N N . SER A 1 352 ? -14.364 12.775 17.512 1.00 95.00 352 SER A N 1
ATOM 2787 C CA . SER A 1 352 ? -14.432 12.692 18.981 1.00 95.00 352 SER A CA 1
ATOM 2788 C C . SER A 1 352 ? -14.269 11.281 19.566 1.00 95.00 352 SER A C 1
ATOM 2790 O O . SER A 1 352 ? -14.103 11.154 20.775 1.00 95.00 352 SER A O 1
ATOM 2792 N N . ARG A 1 353 ? -14.311 10.226 18.742 1.00 94.56 353 ARG A N 1
ATOM 2793 C CA . ARG A 1 353 ? -14.071 8.829 19.149 1.00 94.56 353 ARG A CA 1
ATOM 2794 C C . ARG A 1 353 ? -12.645 8.358 18.864 1.00 94.56 353 ARG A C 1
ATOM 2796 O O . ARG A 1 353 ? -12.295 7.226 19.180 1.00 94.56 353 ARG A O 1
ATOM 2803 N N . THR A 1 354 ? -11.823 9.207 18.253 1.00 96.88 354 THR A N 1
ATOM 2804 C CA . THR A 1 354 ? -10.442 8.870 17.909 1.00 96.88 354 THR A CA 1
ATOM 2805 C C . THR A 1 354 ? -9.546 8.962 19.137 1.00 96.88 354 THR A C 1
ATOM 2807 O O . THR A 1 354 ? -9.529 9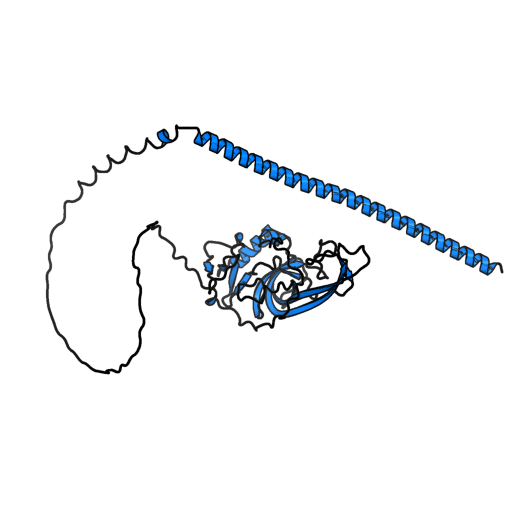.985 19.818 1.00 96.88 354 THR A O 1
ATOM 2810 N N . LYS A 1 355 ? -8.763 7.912 19.385 1.00 96.12 355 LYS A N 1
ATOM 2811 C CA . LYS A 1 355 ? -7.801 7.841 20.492 1.00 96.12 355 LYS A CA 1
ATOM 2812 C C . LYS A 1 355 ? -6.380 8.036 19.973 1.00 96.12 355 LYS A C 1
ATOM 2814 O O . LYS A 1 355 ? -6.059 7.625 18.855 1.00 96.12 355 LYS A O 1
ATOM 2819 N N . ASN A 1 356 ? -5.527 8.658 20.782 1.00 94.62 356 ASN A N 1
ATOM 2820 C CA . ASN A 1 356 ? -4.096 8.758 20.505 1.00 94.62 356 ASN A CA 1
ATOM 2821 C C . ASN A 1 356 ? -3.421 7.404 20.745 1.00 94.62 356 ASN A C 1
ATOM 2823 O O . ASN A 1 356 ? -3.706 6.747 21.746 1.00 94.62 356 ASN A O 1
ATOM 2827 N N . VAL A 1 357 ? -2.516 7.000 19.850 1.00 92.44 357 VAL A N 1
ATOM 2828 C CA . VAL A 1 357 ? -1.696 5.797 20.035 1.00 92.44 357 VAL A CA 1
ATOM 2829 C C . VAL A 1 357 ? -0.237 6.188 20.202 1.00 92.44 357 VAL A C 1
ATOM 2831 O O . VAL A 1 357 ? 0.349 6.836 19.334 1.00 92.44 357 VAL A O 1
ATOM 2834 N N . VAL A 1 358 ? 0.347 5.775 21.322 1.00 88.94 358 VAL A N 1
ATOM 2835 C CA . VAL A 1 358 ? 1.764 5.955 21.634 1.00 88.94 358 VAL A CA 1
ATOM 2836 C C . VAL A 1 358 ? 2.518 4.727 21.152 1.00 88.94 358 VAL A C 1
ATOM 2838 O O . VAL A 1 358 ? 2.214 3.601 21.533 1.00 88.94 358 VAL A O 1
ATOM 2841 N N . VAL A 1 359 ? 3.510 4.944 20.297 1.00 81.44 359 VAL A N 1
ATOM 2842 C CA . VAL A 1 359 ? 4.417 3.890 19.839 1.00 81.44 359 VAL A CA 1
ATOM 2843 C C . VAL A 1 359 ? 5.453 3.636 20.927 1.00 81.44 359 VAL A C 1
ATOM 2845 O O . VAL A 1 359 ? 6.146 4.570 21.321 1.00 81.44 359 VAL A O 1
ATOM 2848 N N . ASP A 1 360 ? 5.564 2.402 21.413 1.00 74.12 360 ASP A N 1
ATOM 2849 C CA . ASP A 1 360 ? 6.476 2.021 22.489 1.00 74.12 360 ASP A CA 1
ATOM 2850 C C . ASP A 1 360 ? 7.493 0.938 22.051 1.00 74.12 360 ASP A C 1
ATOM 2852 O O . ASP A 1 360 ? 7.095 -0.126 21.578 1.00 74.12 360 ASP A O 1
ATOM 2856 N N . PRO A 1 361 ? 8.818 1.187 22.190 1.00 67.25 361 PRO A N 1
ATOM 2857 C CA . PRO A 1 361 ? 9.436 2.427 22.676 1.00 67.25 361 PRO A CA 1
ATOM 2858 C C . PRO A 1 361 ? 9.161 3.614 21.733 1.00 67.25 361 PRO A C 1
ATOM 2860 O O . PRO A 1 361 ? 8.943 3.388 20.542 1.00 67.25 361 PRO A O 1
ATOM 2863 N N . PRO A 1 362 ? 9.178 4.867 22.235 1.00 61.16 362 PRO A N 1
ATOM 2864 C CA . PRO A 1 362 ? 8.937 6.051 21.417 1.00 61.16 362 PRO A CA 1
ATOM 2865 C C . PRO A 1 362 ? 9.938 6.095 20.270 1.00 61.16 362 PRO A C 1
ATOM 2867 O O . PRO A 1 362 ? 11.140 6.281 20.466 1.00 61.16 362 PRO A O 1
ATOM 2870 N N . LYS A 1 363 ? 9.428 5.897 19.057 1.00 62.47 363 LYS A N 1
ATOM 2871 C CA . LYS A 1 363 ? 10.204 5.989 17.824 1.00 62.47 363 LYS A CA 1
ATOM 2872 C C . LYS A 1 363 ? 9.828 7.275 17.115 1.00 62.47 363 LYS A C 1
ATOM 2874 O O . LYS A 1 363 ? 8.664 7.653 17.057 1.00 62.47 363 LYS A O 1
ATOM 2879 N N . SER A 1 364 ? 10.840 7.944 16.575 1.00 54.41 364 SER A N 1
ATOM 2880 C CA . SER A 1 364 ? 10.658 9.082 15.679 1.00 54.41 364 SER A CA 1
ATOM 2881 C C . SER A 1 364 ? 9.901 8.608 14.436 1.00 54.41 364 SER A C 1
ATOM 2883 O O . SER A 1 364 ? 10.507 8.054 13.520 1.00 54.41 364 SER A O 1
ATOM 2885 N N . SER A 1 365 ? 8.592 8.828 14.397 1.00 62.56 365 SER A N 1
ATOM 2886 C CA . SER A 1 365 ? 7.782 8.727 13.187 1.00 62.56 365 SER A CA 1
ATOM 2887 C C . SER A 1 365 ? 7.434 10.130 12.690 1.00 62.56 365 SER A C 1
ATOM 2889 O O . SER A 1 365 ? 7.236 11.061 13.468 1.00 62.56 365 SER A O 1
ATOM 2891 N N . TRP A 1 366 ? 7.300 10.295 11.372 1.00 68.38 366 TRP A N 1
ATOM 2892 C CA . TRP A 1 366 ? 6.708 11.510 10.786 1.00 68.38 366 TRP A CA 1
ATOM 2893 C C . TRP A 1 366 ? 5.197 11.637 11.043 1.00 68.38 366 TRP A C 1
ATOM 2895 O O . TRP A 1 366 ? 4.573 12.607 10.609 1.00 68.38 366 TRP A O 1
ATOM 2905 N N . TYR A 1 367 ? 4.620 10.647 11.721 1.00 75.38 367 TYR A N 1
ATOM 2906 C CA . TYR A 1 367 ? 3.195 10.390 11.814 1.00 75.38 367 TYR A CA 1
ATOM 2907 C C . TYR A 1 367 ? 2.810 10.046 13.245 1.00 75.38 367 TYR A C 1
ATOM 2909 O O . TYR A 1 367 ? 3.369 9.112 13.821 1.00 75.38 367 TYR A O 1
ATOM 2917 N N . ASN A 1 368 ? 1.818 10.739 13.798 1.00 87.81 368 ASN A N 1
ATOM 2918 C CA . ASN A 1 368 ? 1.205 10.302 15.049 1.00 87.81 368 ASN A CA 1
ATOM 2919 C C . ASN A 1 368 ? 0.135 9.260 14.745 1.00 87.81 368 ASN A C 1
ATOM 2921 O O . ASN A 1 368 ? -0.704 9.472 13.867 1.00 87.81 368 ASN A O 1
ATOM 2925 N N . MET A 1 369 ? 0.141 8.154 15.480 1.00 91.25 369 MET A N 1
ATOM 2926 C CA . MET A 1 369 ? -0.828 7.084 15.276 1.00 91.25 369 MET A CA 1
ATOM 2927 C C . MET A 1 369 ? -2.132 7.369 16.029 1.00 91.25 369 MET A C 1
ATOM 2929 O O . MET A 1 369 ? -2.154 7.978 17.102 1.00 91.25 369 MET A O 1
ATOM 2933 N N . LYS A 1 370 ? -3.238 6.941 15.429 1.00 95.50 370 LYS A N 1
ATOM 2934 C CA . LYS A 1 370 ? -4.619 7.153 15.855 1.00 95.50 370 LYS A CA 1
ATOM 2935 C C . LYS A 1 370 ? -5.366 5.830 15.787 1.00 95.50 370 LYS A C 1
ATOM 2937 O O . LYS A 1 370 ? -5.126 5.042 14.877 1.00 95.50 370 LYS A O 1
ATOM 2942 N N . LEU A 1 371 ? -6.281 5.609 16.721 1.00 97.12 371 LEU A N 1
ATOM 2943 C CA . LEU A 1 371 ? -7.126 4.417 16.758 1.00 97.12 371 LEU A CA 1
ATOM 2944 C C . LEU A 1 371 ? -8.600 4.811 16.741 1.00 97.12 371 LEU A C 1
ATOM 2946 O O . LEU A 1 371 ? -9.010 5.716 17.474 1.00 97.12 371 LEU A O 1
ATOM 2950 N N . ARG A 1 372 ? -9.397 4.093 15.950 1.00 97.50 372 ARG A N 1
ATOM 2951 C CA . ARG A 1 372 ? -10.863 4.108 16.017 1.00 97.50 372 ARG A CA 1
ATOM 2952 C C . ARG A 1 372 ? -11.403 2.690 16.133 1.00 97.50 372 ARG A C 1
ATOM 2954 O O . ARG A 1 372 ? -10.890 1.778 15.497 1.00 97.50 372 ARG A O 1
ATOM 2961 N N . ASP A 1 373 ? -12.442 2.521 16.935 1.00 95.56 373 ASP A N 1
ATOM 2962 C CA . ASP A 1 373 ? -13.084 1.237 17.238 1.00 95.56 373 ASP A CA 1
ATOM 2963 C C . ASP A 1 373 ? -14.607 1.281 17.031 1.00 95.56 373 ASP A C 1
ATOM 2965 O O . ASP A 1 373 ? -15.342 0.476 17.594 1.00 95.56 373 ASP A O 1
ATOM 2969 N N . ASP A 1 374 ? -15.084 2.232 16.223 1.00 95.44 374 ASP A N 1
ATOM 2970 C CA . ASP A 1 374 ? -16.506 2.488 16.012 1.00 95.44 374 ASP A CA 1
ATOM 2971 C C . ASP A 1 374 ? -17.010 2.094 14.614 1.00 95.44 374 ASP A C 1
ATOM 2973 O O . ASP A 1 374 ? -16.289 2.183 13.617 1.00 95.44 374 ASP A O 1
ATOM 2977 N N . ASP A 1 375 ? -18.293 1.728 14.545 1.00 94.38 375 ASP A N 1
ATOM 2978 C CA . ASP A 1 375 ? -18.958 1.220 13.336 1.00 94.38 375 ASP A CA 1
ATOM 2979 C C . ASP A 1 375 ? -19.025 2.239 12.181 1.00 94.38 375 ASP A C 1
ATOM 2981 O O . ASP A 1 375 ? -19.178 1.855 11.018 1.00 94.38 375 ASP A O 1
ATOM 2985 N N . ASP A 1 376 ? -18.889 3.541 12.465 1.00 97.06 376 ASP A N 1
ATOM 2986 C CA . ASP A 1 376 ? -18.926 4.570 11.423 1.00 97.06 376 ASP A CA 1
ATOM 2987 C C . ASP A 1 376 ? -17.591 4.700 10.672 1.00 97.06 376 ASP A C 1
ATOM 2989 O O . ASP A 1 376 ? -17.562 5.366 9.640 1.00 97.06 376 ASP A O 1
ATOM 2993 N N . PHE A 1 377 ? -16.489 4.080 11.121 1.00 98.06 377 PHE A N 1
ATOM 2994 C CA . PHE A 1 377 ? -15.171 4.265 10.489 1.00 98.06 377 PHE A CA 1
ATOM 2995 C C . PHE A 1 377 ? -15.192 3.978 8.981 1.00 98.06 377 PHE A C 1
ATOM 2997 O O . PHE A 1 377 ? -14.752 4.798 8.176 1.00 98.06 377 PHE A O 1
ATOM 3004 N N . ILE A 1 378 ? -15.760 2.836 8.577 1.00 97.88 378 ILE A N 1
ATOM 3005 C CA . ILE A 1 378 ? -15.850 2.450 7.161 1.00 97.88 378 ILE A CA 1
ATOM 3006 C C . ILE A 1 378 ? -16.767 3.398 6.383 1.00 97.88 378 ILE A C 1
ATOM 3008 O O . ILE A 1 378 ? -16.510 3.686 5.215 1.00 97.88 378 ILE A O 1
ATOM 3012 N N . LYS A 1 379 ? -17.830 3.905 7.015 1.00 97.88 379 LYS A N 1
ATOM 3013 C CA . LYS A 1 379 ? -18.730 4.886 6.402 1.00 97.88 379 LYS A CA 1
ATOM 3014 C C . LYS A 1 379 ? -18.013 6.217 6.169 1.00 97.88 379 LYS A C 1
ATOM 3016 O O . LYS A 1 379 ? -18.103 6.761 5.073 1.00 97.88 379 LYS A O 1
ATOM 3021 N N . ASP A 1 380 ? -17.275 6.707 7.160 1.00 98.44 380 ASP A N 1
ATOM 3022 C CA . ASP A 1 380 ? -16.479 7.932 7.052 1.00 98.44 380 ASP A CA 1
ATOM 3023 C C . ASP A 1 380 ? -15.400 7.794 5.972 1.00 98.44 380 ASP A C 1
ATOM 3025 O O . ASP A 1 380 ? -15.226 8.695 5.153 1.00 98.44 380 ASP A O 1
ATOM 3029 N N . LEU A 1 381 ? -14.739 6.634 5.906 1.00 98.31 381 LEU A N 1
ATOM 3030 C CA . LEU A 1 381 ? -13.764 6.333 4.863 1.00 98.31 381 LEU A CA 1
ATOM 3031 C C . LEU A 1 381 ? -14.396 6.300 3.466 1.00 98.31 381 LEU A C 1
ATOM 3033 O O . LEU A 1 381 ? -13.827 6.857 2.531 1.00 98.31 381 LEU A O 1
ATOM 3037 N N . LYS A 1 382 ? -15.582 5.704 3.306 1.00 98.31 382 LYS A N 1
ATOM 3038 C CA . LYS A 1 382 ? -16.310 5.722 2.027 1.00 98.31 382 LYS A CA 1
ATOM 3039 C C . LYS A 1 382 ? -16.671 7.144 1.598 1.00 98.31 382 LYS A C 1
ATOM 3041 O O . LYS A 1 382 ? -16.415 7.496 0.451 1.00 98.31 382 LYS A O 1
ATOM 3046 N N . ASN A 1 383 ? -17.172 7.971 2.517 1.00 98.25 383 ASN A N 1
ATOM 3047 C CA . ASN A 1 383 ? -17.461 9.384 2.243 1.00 98.25 383 ASN A CA 1
ATOM 3048 C C . ASN A 1 383 ? -16.192 10.153 1.837 1.00 98.25 383 ASN A C 1
ATOM 3050 O O . ASN A 1 383 ? -16.233 11.020 0.966 1.00 98.25 383 ASN A O 1
ATOM 3054 N N . LEU A 1 384 ? -15.056 9.843 2.472 1.00 98.25 384 LEU A N 1
ATOM 3055 C CA . LEU A 1 384 ? -13.767 10.435 2.131 1.00 98.25 384 LEU A CA 1
ATOM 3056 C C . LEU A 1 384 ? -13.316 10.040 0.720 1.00 98.25 384 LEU A C 1
ATOM 3058 O O . LEU A 1 384 ? -12.861 10.898 -0.028 1.00 98.25 384 LEU A O 1
ATOM 3062 N N . ILE A 1 385 ? -13.459 8.769 0.344 1.00 97.94 385 ILE A N 1
ATOM 3063 C CA . ILE A 1 385 ? -13.127 8.295 -1.005 1.00 97.94 385 ILE A CA 1
ATOM 3064 C C . ILE A 1 385 ? -14.039 8.964 -2.040 1.00 97.94 385 ILE A C 1
ATOM 3066 O O . ILE A 1 385 ? -13.533 9.522 -3.008 1.00 97.94 385 ILE A O 1
ATOM 3070 N N . GLU A 1 386 ? -15.354 8.995 -1.805 1.00 97.50 386 GLU A N 1
ATOM 3071 C CA . GLU A 1 386 ? -16.336 9.653 -2.685 1.00 97.50 386 GLU A CA 1
ATOM 3072 C C . GLU A 1 386 ? -16.058 11.153 -2.862 1.00 97.50 386 GLU A C 1
ATOM 3074 O O . GLU A 1 386 ? -16.292 11.714 -3.921 1.00 97.50 386 GLU A O 1
ATOM 3079 N N . LYS A 1 387 ? -15.505 11.827 -1.851 1.00 97.81 387 LYS A N 1
ATOM 3080 C CA . LYS A 1 387 ? -15.111 13.238 -1.969 1.00 97.81 387 LYS A CA 1
ATOM 3081 C C . LYS A 1 387 ? -13.993 13.468 -2.999 1.00 97.81 387 LYS A C 1
ATOM 3083 O O . LYS A 1 387 ? -13.889 14.575 -3.530 1.00 97.81 387 LYS A O 1
ATOM 3088 N N . TYR A 1 388 ? -13.126 12.481 -3.227 1.00 96.81 388 TYR A N 1
ATOM 3089 C CA . TYR A 1 388 ? -11.956 12.601 -4.106 1.00 96.81 388 TYR A CA 1
ATOM 3090 C C . TYR A 1 388 ? -12.078 11.821 -5.421 1.00 96.81 388 TYR A C 1
ATOM 3092 O O . TYR A 1 388 ? -11.227 12.002 -6.293 1.00 96.81 388 TYR A O 1
ATOM 3100 N N . LYS A 1 389 ? -13.117 10.997 -5.564 1.00 90.50 389 LYS A N 1
ATOM 3101 C CA . LYS A 1 389 ? -13.478 10.261 -6.778 1.00 90.50 389 LYS A CA 1
ATOM 3102 C C . LYS A 1 389 ? -14.609 10.957 -7.515 1.00 90.50 389 LYS A C 1
ATOM 3104 O O . LYS A 1 389 ? -14.497 11.071 -8.756 1.00 90.50 389 LYS A O 1
#

Organism: Clostridium cellulovorans (strain ATCC 35296 / DSM 3052 / OCM 3 / 743B) (NCBI:txid573061)